Protein AF-0000000078663591 (afdb_homodimer)

Nearest PDB structures (foldseek):
  6dxq-assembly1_C-2  TM=9.517E-01  e=3.785E-30  Sphingobium sp. SYK-6
  6dxq-assembly2_B  TM=9.300E-01  e=4.470E-30  Sphingobium sp. SYK-6
  6dxs-assembly1_A  TM=9.425E-01  e=5.135E-29  Sphingobium sp. SYK-6
  6dxq-assembly1_A  TM=9.246E-01  e=8.228E-28  Sphingobium sp. SYK-6
  6dxq-assembly2_D-3  TM=8.987E-01  e=1.840E-28  Sphingobium sp. SYK-6

Radius of gyration: 25.62 Å; Cα contacts (8 Å, |Δi|>4): 1327; chains: 2; bounding box: 53×70×68 Å

Solvent-accessible surface area (backbone atoms only — not comparable to full-atom values): 34151 Å² total; per-residue (Å²): 115,32,40,28,67,33,25,44,62,60,70,43,69,58,52,57,53,39,51,55,50,51,62,71,45,70,50,70,76,50,81,78,69,67,71,83,68,56,69,67,51,43,48,54,34,46,49,53,51,50,51,56,29,59,74,69,60,47,50,30,35,31,30,23,67,48,42,67,72,57,59,41,22,85,56,60,64,70,51,23,43,43,52,31,50,43,52,41,50,51,44,44,53,50,22,66,75,35,64,80,37,37,44,36,23,28,56,58,49,44,43,42,82,54,66,58,72,70,34,47,66,53,51,49,41,35,45,75,74,60,61,30,36,30,32,41,38,53,60,41,31,25,21,66,62,67,54,38,69,42,62,33,38,72,73,45,45,68,53,47,52,52,29,37,75,66,59,37,25,31,40,38,46,47,33,49,40,72,43,84,63,53,53,36,71,59,44,33,33,41,50,37,27,46,39,54,53,32,26,58,76,54,45,42,54,77,78,39,71,70,49,42,45,32,29,40,48,43,31,33,32,41,62,50,46,40,23,45,53,44,12,48,46,36,40,34,36,77,69,60,76,41,58,88,82,50,78,52,49,63,61,56,56,50,64,40,32,24,30,56,41,30,47,34,67,70,38,48,50,50,40,34,72,65,55,34,44,79,33,28,24,30,21,39,36,56,85,45,71,25,62,9,54,35,86,87,79,70,40,40,34,29,57,46,62,66,49,60,71,62,40,81,90,50,53,71,66,40,50,46,21,21,28,30,52,31,44,51,67,58,26,64,66,59,85,124,117,32,41,28,67,35,25,46,60,60,70,43,68,59,52,58,54,39,50,54,49,51,62,72,47,69,53,71,74,49,82,79,68,66,70,83,69,55,70,67,51,43,47,53,36,46,50,53,52,50,50,55,29,59,74,68,60,46,49,30,34,31,31,24,66,48,43,65,72,56,59,40,22,85,58,59,64,70,55,22,44,43,51,33,51,45,51,40,49,51,43,44,52,52,23,66,76,36,65,80,38,37,44,35,24,27,55,56,50,43,42,42,80,54,67,61,72,70,33,50,65,51,51,49,42,35,45,74,74,58,60,31,36,31,32,41,39,53,60,42,32,26,20,68,62,65,54,37,69,43,62,32,39,73,74,44,45,67,54,48,54,52,28,39,75,66,59,38,26,33,40,38,45,46,35,50,41,73,43,83,64,52,54,36,71,58,44,33,33,42,50,37,26,44,38,54,53,32,26,58,75,53,47,42,54,78,78,40,72,70,49,43,44,31,29,41,46,42,30,31,34,41,63,50,45,38,23,45,53,46,12,47,46,36,40,34,36,76,71,62,76,40,58,87,81,52,77,53,50,66,61,57,57,51,61,40,34,24,30,55,41,30,46,34,67,70,37,48,50,49,39,35,73,65,54,35,44,79,32,28,23,29,19,38,36,57,84,44,70,25,61,10,54,34,84,87,79,72,39,40,32,30,58,46,63,65,50,60,72,62,38,81,90,50,54,70,67,41,48,46,23,20,29,29,51,31,44,50,67,57,27,62,65,59,84,124

pLDDT: mean 91.94, std 8.58, range [54.19, 98.88]

Structure (mmCIF, N/CA/C/O backbone):
data_AF-0000000078663591-model_v1
#
loop_
_entity.id
_entity.type
_entity.pdbx_description
1 polymer 'Amidohydrolase 2'
#
loop_
_atom_site.group_PDB
_atom_site.id
_atom_site.type_symbol
_atom_site.label_atom_id
_atom_site.label_alt_id
_atom_site.label_comp_id
_atom_site.label_asym_id
_atom_site.label_entity_id
_atom_site.label_seq_id
_atom_site.pdbx_PDB_ins_code
_atom_site.Cartn_x
_atom_site.Cartn_y
_atom_site.Cartn_z
_atom_site.occupancy
_atom_site.B_iso_or_equiv
_atom_site.auth_seq_id
_atom_site.auth_comp_id
_atom_site.auth_asym_id
_atom_site.auth_atom_id
_atom_site.pdbx_PDB_model_num
ATOM 1 N N . MET A 1 1 ? 10.438 -17.312 -26.359 1 93 1 MET A N 1
ATOM 2 C CA . MET A 1 1 ? 9.141 -17.703 -25.812 1 93 1 MET A CA 1
ATOM 3 C C . MET A 1 1 ? 8.633 -16.656 -24.812 1 93 1 MET A C 1
ATOM 5 O O . MET A 1 1 ? 9.43 -16.016 -24.125 1 93 1 MET A O 1
ATOM 9 N N . ILE A 1 2 ? 7.383 -16.391 -24.828 1 96.44 2 ILE A N 1
ATOM 10 C CA . ILE A 1 2 ? 6.75 -15.5 -23.859 1 96.44 2 ILE A CA 1
ATOM 11 C C . ILE A 1 2 ? 5.973 -16.312 -22.828 1 96.44 2 ILE A C 1
ATOM 13 O O . ILE A 1 2 ? 4.98 -16.969 -23.172 1 96.44 2 ILE A O 1
ATOM 17 N N . ILE A 1 3 ? 6.457 -16.281 -21.562 1 97.62 3 ILE A N 1
ATOM 18 C CA . ILE A 1 3 ? 5.844 -17.016 -20.469 1 97.62 3 ILE A CA 1
ATOM 19 C C . ILE A 1 3 ? 5.164 -16.047 -19.5 1 97.62 3 ILE A C 1
ATOM 21 O O . ILE A 1 3 ? 5.82 -15.203 -18.891 1 97.62 3 ILE A O 1
ATOM 25 N N . ASP A 1 4 ? 3.871 -16.094 -19.422 1 97.44 4 ASP A N 1
ATOM 26 C CA . ASP A 1 4 ? 3.086 -15.32 -18.469 1 97.44 4 ASP A CA 1
ATOM 27 C C . ASP A 1 4 ? 2.986 -16.031 -17.125 1 97.44 4 ASP A C 1
ATOM 29 O O . ASP A 1 4 ? 2.191 -16.969 -16.969 1 97.44 4 ASP A O 1
ATOM 33 N N . ALA A 1 5 ? 3.721 -15.531 -16.156 1 98.06 5 ALA A N 1
ATOM 34 C CA . ALA A 1 5 ? 3.889 -16.219 -14.883 1 98.06 5 ALA A CA 1
ATOM 35 C C . ALA A 1 5 ? 2.727 -15.914 -13.938 1 98.06 5 ALA A C 1
ATOM 37 O O . ALA A 1 5 ? 2.672 -16.438 -12.82 1 98.06 5 ALA A O 1
ATOM 38 N N . HIS A 1 6 ? 1.794 -15.086 -14.32 1 97.38 6 HIS A N 1
ATOM 39 C CA . HIS A 1 6 ? 0.657 -14.727 -13.477 1 97.38 6 HIS A CA 1
ATOM 40 C C . HIS A 1 6 ? -0.63 -14.656 -14.289 1 97.38 6 HIS A C 1
ATOM 42 O O . HIS A 1 6 ? -0.982 -13.602 -14.82 1 97.38 6 HIS A O 1
ATOM 48 N N . ALA A 1 7 ? -1.351 -15.672 -14.266 1 94.56 7 ALA A N 1
ATOM 49 C CA . ALA A 1 7 ? -2.668 -15.797 -14.891 1 94.56 7 ALA A CA 1
ATOM 50 C C . ALA A 1 7 ? -3.582 -16.688 -14.055 1 94.56 7 ALA A C 1
ATOM 52 O O . ALA A 1 7 ? -3.113 -17.422 -13.18 1 94.56 7 ALA A O 1
ATOM 53 N N . HIS A 1 8 ? -4.848 -16.578 -14.336 1 92.06 8 HIS A N 1
ATOM 54 C CA . HIS A 1 8 ? -5.805 -17.312 -13.523 1 92.06 8 HIS A CA 1
ATOM 55 C C . HIS A 1 8 ? -6.668 -18.219 -14.383 1 92.06 8 HIS A C 1
ATOM 57 O O . HIS A 1 8 ? -6.879 -17.953 -15.57 1 92.06 8 HIS A O 1
ATOM 63 N N . LEU A 1 9 ? -7.172 -19.203 -13.711 1 89.44 9 LEU A N 1
ATOM 64 C CA . LEU A 1 9 ? -8.117 -20.125 -14.336 1 89.44 9 LEU A CA 1
ATOM 65 C C . LEU A 1 9 ? -9.375 -19.391 -14.781 1 89.44 9 LEU A C 1
ATOM 67 O O . LEU A 1 9 ? -9.945 -18.609 -14.016 1 89.44 9 LEU A O 1
ATOM 71 N N . VAL A 1 10 ? -9.695 -19.547 -16 1 85 10 VAL A N 1
ATOM 72 C CA . VAL A 1 10 ? -11.016 -19.172 -16.484 1 85 10 VAL A CA 1
ATOM 73 C C . VAL A 1 10 ? -11.914 -20.406 -16.562 1 85 10 VAL A C 1
ATOM 75 O O . VAL A 1 10 ? -11.766 -21.234 -17.453 1 85 10 VAL A O 1
ATOM 78 N N . ALA A 1 11 ? -12.758 -20.547 -15.625 1 83.81 11 ALA A N 1
ATOM 79 C CA . ALA A 1 11 ? -13.609 -21.734 -15.523 1 83.81 11 ALA A CA 1
ATOM 80 C C . ALA A 1 11 ? -15.047 -21.406 -15.891 1 83.81 11 ALA A C 1
ATOM 82 O O . ALA A 1 11 ? -15.453 -20.234 -15.859 1 83.81 11 ALA A O 1
ATOM 83 N N . PRO A 1 12 ? -15.766 -22.422 -16.297 1 86.19 12 PRO A N 1
ATOM 84 C CA . PRO A 1 12 ? -17.188 -22.219 -16.562 1 86.19 12 PRO A CA 1
ATOM 85 C C . PRO A 1 12 ? -17.969 -21.797 -15.32 1 86.19 12 PRO A C 1
ATOM 87 O O . PRO A 1 12 ? -17.516 -22.047 -14.195 1 86.19 12 PRO A O 1
ATOM 90 N N . SER A 1 13 ? -19.094 -21.234 -15.586 1 80.38 13 SER A N 1
ATOM 91 C CA . SER A 1 13 ? -19.953 -20.75 -14.5 1 80.38 13 SER A CA 1
ATOM 92 C C . SER A 1 13 ? -20.375 -21.891 -13.586 1 80.38 13 SER A C 1
ATOM 94 O O . SER A 1 13 ? -20.641 -21.672 -12.398 1 80.38 13 SER A O 1
ATOM 96 N N . SER A 1 14 ? -20.406 -23.078 -14.117 1 80.94 14 SER A N 1
ATOM 97 C CA . SER A 1 14 ? -20.828 -24.219 -13.328 1 80.94 14 SER A CA 1
ATOM 98 C C . SER A 1 14 ? -19.906 -24.469 -12.148 1 80.94 14 SER A C 1
ATOM 100 O O . SER A 1 14 ? -20.344 -24.906 -11.086 1 80.94 14 SER A O 1
ATOM 102 N N . LEU A 1 15 ? -18.641 -24.203 -12.312 1 82 15 LEU A N 1
ATOM 103 C CA . LEU A 1 15 ? -17.703 -24.359 -11.195 1 82 15 LEU A CA 1
ATOM 104 C C . LEU A 1 15 ? -18.016 -23.359 -10.086 1 82 15 LEU A C 1
ATOM 106 O O . LEU A 1 15 ? -18.078 -23.734 -8.914 1 82 15 LEU A O 1
ATOM 110 N N . TYR A 1 16 ? -18.297 -22.203 -10.453 1 77.56 16 TYR A N 1
ATOM 111 C CA . TYR A 1 16 ? -18.516 -21.141 -9.477 1 77.56 16 TYR A CA 1
ATOM 112 C C . TYR A 1 16 ? -19.891 -21.297 -8.82 1 77.56 16 TYR A C 1
ATOM 114 O O . TYR A 1 16 ? -20.062 -20.953 -7.652 1 77.56 16 TYR A O 1
ATOM 122 N N . ALA A 1 17 ? -20.797 -21.828 -9.609 1 72 17 ALA A N 1
ATOM 123 C CA . ALA A 1 17 ? -22.078 -22.188 -9.016 1 72 17 ALA A CA 1
ATOM 124 C C . ALA A 1 17 ? -21.906 -23.25 -7.934 1 72 17 ALA A C 1
ATOM 126 O O . ALA A 1 17 ? -22.547 -23.188 -6.883 1 72 17 ALA A O 1
ATOM 127 N N . HIS A 1 18 ? -21.047 -24.125 -8.18 1 75.5 18 HIS A N 1
ATOM 128 C CA . HIS A 1 18 ? -20.734 -25.156 -7.207 1 75.5 18 HIS A CA 1
ATOM 129 C C . HIS A 1 18 ? -20.156 -24.562 -5.93 1 75.5 18 HIS A C 1
ATOM 131 O O . HIS A 1 18 ? -20.469 -25.016 -4.828 1 75.5 18 HIS A O 1
ATOM 137 N N . ARG A 1 19 ? -19.359 -23.578 -5.996 1 75.38 19 ARG A N 1
ATOM 138 C CA . ARG A 1 19 ? -18.766 -22.938 -4.836 1 75.38 19 ARG A CA 1
ATOM 139 C C . ARG A 1 19 ? -19.844 -22.406 -3.885 1 75.38 19 ARG A C 1
ATOM 141 O O . ARG A 1 19 ? -19.734 -22.594 -2.67 1 75.38 19 ARG A O 1
ATOM 148 N N . SER A 1 20 ? -20.766 -21.781 -4.465 1 70.88 20 SER A N 1
ATOM 149 C CA . SER A 1 20 ? -21.859 -21.25 -3.668 1 70.88 20 SER A CA 1
ATOM 150 C C . SER A 1 20 ? -22.594 -22.359 -2.922 1 70.88 20 SER A C 1
ATOM 152 O O . SER A 1 20 ? -22.906 -22.219 -1.739 1 70.88 20 SER A O 1
ATOM 154 N N . ASN A 1 21 ? -22.812 -23.438 -3.645 1 63.62 21 ASN A N 1
ATOM 155 C CA . ASN A 1 21 ? -23.5 -24.578 -3.037 1 63.62 21 ASN A CA 1
ATOM 156 C C . ASN A 1 21 ? -22.672 -25.188 -1.909 1 63.62 21 ASN A C 1
ATOM 158 O O . ASN A 1 21 ? -23.219 -25.594 -0.883 1 63.62 21 ASN A O 1
ATOM 162 N N . LEU A 1 22 ? -21.453 -25.297 -2.139 1 68.12 22 LEU A N 1
ATOM 163 C CA . LEU A 1 22 ? -20.547 -25.859 -1.147 1 68.12 22 LEU A CA 1
ATOM 164 C C . LEU A 1 22 ? -20.578 -25.031 0.14 1 68.12 22 LEU A C 1
ATOM 166 O O . LEU A 1 22 ? -20.688 -25.594 1.232 1 68.12 22 LEU A O 1
ATOM 170 N N . ILE A 1 23 ? -20.594 -23.734 0.031 1 67.62 23 ILE A N 1
ATOM 171 C CA . ILE A 1 23 ? -20.547 -22.844 1.183 1 67.62 23 ILE A CA 1
ATOM 172 C C . ILE A 1 23 ? -21.875 -22.906 1.938 1 67.62 23 ILE A C 1
ATOM 174 O O . ILE A 1 23 ? -21.891 -23.078 3.158 1 67.62 23 ILE A O 1
ATOM 178 N N . VAL A 1 24 ? -22.984 -22.938 1.213 1 60.62 24 VAL A N 1
ATOM 179 C CA . VAL A 1 24 ? -24.297 -22.812 1.841 1 60.62 24 VAL A CA 1
ATOM 180 C C . VAL A 1 24 ? -24.703 -24.156 2.445 1 60.62 24 VAL A C 1
ATOM 182 O O . VAL A 1 24 ? -25.391 -24.203 3.465 1 60.62 24 VAL A O 1
ATOM 185 N N . SER A 1 25 ? -24.219 -25.219 1.78 1 62.88 25 SER A N 1
ATOM 186 C CA . SER A 1 25 ? -24.625 -26.531 2.256 1 62.88 25 SER A CA 1
ATOM 187 C C . SER A 1 25 ? -24.016 -26.828 3.627 1 62.88 25 SER A C 1
ATOM 189 O O . SER A 1 25 ? -24.547 -27.672 4.367 1 62.88 25 SER A O 1
ATOM 191 N N . GLY A 1 26 ? -22.984 -26.125 3.893 1 60.75 26 GLY A N 1
ATOM 192 C CA . GLY A 1 26 ? -22.359 -26.281 5.199 1 60.75 26 GLY A CA 1
ATOM 193 C C . GLY A 1 26 ? -22.047 -27.719 5.539 1 60.75 26 GLY A C 1
ATOM 194 O O . GLY A 1 26 ? -22.219 -28.156 6.68 1 60.75 26 GLY A O 1
ATOM 195 N N . GLY A 1 27 ? -21.766 -28.484 4.441 1 63.34 27 GLY A N 1
ATOM 196 C CA . GLY A 1 27 ? -21.375 -29.859 4.699 1 63.34 27 GLY A CA 1
ATOM 197 C C . GLY A 1 27 ? -22.516 -30.844 4.543 1 63.34 27 GLY A C 1
ATOM 198 O O . GLY A 1 27 ? -22.328 -32.031 4.746 1 63.34 27 GLY A O 1
ATOM 199 N N . GLN A 1 28 ? -23.656 -30.344 4.25 1 60.12 28 GLN A N 1
ATOM 200 C CA . GLN A 1 28 ? -24.828 -31.203 4.148 1 60.12 28 GLN A CA 1
ATOM 201 C C . GLN A 1 28 ? -24.578 -32.375 3.205 1 60.12 28 GLN A C 1
ATOM 203 O O . GLN A 1 28 ? -25.078 -33.469 3.422 1 60.12 28 GLN A O 1
ATOM 208 N N . TYR A 1 29 ? -23.844 -32.188 2.189 1 61.94 29 TYR A N 1
ATOM 209 C CA . TYR A 1 29 ? -23.641 -33.219 1.175 1 61.94 29 TYR A CA 1
ATOM 210 C C . TYR A 1 29 ? -22.375 -34.031 1.461 1 61.94 29 TYR A C 1
ATOM 212 O O . TYR A 1 29 ? -21.953 -34.844 0.634 1 61.94 29 TYR A O 1
ATOM 220 N N . GLY A 1 30 ? -21.828 -33.875 2.676 1 55.59 30 GLY A N 1
ATOM 221 C CA . GLY A 1 30 ? -20.688 -34.656 3.127 1 55.59 30 GLY A CA 1
ATOM 222 C C . GLY A 1 30 ? -19.375 -34.156 2.549 1 55.59 30 GLY A C 1
ATOM 223 O O . GLY A 1 30 ? -19.266 -33.031 2.1 1 55.59 30 GLY A O 1
ATOM 224 N N . LYS A 1 31 ? -18.516 -35.156 2.74 1 63.06 31 LYS A N 1
ATOM 225 C CA . LYS A 1 31 ? -17.172 -34.906 2.242 1 63.06 31 LYS A CA 1
ATOM 226 C C . LYS A 1 31 ? -17.062 -35.281 0.765 1 63.06 31 LYS A C 1
ATOM 228 O O . LYS A 1 31 ? -17.797 -36.125 0.271 1 63.06 31 LYS A O 1
ATOM 233 N N . ASN A 1 32 ? -16.438 -34.625 -0.032 1 63.44 32 ASN A N 1
ATOM 234 C CA . ASN A 1 32 ? -16.141 -34.938 -1.426 1 63.44 32 ASN A CA 1
ATOM 235 C C . ASN A 1 32 ? -17.266 -34.5 -2.352 1 63.44 32 ASN A C 1
ATOM 237 O O . ASN A 1 32 ? -17.609 -35.219 -3.291 1 63.44 32 ASN A O 1
ATOM 241 N N . TYR A 1 33 ? -18.031 -33.625 -1.851 1 67.25 33 TYR A N 1
ATOM 242 C CA . TYR A 1 33 ? -18.953 -32.969 -2.775 1 67.25 33 TYR A CA 1
ATOM 243 C C . TYR A 1 33 ? -18.203 -32.188 -3.848 1 67.25 33 TYR A C 1
ATOM 245 O O . TYR A 1 33 ? -17.922 -31 -3.68 1 67.25 33 TYR A O 1
ATOM 253 N N . ARG A 1 34 ? -17.906 -32.906 -4.934 1 78.5 34 ARG A N 1
ATOM 254 C CA . ARG A 1 34 ? -16.984 -32.375 -5.941 1 78.5 34 ARG A CA 1
ATOM 255 C C . ARG A 1 34 ? -17.75 -31.719 -7.09 1 78.5 34 ARG A C 1
ATOM 257 O O . ARG A 1 34 ? -18.891 -32.062 -7.363 1 78.5 34 ARG A O 1
ATOM 264 N N . ALA A 1 35 ? -17.094 -30.734 -7.672 1 81.44 35 ALA A N 1
ATOM 265 C CA . ALA A 1 35 ? -17.656 -30 -8.805 1 81.44 35 ALA A CA 1
ATOM 266 C C . ALA A 1 35 ? -17.812 -30.922 -10.023 1 81.44 35 ALA A C 1
ATOM 268 O O . ALA A 1 35 ? -16.953 -31.75 -10.281 1 81.44 35 ALA A O 1
ATOM 269 N N . LYS A 1 36 ? -19.031 -30.75 -10.68 1 82 36 LYS A N 1
ATOM 270 C CA . LYS A 1 36 ? -19.266 -31.438 -11.945 1 82 36 LYS A CA 1
ATOM 271 C C . LYS A 1 36 ? -19.234 -30.469 -13.117 1 82 36 LYS A C 1
ATOM 273 O O . LYS A 1 36 ? -20.203 -29.734 -13.359 1 82 36 LYS A O 1
ATOM 278 N N . VAL A 1 37 ? -18.062 -30.344 -13.727 1 88.06 37 VAL A N 1
ATOM 279 C CA . VAL A 1 37 ? -17.859 -29.516 -14.914 1 88.06 37 VAL A CA 1
ATOM 280 C C . VAL A 1 37 ? -17.531 -30.406 -16.109 1 88.06 37 VAL A C 1
ATOM 282 O O . VAL A 1 37 ? -16.594 -31.203 -16.062 1 88.06 37 VAL A O 1
ATOM 285 N N . SER A 1 38 ? -18.297 -30.266 -17.188 1 89.44 38 SER A N 1
ATOM 286 C CA . SER A 1 38 ? -18.047 -31.109 -18.359 1 89.44 38 SER A CA 1
ATOM 287 C C . SER A 1 38 ? -16.766 -30.703 -19.078 1 89.44 38 SER A C 1
ATOM 289 O O . SER A 1 38 ? -16.359 -29.531 -19.016 1 89.44 38 SER A O 1
ATOM 291 N N . ASP A 1 39 ? -16.172 -31.703 -19.734 1 91.75 39 ASP A N 1
ATOM 292 C CA . ASP A 1 39 ? -14.969 -31.422 -20.516 1 91.75 39 ASP A CA 1
ATOM 293 C C . ASP A 1 39 ? -15.266 -30.406 -21.625 1 91.75 39 ASP A C 1
ATOM 295 O O . ASP A 1 39 ? -14.422 -29.562 -21.922 1 91.75 39 ASP A O 1
ATOM 299 N N . GLY A 1 40 ? -16.391 -30.516 -22.156 1 91.62 40 GLY A N 1
ATOM 300 C CA . GLY A 1 40 ? -16.781 -29.578 -23.188 1 91.62 40 GLY A CA 1
ATOM 301 C C . GLY A 1 40 ? -16.812 -28.141 -22.719 1 91.62 40 GLY A C 1
ATOM 302 O O . GLY A 1 40 ? -16.281 -27.25 -23.375 1 91.62 40 GLY A O 1
ATOM 303 N N . ASP A 1 41 ? -17.422 -27.953 -21.609 1 91.38 41 ASP A N 1
ATOM 304 C CA . ASP A 1 41 ? -17.516 -26.609 -21.047 1 91.38 41 ASP A CA 1
ATOM 305 C C . ASP A 1 41 ? -16.141 -26.062 -20.672 1 91.38 41 ASP A C 1
ATOM 307 O O . ASP A 1 41 ? -15.836 -24.891 -20.906 1 91.38 41 ASP A O 1
ATOM 311 N N . LEU A 1 42 ? -15.375 -26.891 -20.062 1 92.81 42 LEU A N 1
ATOM 312 C CA . LEU A 1 42 ? -14.031 -26.484 -19.672 1 92.81 42 LEU A CA 1
ATOM 313 C C . LEU A 1 42 ? -13.164 -26.172 -20.875 1 92.81 42 LEU A C 1
ATOM 315 O O . LEU A 1 42 ? -12.398 -25.203 -20.875 1 92.81 42 LEU A O 1
ATOM 319 N N . GLN A 1 43 ? -13.312 -26.953 -21.906 1 93.69 43 GLN A N 1
ATOM 320 C CA . GLN A 1 43 ? -12.562 -26.734 -23.141 1 93.69 43 GLN A CA 1
ATOM 321 C C . GLN A 1 43 ? -12.945 -25.406 -23.781 1 93.69 43 GLN A C 1
ATOM 323 O O . GLN A 1 43 ? -12.078 -24.688 -24.281 1 93.69 43 GLN A O 1
ATOM 328 N N . GLU A 1 44 ? -14.172 -25.156 -23.766 1 92.5 44 GLU A N 1
ATOM 329 C CA . GLU A 1 44 ? -14.625 -23.891 -24.328 1 92.5 44 GLU A CA 1
ATOM 330 C C . GLU A 1 44 ? -14 -22.703 -23.578 1 92.5 44 GLU A C 1
ATOM 332 O O . GLU A 1 44 ? -13.57 -21.734 -24.203 1 92.5 44 GLU A O 1
ATOM 337 N N . SER A 1 45 ? -14.016 -22.781 -22.328 1 91 45 SER A N 1
ATOM 338 C CA . SER A 1 45 ? -13.406 -21.734 -21.516 1 91 45 SER A CA 1
ATOM 339 C C . SER A 1 45 ? -11.906 -21.625 -21.781 1 91 45 SER A C 1
ATOM 341 O O . SER A 1 45 ? -11.375 -20.531 -21.922 1 91 45 SER A O 1
ATOM 343 N N . ALA A 1 46 ? -11.234 -22.719 -21.812 1 93.12 46 ALA A N 1
ATOM 344 C CA . ALA A 1 46 ? -9.789 -22.75 -22.062 1 93.12 46 ALA A CA 1
ATOM 345 C C . ALA A 1 46 ? -9.453 -22.188 -23.438 1 93.12 46 ALA A C 1
ATOM 347 O O . ALA A 1 46 ? -8.445 -21.484 -23.594 1 93.12 46 ALA A O 1
ATOM 348 N N . GLU A 1 47 ? -10.266 -22.469 -24.391 1 93.94 47 GLU A N 1
ATOM 349 C CA . GLU A 1 47 ? -10.055 -21.969 -25.734 1 93.94 47 GLU A CA 1
ATOM 350 C C . GLU A 1 47 ? -10.133 -20.438 -25.781 1 93.94 47 GLU A C 1
ATOM 352 O O . GLU A 1 47 ? -9.406 -19.797 -26.547 1 93.94 47 GLU A O 1
ATOM 357 N N . GLN A 1 48 ? -10.992 -19.984 -25.016 1 88.5 48 GLN A N 1
ATOM 358 C CA . GLN A 1 48 ? -11.086 -18.531 -24.922 1 88.5 48 GLN A CA 1
ATOM 359 C C . GLN A 1 48 ? -9.797 -17.922 -24.391 1 88.5 48 GLN A C 1
ATOM 361 O O . GLN A 1 48 ? -9.336 -16.891 -24.891 1 88.5 48 GLN A O 1
ATOM 366 N N . ASN A 1 49 ? -9.266 -18.562 -23.469 1 88.81 49 ASN A N 1
ATOM 367 C CA . ASN A 1 49 ? -8 -18.109 -22.906 1 88.81 49 ASN A CA 1
ATOM 368 C C . ASN A 1 49 ? -6.871 -18.203 -23.922 1 88.81 49 ASN A C 1
ATOM 370 O O . ASN A 1 49 ? -6.047 -17.281 -24.031 1 88.81 49 ASN A O 1
ATOM 374 N N . VAL A 1 50 ? -6.84 -19.25 -24.641 1 94.38 50 VAL A N 1
ATOM 375 C CA . VAL A 1 50 ? -5.816 -19.453 -25.656 1 94.38 50 VAL A CA 1
ATOM 376 C C . VAL A 1 50 ? -5.941 -18.391 -26.734 1 94.38 50 VAL A C 1
ATOM 378 O O . VAL A 1 50 ? -4.934 -17.875 -27.219 1 94.38 50 VAL A O 1
ATOM 381 N N . LYS A 1 51 ? -7.176 -18.047 -27.047 1 91.75 51 LYS A N 1
ATOM 382 C CA . LYS A 1 51 ? -7.395 -17 -28.047 1 91.75 51 LYS A CA 1
ATOM 383 C C . LYS A 1 51 ? -6.824 -15.664 -27.578 1 91.75 51 LYS A C 1
ATOM 385 O O . LYS A 1 51 ? -6.223 -14.93 -28.359 1 91.75 51 LYS A O 1
ATOM 390 N N . ILE A 1 52 ? -7.027 -15.391 -26.344 1 87.69 52 ILE A N 1
ATOM 391 C CA . ILE A 1 52 ? -6.504 -14.164 -25.75 1 87.69 52 ILE A CA 1
ATOM 392 C C . ILE A 1 52 ? -4.977 -14.18 -25.797 1 87.69 52 ILE A C 1
ATOM 394 O O . ILE A 1 52 ? -4.344 -13.188 -26.156 1 87.69 52 ILE A O 1
ATOM 398 N N . MET A 1 53 ? -4.391 -15.297 -25.469 1 91.5 53 MET A N 1
ATOM 399 C CA . MET A 1 53 ? -2.941 -15.469 -25.5 1 91.5 53 MET A CA 1
ATOM 400 C C . MET A 1 53 ? -2.396 -15.258 -26.906 1 91.5 53 MET A C 1
ATOM 402 O O . MET A 1 53 ? -1.438 -14.516 -27.094 1 91.5 53 MET A O 1
ATOM 406 N N . ASP A 1 54 ? -3.072 -15.828 -27.859 1 91.88 54 ASP A N 1
ATOM 407 C CA . ASP A 1 54 ? -2.635 -15.742 -29.25 1 91.88 54 ASP A CA 1
ATOM 408 C C . ASP A 1 54 ? -2.721 -14.305 -29.766 1 91.88 54 ASP A C 1
ATOM 410 O O . ASP A 1 54 ? -1.867 -13.867 -30.547 1 91.88 54 ASP A O 1
ATOM 414 N N . ALA A 1 55 ? -3.66 -13.633 -29.312 1 86.12 55 ALA A N 1
ATOM 415 C CA . ALA A 1 55 ? -3.889 -12.273 -29.781 1 86.12 55 ALA A CA 1
ATOM 416 C C . ALA A 1 55 ? -2.754 -11.344 -29.359 1 86.12 55 ALA A C 1
ATOM 418 O O . ALA A 1 55 ? -2.523 -10.305 -29.984 1 86.12 55 ALA A O 1
ATOM 419 N N . VAL A 1 56 ? -2.008 -11.766 -28.375 1 84.31 56 VAL A N 1
ATOM 420 C CA . VAL A 1 56 ? -0.982 -10.852 -27.875 1 84.31 56 VAL A CA 1
ATOM 421 C C . VAL A 1 56 ? 0.386 -11.531 -27.938 1 84.31 56 VAL A C 1
ATOM 42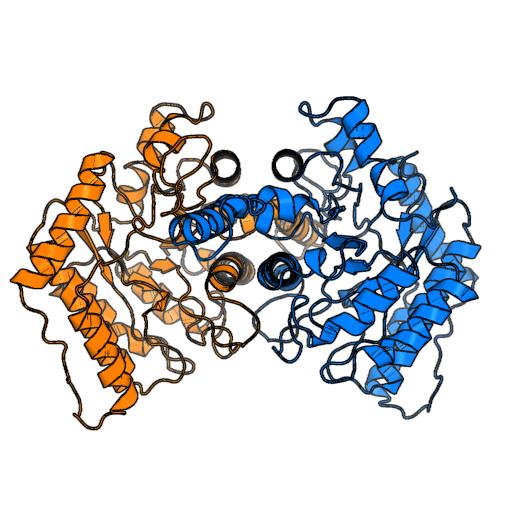3 O O . VAL A 1 56 ? 1.391 -10.953 -27.516 1 84.31 56 VAL A O 1
ATOM 426 N N . GLY A 1 57 ? 0.421 -12.75 -28.328 1 89.25 57 GLY A N 1
ATOM 427 C CA . GLY A 1 57 ? 1.683 -13.438 -28.562 1 89.25 57 GLY A CA 1
ATOM 428 C C . GLY A 1 57 ? 2.236 -14.117 -27.328 1 89.25 57 GLY A C 1
ATOM 429 O O . GLY A 1 57 ? 3.449 -14.297 -27.203 1 89.25 57 GLY A O 1
ATOM 430 N N . THR A 1 58 ? 1.383 -14.461 -26.344 1 94 58 THR A N 1
ATOM 431 C CA . THR A 1 58 ? 1.799 -15.219 -25.172 1 94 58 THR A CA 1
ATOM 432 C C . THR A 1 58 ? 1.857 -16.719 -25.5 1 94 58 THR A C 1
ATOM 434 O O . THR A 1 58 ? 0.905 -17.281 -26.031 1 94 58 THR A O 1
ATOM 437 N N . ASP A 1 59 ? 2.977 -17.359 -25.156 1 96.25 59 ASP A N 1
ATOM 438 C CA . ASP A 1 59 ? 3.164 -18.766 -25.516 1 96.25 59 ASP A CA 1
ATOM 439 C C . ASP A 1 59 ? 2.627 -19.672 -24.422 1 96.25 59 ASP A C 1
ATOM 441 O O . ASP A 1 59 ? 1.953 -20.672 -24.703 1 96.25 59 ASP A O 1
ATOM 445 N N . VAL A 1 60 ? 2.912 -19.375 -23.203 1 96.88 60 VAL A N 1
ATOM 446 C CA . VAL A 1 60 ? 2.549 -20.203 -22.062 1 96.88 60 VAL A CA 1
ATOM 447 C C . VAL A 1 60 ? 2.041 -19.344 -20.922 1 96.88 60 VAL A C 1
ATOM 449 O O . VAL A 1 60 ? 2.586 -18.266 -20.656 1 96.88 60 VAL A O 1
ATOM 452 N N . GLN A 1 61 ? 1.01 -19.766 -20.281 1 96.69 61 GLN A N 1
ATOM 453 C CA . GLN A 1 61 ? 0.527 -19.141 -19.047 1 96.69 61 GLN A CA 1
ATOM 454 C C . GLN A 1 61 ? 0.613 -20.109 -17.875 1 96.69 61 GLN A C 1
ATOM 456 O O . GLN A 1 61 ? 0.314 -21.297 -18.016 1 96.69 61 GLN A O 1
ATOM 461 N N . LEU A 1 62 ? 1.145 -19.625 -16.797 1 97.69 62 LEU A N 1
ATOM 462 C CA . LEU A 1 62 ? 1.023 -20.359 -15.531 1 97.69 62 LEU A CA 1
ATOM 463 C C . LEU A 1 62 ? -0.304 -20.031 -14.852 1 97.69 62 LEU A C 1
ATOM 465 O O . LEU A 1 62 ? -0.526 -18.906 -14.398 1 97.69 62 LEU A O 1
ATOM 469 N N . LEU A 1 63 ? -1.195 -21.016 -14.742 1 96.69 63 LEU A N 1
ATOM 470 C CA . LEU A 1 63 ? -2.562 -20.812 -14.266 1 96.69 63 LEU A CA 1
ATOM 471 C C . LEU A 1 63 ? -2.67 -21.094 -12.773 1 96.69 63 LEU A C 1
ATOM 473 O O . LEU A 1 63 ? -2.328 -22.188 -12.32 1 96.69 63 LEU A O 1
ATOM 477 N N . SER A 1 64 ? -3.047 -20.109 -12.047 1 96.44 64 SER A N 1
ATOM 478 C CA . SER A 1 64 ? -3.416 -20.266 -10.641 1 96.44 64 SER A CA 1
ATOM 479 C C . SER A 1 64 ? -4.914 -20.047 -10.438 1 96.44 64 SER A C 1
ATOM 481 O O . SER A 1 64 ? -5.613 -19.609 -11.352 1 96.44 64 SER A O 1
ATOM 483 N N . PRO A 1 65 ? -5.438 -20.438 -9.305 1 91.06 65 PRO A N 1
ATOM 484 C CA . PRO A 1 65 ? -6.832 -20.094 -9.016 1 91.06 65 PRO A CA 1
ATOM 485 C C . PRO A 1 65 ? -7.086 -18.594 -9.008 1 91.06 65 PRO A C 1
ATOM 487 O O . PRO A 1 65 ? -6.152 -17.797 -8.82 1 91.06 65 PRO A O 1
ATOM 490 N N . ARG A 1 66 ? -8.289 -18.219 -9.289 1 84.94 66 ARG A N 1
ATOM 491 C CA . ARG A 1 66 ? -8.664 -16.844 -9.016 1 84.94 66 ARG A CA 1
ATOM 492 C C . ARG A 1 66 ? -8.648 -16.562 -7.52 1 84.94 66 ARG A C 1
ATOM 494 O O . ARG A 1 66 ? -9.438 -17.125 -6.766 1 84.94 66 ARG A O 1
ATOM 501 N N . PRO A 1 67 ? -7.867 -15.664 -7.141 1 81.5 67 PRO A N 1
ATOM 502 C CA . PRO A 1 67 ? -7.609 -15.523 -5.703 1 81.5 67 PRO A CA 1
ATOM 503 C C . PRO A 1 67 ? -8.844 -15.086 -4.922 1 81.5 67 PRO A C 1
ATOM 505 O O . PRO A 1 67 ? -9.094 -15.578 -3.82 1 81.5 67 PRO A O 1
ATOM 508 N N . PHE A 1 68 ? -9.648 -14.219 -5.469 1 71.94 68 PHE A N 1
ATOM 509 C CA . PHE A 1 68 ? -10.781 -13.703 -4.703 1 71.94 68 PHE A CA 1
ATOM 510 C C . PHE A 1 68 ? -11.883 -14.75 -4.602 1 71.94 68 PHE A C 1
ATOM 512 O O . PHE A 1 68 ? -12.828 -14.594 -3.822 1 71.94 68 PHE A O 1
ATOM 519 N N . LEU A 1 69 ? -11.711 -15.875 -5.293 1 71.62 69 LEU A N 1
ATOM 520 C CA . LEU A 1 69 ? -12.703 -16.938 -5.234 1 71.62 69 LEU A CA 1
ATOM 521 C C . LEU A 1 69 ? -12.203 -18.109 -4.391 1 71.62 69 LEU A C 1
ATOM 523 O O . LEU A 1 69 ? -12.914 -19.094 -4.211 1 71.62 69 LEU A O 1
ATOM 527 N N . THR A 1 70 ? -11.023 -17.938 -3.869 1 76.69 70 THR A N 1
ATOM 528 C CA . THR A 1 70 ? -10.562 -18.953 -2.938 1 76.69 70 THR A CA 1
ATOM 529 C C . THR A 1 70 ? -11.406 -18.953 -1.664 1 76.69 70 THR A C 1
ATOM 531 O O . THR A 1 70 ? -12.023 -17.938 -1.328 1 76.69 70 THR A O 1
ATOM 534 N N . LEU A 1 71 ? -11.594 -20.062 -1.139 1 75.69 71 LEU A N 1
ATOM 535 C CA . LEU A 1 71 ? -12.281 -20.203 0.144 1 75.69 71 LEU A CA 1
ATOM 536 C C . LEU A 1 71 ? -11.273 -20.328 1.284 1 75.69 71 LEU A C 1
ATOM 538 O O . LEU A 1 71 ? -10.477 -21.266 1.322 1 75.69 71 LEU A O 1
ATOM 542 N N . ASN A 1 72 ? -11.156 -19.266 2.047 1 80.81 72 ASN A N 1
ATOM 543 C CA . ASN A 1 72 ? -10.242 -19.203 3.186 1 80.81 72 ASN A CA 1
ATOM 544 C C . ASN A 1 72 ? -10.969 -18.766 4.457 1 80.81 72 ASN A C 1
ATOM 546 O O . ASN A 1 72 ? -12.148 -19.047 4.633 1 80.81 72 ASN A O 1
ATOM 550 N N . GLY A 1 73 ? -10.242 -18.297 5.293 1 72.25 73 GLY A N 1
ATOM 551 C CA . GLY A 1 73 ? -10.82 -17.688 6.477 1 72.25 73 GLY A CA 1
ATOM 552 C C . GLY A 1 73 ? -11.367 -18.703 7.465 1 72.25 73 GLY A C 1
ATOM 553 O O . GLY A 1 73 ? -10.656 -19.609 7.891 1 72.25 73 GLY A O 1
ATOM 554 N N . THR A 1 74 ? -12.766 -18.406 7.68 1 70.31 74 THR A N 1
ATOM 555 C CA . THR A 1 74 ? -13.344 -19.188 8.773 1 70.31 74 THR A CA 1
ATOM 556 C C . THR A 1 74 ? -14.352 -20.203 8.242 1 70.31 74 THR A C 1
ATOM 558 O O . THR A 1 74 ? -15.148 -20.75 9.008 1 70.31 74 THR A O 1
ATOM 561 N N . ALA A 1 75 ? -14.203 -20.438 6.996 1 74.62 75 ALA A N 1
ATOM 562 C CA . ALA A 1 75 ? -15.086 -21.469 6.453 1 74.62 75 ALA A CA 1
ATOM 563 C C . ALA A 1 75 ? -14.75 -22.844 7.039 1 74.62 75 ALA A C 1
ATOM 565 O O . ALA A 1 75 ? -13.688 -23.031 7.641 1 74.62 75 ALA A O 1
ATOM 566 N N . ARG A 1 76 ? -15.797 -23.797 6.859 1 81.81 76 ARG A N 1
ATOM 567 C CA . ARG A 1 76 ? -15.57 -25.172 7.309 1 81.81 76 ARG A CA 1
ATOM 568 C C . ARG A 1 76 ? -14.367 -25.797 6.602 1 81.81 76 ARG A C 1
ATOM 570 O O . ARG A 1 76 ? -14.227 -25.672 5.383 1 81.81 76 ARG A O 1
ATOM 577 N N . TRP A 1 77 ? -13.492 -26.391 7.34 1 87.81 77 TRP A N 1
ATOM 578 C CA . TRP A 1 77 ? -12.242 -26.953 6.832 1 87.81 77 TRP A CA 1
ATOM 579 C C . TRP A 1 77 ? -12.492 -27.859 5.641 1 87.81 77 TRP A C 1
ATOM 581 O O . TRP A 1 77 ? -11.828 -27.75 4.609 1 87.81 77 TRP A O 1
ATOM 591 N N . GLU A 1 78 ? -13.422 -28.75 5.773 1 86.56 78 GLU A N 1
ATOM 592 C CA . GLU A 1 78 ? -13.711 -29.703 4.719 1 86.56 78 GLU A CA 1
ATOM 593 C C . GLU A 1 78 ? -14.125 -29.016 3.426 1 86.56 78 GLU A C 1
ATOM 595 O O . GLU A 1 78 ? -13.805 -29.469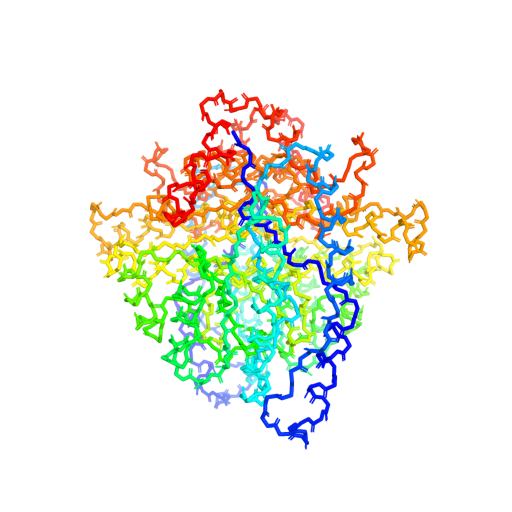 2.33 1 86.56 78 GLU A O 1
ATOM 600 N N . ASP A 1 79 ? -14.828 -27.938 3.578 1 86.19 79 ASP A N 1
ATOM 601 C CA . ASP A 1 79 ? -15.234 -27.156 2.412 1 86.19 79 ASP A CA 1
ATOM 602 C C . ASP A 1 79 ? -14.039 -26.469 1.756 1 86.19 79 ASP A C 1
ATOM 604 O O . ASP A 1 79 ? -13.969 -26.391 0.528 1 86.19 79 ASP A O 1
ATOM 608 N N . ILE A 1 80 ? -13.109 -25.969 2.584 1 89.81 80 ILE A N 1
ATOM 609 C CA . ILE A 1 80 ? -11.891 -25.344 2.08 1 89.81 80 ILE A CA 1
ATOM 610 C C . ILE A 1 80 ? -11.078 -26.359 1.287 1 89.81 80 ILE A C 1
ATOM 612 O O . ILE A 1 80 ? -10.625 -26.062 0.176 1 89.81 80 ILE A O 1
ATOM 616 N N . VAL A 1 81 ? -10.977 -27.547 1.845 1 91.12 81 VAL A N 1
ATOM 617 C CA . VAL A 1 81 ? -10.203 -28.609 1.204 1 91.12 81 VAL A CA 1
ATOM 618 C C . VAL A 1 81 ? -10.867 -29.016 -0.108 1 91.12 81 VAL A C 1
ATOM 620 O O . VAL A 1 81 ? -10.211 -29.109 -1.146 1 91.12 81 VAL A O 1
ATOM 623 N N . ASP A 1 82 ? -12.156 -29.203 -0.063 1 88 82 ASP A N 1
ATOM 624 C CA . ASP A 1 82 ? -12.891 -29.625 -1.252 1 88 82 ASP A CA 1
ATOM 625 C C . ASP A 1 82 ? -12.781 -28.594 -2.365 1 88 82 ASP A C 1
ATOM 627 O O . ASP A 1 82 ? -12.523 -28.938 -3.52 1 88 82 ASP A O 1
ATOM 631 N N . TRP A 1 83 ? -12.984 -27.375 -2.039 1 89.75 83 TRP A N 1
ATOM 632 C CA . TRP A 1 83 ? -12.93 -26.312 -3.035 1 89.75 83 TRP A CA 1
ATOM 633 C C . TRP A 1 83 ? -11.531 -26.203 -3.627 1 89.75 83 TRP A C 1
ATOM 635 O O . TRP A 1 83 ? -11.375 -26.016 -4.836 1 89.75 83 TRP A O 1
ATOM 645 N N . THR A 1 84 ? -10.539 -26.312 -2.74 1 93.19 84 THR A N 1
ATOM 646 C CA . THR A 1 84 ? -9.148 -26.266 -3.186 1 93.19 84 THR A CA 1
ATOM 647 C C . THR A 1 84 ? -8.852 -27.391 -4.164 1 93.19 84 THR A C 1
ATOM 649 O O . THR A 1 84 ? -8.289 -27.156 -5.234 1 93.19 84 THR A O 1
ATOM 652 N N . CYS A 1 85 ? -9.25 -28.547 -3.848 1 92.81 85 CYS A N 1
ATOM 653 C CA . CYS A 1 85 ? -9.039 -29.719 -4.699 1 92.81 85 CYS A CA 1
ATOM 654 C C . CYS A 1 85 ? -9.75 -29.547 -6.035 1 92.81 85 CYS A C 1
ATOM 656 O O . CYS A 1 85 ? -9.18 -29.828 -7.09 1 92.81 85 CYS A O 1
ATOM 658 N N . ASP A 1 86 ? -10.977 -29.078 -5.961 1 90.81 86 ASP A N 1
ATOM 659 C CA . ASP A 1 86 ? -11.758 -28.875 -7.176 1 90.81 86 ASP A CA 1
ATOM 660 C C . ASP A 1 86 ? -11.078 -27.875 -8.102 1 90.81 86 ASP A C 1
ATOM 662 O O . ASP A 1 86 ? -11.016 -28.078 -9.312 1 90.81 86 ASP A O 1
ATOM 666 N N . THR A 1 87 ? -10.641 -26.859 -7.547 1 92.75 87 THR A N 1
ATOM 667 C CA . THR A 1 87 ? -9.992 -25.812 -8.328 1 92.75 87 THR A CA 1
ATOM 668 C C . THR A 1 87 ? -8.703 -26.328 -8.961 1 92.75 87 THR A C 1
ATOM 670 O O . THR A 1 87 ? -8.469 -26.125 -10.156 1 92.75 87 THR A O 1
ATOM 673 N N . ASN A 1 88 ? -7.887 -27.031 -8.164 1 96.44 88 ASN A N 1
ATOM 674 C CA . ASN A 1 88 ? -6.652 -27.609 -8.688 1 96.44 88 ASN A CA 1
ATOM 675 C C . ASN A 1 88 ? -6.934 -28.656 -9.758 1 96.44 88 ASN A C 1
ATOM 677 O O . ASN A 1 88 ? -6.207 -28.734 -10.758 1 96.44 88 ASN A O 1
ATOM 681 N N . ASP A 1 89 ? -7.996 -29.406 -9.562 1 95.25 89 ASP A N 1
ATOM 682 C CA . ASP A 1 89 ? -8.375 -30.406 -10.562 1 95.25 89 ASP A CA 1
ATOM 683 C C . ASP A 1 89 ? -8.781 -29.719 -11.875 1 95.25 89 ASP A C 1
ATOM 685 O O . ASP A 1 89 ? -8.461 -30.219 -12.953 1 95.25 89 ASP A O 1
ATOM 689 N N . MET A 1 90 ? -9.484 -28.625 -11.734 1 93.94 90 MET A N 1
ATOM 690 C CA . MET A 1 90 ? -9.891 -27.891 -12.93 1 93.94 90 MET A CA 1
ATOM 691 C C . MET A 1 90 ? -8.672 -27.359 -13.68 1 93.94 90 MET A C 1
ATOM 693 O O . MET A 1 90 ? -8.633 -27.391 -14.906 1 93.94 90 MET A O 1
ATOM 697 N N . ILE A 1 91 ? -7.695 -26.875 -12.969 1 96.56 91 ILE A N 1
ATOM 698 C CA . ILE A 1 91 ? -6.469 -26.375 -13.578 1 96.56 91 ILE A CA 1
ATOM 699 C C . ILE A 1 91 ? -5.734 -27.531 -14.266 1 96.56 91 ILE A C 1
ATOM 701 O O . ILE A 1 91 ? -5.309 -27.391 -15.414 1 96.56 91 ILE A O 1
ATOM 705 N N . ALA A 1 92 ? -5.66 -28.656 -13.578 1 97.44 92 ALA A N 1
ATOM 706 C CA . ALA A 1 92 ? -4.977 -29.812 -14.141 1 97.44 92 ALA A CA 1
ATOM 707 C C . ALA A 1 92 ? -5.645 -30.281 -15.438 1 97.44 92 ALA A C 1
ATOM 709 O O . ALA A 1 92 ? -4.965 -30.594 -16.422 1 97.44 92 ALA A O 1
ATOM 710 N N . ARG A 1 93 ? -6.957 -30.328 -15.438 1 96.5 93 ARG A N 1
ATOM 711 C CA . ARG A 1 93 ? -7.703 -30.703 -16.625 1 96.5 93 ARG A CA 1
ATOM 712 C C . ARG A 1 93 ? -7.453 -29.719 -17.766 1 96.5 93 ARG A C 1
ATOM 714 O O . ARG A 1 93 ? -7.277 -30.125 -18.922 1 96.5 93 ARG A O 1
ATOM 721 N N . THR A 1 94 ? -7.434 -28.438 -17.438 1 96.25 94 THR A N 1
ATOM 722 C CA . THR A 1 94 ? -7.176 -27.406 -18.438 1 96.25 94 THR A CA 1
ATOM 723 C C . THR A 1 94 ? -5.785 -27.562 -19.031 1 96.25 94 THR A C 1
ATOM 725 O O . THR A 1 94 ? -5.613 -27.469 -20.25 1 96.25 94 THR A O 1
ATOM 728 N N . VAL A 1 95 ? -4.797 -27.875 -18.234 1 96.75 95 VAL A N 1
ATOM 729 C CA . VAL A 1 95 ? -3.424 -28.078 -18.672 1 96.75 95 VAL A CA 1
ATOM 730 C C . VAL A 1 95 ? -3.359 -29.297 -19.609 1 96.75 95 VAL A C 1
ATOM 732 O O . VAL A 1 95 ? -2.686 -29.266 -20.641 1 96.75 95 VAL A O 1
ATOM 735 N N . LYS A 1 96 ? -4.066 -30.328 -19.266 1 96.44 96 LYS A N 1
ATOM 736 C CA . LYS A 1 96 ? -4.09 -31.531 -20.078 1 96.44 96 LYS A CA 1
ATOM 737 C C . LYS A 1 96 ? -4.688 -31.266 -21.453 1 96.44 96 LYS A C 1
ATOM 739 O O . LYS A 1 96 ? -4.254 -31.844 -22.453 1 96.44 96 LYS A O 1
ATOM 744 N N . MET A 1 97 ? -5.633 -30.406 -21.516 1 96 97 MET A N 1
ATOM 745 C CA . MET A 1 97 ? -6.305 -30.078 -22.766 1 96 97 MET A CA 1
ATOM 746 C C . MET A 1 97 ? -5.391 -29.266 -23.672 1 96 97 MET A C 1
ATOM 748 O O . MET A 1 97 ? -5.473 -29.375 -24.906 1 96 97 MET A O 1
ATOM 752 N N . PHE A 1 98 ? -4.562 -28.438 -23.094 1 96.31 98 PHE A N 1
ATOM 753 C CA . PHE A 1 98 ? -3.617 -27.609 -23.828 1 96.31 98 PHE A CA 1
ATOM 754 C C . PHE A 1 98 ? -2.221 -27.719 -23.219 1 96.31 98 PHE A C 1
ATOM 756 O O . PHE A 1 98 ? -1.67 -26.719 -22.734 1 96.31 98 PHE A O 1
ATOM 763 N N . PRO A 1 99 ? -1.585 -28.875 -23.359 1 95.12 99 PRO A N 1
ATOM 764 C CA . PRO A 1 99 ? -0.353 -29.188 -22.625 1 95.12 99 PRO A CA 1
ATOM 765 C C . PRO A 1 99 ? 0.817 -28.297 -23.047 1 95.12 99 PRO A C 1
ATOM 767 O O . PRO A 1 99 ? 1.812 -28.188 -22.328 1 95.12 99 PRO A O 1
ATOM 770 N N . ASN A 1 100 ? 0.73 -27.609 -24.141 1 95.69 100 ASN A N 1
ATOM 771 C CA . ASN A 1 100 ? 1.824 -26.75 -24.594 1 95.69 100 ASN A CA 1
ATOM 772 C C . ASN A 1 100 ? 1.544 -25.281 -24.281 1 95.69 100 ASN A C 1
ATOM 774 O O . ASN A 1 100 ? 2.379 -24.406 -24.547 1 95.69 100 ASN A O 1
ATOM 778 N N . ARG A 1 101 ? 0.39 -24.984 -23.656 1 96.81 101 ARG A N 1
ATOM 779 C CA . ARG A 1 101 ? -0.008 -23.594 -23.5 1 96.81 101 ARG A CA 1
ATOM 780 C C . ARG A 1 101 ? -0.115 -23.219 -22.016 1 96.81 101 ARG A C 1
ATOM 782 O O . ARG A 1 101 ? -0.062 -22.047 -21.672 1 96.81 101 ARG A O 1
ATOM 789 N N . PHE A 1 102 ? -0.302 -24.234 -21.188 1 97.25 102 PHE A N 1
ATOM 790 C CA . PHE A 1 102 ? -0.571 -23.922 -19.797 1 97.25 102 PHE A CA 1
ATOM 791 C C . PHE A 1 102 ? 0.296 -24.781 -18.875 1 97.25 102 PHE A C 1
ATOM 793 O O . PHE A 1 102 ? 0.686 -25.891 -19.25 1 97.25 102 PHE A O 1
ATOM 800 N N . ARG A 1 103 ? 0.685 -24.312 -17.734 1 97.88 103 ARG A N 1
ATOM 801 C CA . ARG A 1 103 ? 1.173 -25.016 -16.547 1 97.88 103 ARG A CA 1
ATOM 802 C C . ARG A 1 103 ? 0.436 -24.562 -15.297 1 97.88 103 ARG A C 1
ATOM 804 O O . ARG A 1 103 ? -0.123 -23.469 -15.266 1 97.88 103 ARG A O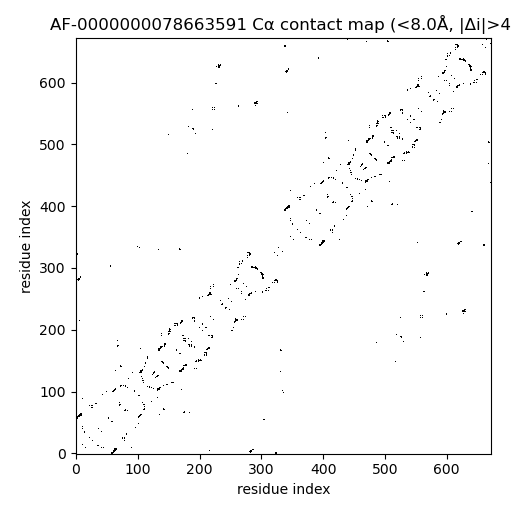 1
ATOM 811 N N . GLY A 1 104 ? 0.392 -25.422 -14.344 1 98.06 104 GLY A N 1
ATOM 812 C CA . GLY A 1 104 ? -0.427 -25.141 -13.18 1 98.06 104 GLY A CA 1
ATOM 813 C C . GLY A 1 104 ? 0.374 -24.625 -12 1 98.06 104 GLY A C 1
ATOM 814 O O . GLY A 1 104 ? 1.503 -25.062 -11.766 1 98.06 104 GLY A O 1
ATOM 815 N N . VAL A 1 105 ? -0.183 -23.672 -11.234 1 98.31 105 VAL A N 1
ATOM 816 C CA . VAL A 1 105 ? 0.195 -23.203 -9.906 1 98.31 105 VAL A CA 1
ATOM 817 C C . VAL A 1 105 ? -0.937 -23.484 -8.922 1 98.31 105 VAL A C 1
ATOM 819 O O . VAL A 1 105 ? -2.041 -22.953 -9.062 1 98.31 105 VAL A O 1
ATOM 822 N N . GLY A 1 106 ? -0.694 -24.266 -7.941 1 97.69 106 GLY A N 1
ATOM 823 C CA . GLY A 1 106 ? -1.768 -24.875 -7.172 1 97.69 106 GLY A CA 1
ATOM 824 C C . GLY A 1 106 ? -2.188 -24.047 -5.973 1 97.69 106 GLY A C 1
ATOM 825 O O . GLY A 1 106 ? -1.346 -23.438 -5.305 1 97.69 106 GLY A O 1
ATOM 826 N N . ALA A 1 107 ? -3.451 -24.078 -5.703 1 95.06 107 ALA A N 1
ATOM 827 C CA . ALA A 1 107 ? -3.992 -23.5 -4.48 1 95.06 107 ALA A CA 1
ATOM 828 C C . ALA A 1 107 ? -3.666 -24.359 -3.27 1 95.06 107 ALA A C 1
ATOM 830 O O . ALA A 1 107 ? -3.398 -25.562 -3.41 1 95.06 107 ALA A O 1
ATOM 831 N N . LEU A 1 108 ? -3.68 -23.766 -2.139 1 96.88 108 LEU A N 1
ATOM 832 C CA . LEU A 1 108 ? -3.549 -24.469 -0.866 1 96.88 108 LEU A CA 1
ATOM 833 C C . LEU A 1 108 ? -4.773 -24.234 0.011 1 96.88 108 LEU A C 1
ATOM 835 O O . LEU A 1 108 ? -5.344 -23.141 0.012 1 96.88 108 LEU A O 1
ATOM 839 N N . PRO A 1 109 ? -5.211 -25.297 0.731 1 95.38 109 PRO A N 1
ATOM 840 C CA . PRO A 1 109 ? -6.324 -25.109 1.664 1 95.38 109 PRO A CA 1
ATOM 841 C C . PRO A 1 109 ? -5.914 -24.359 2.928 1 95.38 109 PRO A C 1
ATOM 843 O O . PRO A 1 109 ? -5.566 -24.969 3.936 1 95.38 109 PRO A O 1
ATOM 846 N N . GLN A 1 110 ? -6.023 -23.062 2.949 1 95.31 110 GLN A N 1
ATOM 847 C CA . GLN A 1 110 ? -5.562 -22.219 4.055 1 95.31 110 GLN A CA 1
ATOM 848 C C . GLN A 1 110 ? -6.727 -21.781 4.938 1 95.31 110 GLN A C 1
ATOM 850 O O . GLN A 1 110 ? -7.699 -21.203 4.449 1 95.31 110 GLN A O 1
ATOM 855 N N . GLN A 1 111 ? -6.645 -22.109 6.172 1 93.12 111 GLN A N 1
ATOM 856 C CA . GLN A 1 111 ? -7.609 -21.672 7.176 1 93.12 111 GLN A CA 1
ATOM 857 C C . GLN A 1 111 ? -6.918 -20.922 8.312 1 93.12 111 GLN A C 1
ATOM 859 O O . GLN A 1 111 ? -5.895 -21.391 8.828 1 93.12 111 GLN A O 1
ATOM 864 N N . ALA A 1 112 ? -7.504 -19.812 8.664 1 91.12 112 ALA A N 1
ATOM 865 C CA . ALA A 1 112 ? -6.945 -19.047 9.773 1 91.12 112 ALA A CA 1
ATOM 866 C C . ALA A 1 112 ? -6.91 -19.875 11.055 1 91.12 112 ALA A C 1
ATOM 868 O O . ALA A 1 112 ? -7.91 -20.5 11.422 1 91.12 112 ALA A O 1
ATOM 869 N N . GLY A 1 113 ? -5.793 -19.922 11.664 1 90.5 113 GLY A N 1
ATOM 870 C CA . GLY A 1 113 ? -5.668 -20.594 12.945 1 90.5 113 GLY A CA 1
ATOM 871 C C . GLY A 1 113 ? -5.254 -22.047 12.805 1 90.5 113 GLY A C 1
ATOM 872 O O . GLY A 1 113 ? -4.891 -22.703 13.789 1 90.5 113 GLY A O 1
ATOM 873 N N . ARG A 1 114 ? -5.297 -22.625 11.664 1 94.56 114 ARG A N 1
ATOM 874 C CA . ARG A 1 114 ? -4.91 -24.016 11.438 1 94.56 114 ARG A CA 1
ATOM 875 C C . ARG A 1 114 ? -3.406 -24.141 11.234 1 94.56 114 ARG A C 1
ATOM 877 O O . ARG A 1 114 ? -2.785 -23.266 10.609 1 94.56 114 ARG A O 1
ATOM 884 N N . PRO A 1 115 ? -2.811 -25.25 11.727 1 96.12 115 PRO A N 1
ATOM 885 C CA . PRO A 1 115 ? -1.374 -25.438 11.5 1 96.12 115 PRO A CA 1
ATOM 886 C C . PRO A 1 115 ? -1.001 -25.453 10.023 1 96.12 115 PRO A C 1
ATOM 888 O O . PRO A 1 115 ? -1.744 -26 9.203 1 96.12 115 PRO A O 1
ATOM 891 N N . VAL A 1 116 ? 0.109 -24.859 9.758 1 96.88 116 VAL A N 1
ATOM 892 C CA . VAL A 1 116 ? 0.532 -24.688 8.375 1 96.88 116 VAL A CA 1
ATOM 893 C C . VAL A 1 116 ? 0.812 -26.047 7.742 1 96.88 116 VAL A C 1
ATOM 895 O O . VAL A 1 116 ? 0.685 -26.203 6.527 1 96.88 116 VAL A O 1
ATOM 898 N N . GLU A 1 117 ? 1.085 -27.094 8.508 1 97.62 117 GLU A N 1
ATOM 899 C CA . GLU A 1 117 ? 1.379 -28.438 8.023 1 97.62 117 GLU A CA 1
ATOM 900 C C . GLU A 1 117 ? 0.151 -29.078 7.375 1 97.62 117 GLU A C 1
ATOM 902 O O . GLU A 1 117 ? 0.27 -30.047 6.629 1 97.62 117 GLU A O 1
ATOM 907 N N . SER A 1 118 ? -1.001 -28.484 7.641 1 96.62 118 SER A N 1
ATOM 908 C CA . SER A 1 118 ? -2.23 -28.969 7.031 1 96.62 118 SER A CA 1
ATOM 909 C C . SER A 1 118 ? -2.217 -28.766 5.52 1 96.62 118 SER A C 1
ATOM 911 O O . SER A 1 118 ? -3.045 -29.344 4.805 1 96.62 118 SER A O 1
ATOM 913 N N . LEU A 1 119 ? -1.32 -28.016 5.039 1 97.31 119 LEU A N 1
ATOM 914 C CA . LEU A 1 119 ? -1.221 -27.703 3.621 1 97.31 119 LEU A CA 1
ATOM 915 C C . LEU A 1 119 ? -0.443 -28.781 2.875 1 97.31 119 LEU A C 1
ATOM 917 O O . LEU A 1 119 ? -0.476 -28.844 1.645 1 97.31 119 LEU A O 1
ATOM 921 N N . PHE A 1 120 ? 0.283 -29.672 3.602 1 98.12 120 PHE A N 1
ATOM 922 C CA . PHE A 1 120 ? 1.331 -30.5 3.018 1 98.12 120 PHE A CA 1
ATOM 923 C C . PHE A 1 120 ? 0.732 -31.578 2.117 1 98.12 120 PHE A C 1
ATOM 925 O O . PHE A 1 120 ? 1.303 -31.906 1.077 1 98.12 120 PHE A O 1
ATOM 932 N N . ASP A 1 121 ? -0.427 -32.094 2.492 1 97.31 121 ASP A N 1
ATOM 933 C CA . ASP A 1 121 ? -1.067 -33.094 1.664 1 97.31 121 ASP A CA 1
ATOM 934 C C . ASP A 1 121 ? -1.37 -32.562 0.268 1 97.31 121 ASP A C 1
ATOM 936 O O . ASP A 1 121 ? -1.122 -33.25 -0.732 1 97.31 121 ASP A O 1
ATOM 940 N N . GLU A 1 122 ? -1.894 -31.391 0.258 1 97.81 122 GLU A N 1
ATOM 941 C CA . GLU A 1 122 ? -2.236 -30.828 -1.038 1 97.81 122 GLU A CA 1
ATOM 942 C C . GLU A 1 122 ? -0.982 -30.438 -1.816 1 97.81 122 GLU A C 1
ATOM 944 O O . GLU A 1 122 ? -0.956 -30.516 -3.047 1 97.81 122 GLU A O 1
ATOM 949 N N . ILE A 1 123 ? 0.073 -30 -1.154 1 98.31 123 ILE A N 1
ATOM 950 C CA . ILE A 1 123 ? 1.333 -29.703 -1.826 1 98.31 123 ILE A CA 1
ATOM 951 C C . ILE A 1 123 ? 1.869 -30.953 -2.504 1 98.31 123 ILE A C 1
ATOM 953 O O . ILE A 1 123 ? 2.287 -30.922 -3.664 1 98.31 123 ILE A O 1
ATOM 957 N N . GLU A 1 124 ? 1.818 -32.031 -1.805 1 97.75 124 GLU A N 1
ATOM 958 C CA . GLU A 1 124 ? 2.26 -33.312 -2.373 1 97.75 124 GLU A CA 1
ATOM 959 C C . GLU A 1 124 ? 1.426 -33.688 -3.594 1 97.75 124 GLU A C 1
ATOM 961 O O . GLU A 1 124 ? 1.968 -34.094 -4.617 1 97.75 124 GLU A O 1
ATOM 966 N N . ARG A 1 125 ? 0.197 -33.5 -3.465 1 98 125 ARG A N 1
ATOM 967 C CA . ARG A 1 125 ? -0.702 -33.812 -4.562 1 98 125 ARG A CA 1
ATOM 968 C C . ARG A 1 125 ? -0.438 -32.938 -5.777 1 98 125 ARG A C 1
ATOM 970 O O . ARG A 1 125 ? -0.334 -33.438 -6.902 1 98 125 ARG A O 1
ATOM 977 N N . VAL A 1 126 ? -0.324 -31.672 -5.566 1 96.62 126 VAL A N 1
ATOM 978 C CA . VAL A 1 126 ? -0.148 -30.719 -6.66 1 96.62 126 VAL A CA 1
ATOM 979 C C . VAL A 1 126 ? 1.183 -30.984 -7.363 1 96.62 126 VAL A C 1
ATOM 981 O O . VAL A 1 126 ? 1.284 -30.828 -8.586 1 96.62 126 VAL A O 1
ATOM 984 N N . VAL A 1 127 ? 2.193 -31.422 -6.645 1 96.75 127 VAL A N 1
ATOM 985 C CA . VAL A 1 127 ? 3.525 -31.625 -7.203 1 96.75 127 VAL A CA 1
ATOM 986 C C . VAL A 1 127 ? 3.605 -33.031 -7.836 1 96.75 127 VAL A C 1
ATOM 988 O O . VAL A 1 127 ? 3.932 -33.156 -9.016 1 96.75 127 VAL A O 1
ATOM 991 N N . ASP A 1 128 ? 3.203 -34.031 -7.137 1 97 128 ASP A N 1
ATOM 992 C CA . ASP A 1 128 ? 3.469 -35.406 -7.531 1 97 128 ASP A CA 1
ATOM 993 C C . ASP A 1 128 ? 2.389 -35.906 -8.477 1 97 128 ASP A C 1
ATOM 995 O O . ASP A 1 128 ? 2.686 -36.656 -9.422 1 97 128 ASP A O 1
ATOM 999 N N . ASP A 1 129 ? 1.15 -35.562 -8.219 1 97.56 129 ASP A N 1
ATOM 1000 C CA . ASP A 1 129 ? 0.047 -36.125 -8.992 1 97.56 129 ASP A CA 1
ATOM 1001 C C . ASP A 1 129 ? -0.325 -35.188 -10.156 1 97.56 129 ASP A C 1
ATOM 1003 O O . ASP A 1 129 ? -0.641 -35.688 -11.25 1 97.56 129 ASP A O 1
ATOM 1007 N N . LEU A 1 130 ? -0.273 -33.906 -9.93 1 97.75 130 LEU A N 1
ATOM 1008 C CA . LEU A 1 130 ? -0.827 -33 -10.93 1 97.75 130 LEU A CA 1
ATOM 1009 C C . LEU A 1 130 ? 0.284 -32.344 -11.742 1 97.75 130 LEU A C 1
ATOM 1011 O O . LEU A 1 130 ? 0.027 -31.766 -12.805 1 97.75 130 LEU A O 1
ATOM 1015 N N . GLY A 1 131 ? 1.531 -32.344 -11.234 1 97.44 131 GLY A N 1
ATOM 1016 C CA . GLY A 1 131 ? 2.668 -31.828 -11.984 1 97.44 131 GLY A CA 1
ATOM 1017 C C . GLY A 1 131 ? 2.725 -30.312 -12.031 1 97.44 131 GLY A C 1
ATOM 1018 O O . GLY A 1 131 ? 3.207 -29.734 -13.008 1 97.44 131 GLY A O 1
ATOM 1019 N N . PHE A 1 132 ? 2.193 -29.656 -11.062 1 98.38 132 PHE A N 1
ATOM 1020 C CA . PHE A 1 132 ? 2.197 -28.203 -11.023 1 98.38 132 PHE A CA 1
ATOM 1021 C C . PHE A 1 132 ? 3.605 -27.672 -10.781 1 98.38 132 PHE A C 1
ATOM 1023 O O . PHE A 1 132 ? 4.473 -28.391 -10.289 1 98.38 132 PHE A O 1
ATOM 1030 N N . VAL A 1 133 ? 3.867 -26.438 -11.18 1 98.5 133 VAL A N 1
ATOM 1031 C CA . VAL A 1 133 ? 5.223 -25.906 -11.195 1 98.5 133 VAL A CA 1
ATOM 1032 C C . VAL A 1 133 ? 5.418 -24.953 -10.016 1 98.5 133 VAL A C 1
ATOM 1034 O O . VAL A 1 133 ? 6.52 -24.453 -9.797 1 98.5 133 VAL A O 1
ATOM 1037 N N . GLY A 1 134 ? 4.418 -24.703 -9.25 1 98.44 134 GLY A N 1
ATOM 1038 C CA . GLY A 1 134 ? 4.438 -23.828 -8.078 1 98.44 134 GLY A CA 1
ATOM 1039 C C . GLY A 1 134 ? 3.146 -23.875 -7.281 1 98.44 134 GLY A C 1
ATOM 1040 O O . GLY A 1 134 ? 2.229 -24.625 -7.621 1 98.44 134 GLY A O 1
ATOM 1041 N N . ILE A 1 135 ? 3.086 -23.109 -6.172 1 98.38 135 ILE A N 1
ATOM 1042 C CA . ILE A 1 135 ? 1.871 -23.016 -5.371 1 98.38 135 ILE A CA 1
ATOM 1043 C C . ILE A 1 135 ? 1.497 -21.531 -5.199 1 98.38 135 ILE A C 1
ATOM 1045 O O . ILE A 1 135 ? 2.361 -20.656 -5.258 1 98.38 135 ILE A O 1
ATOM 1049 N N . LEU A 1 136 ? 0.242 -21.297 -5.141 1 97.88 136 LEU A N 1
ATOM 1050 C CA . LEU A 1 136 ? -0.301 -20 -4.777 1 97.88 136 LEU A CA 1
ATOM 1051 C C . LEU A 1 136 ? -0.473 -19.875 -3.268 1 97.88 136 LEU A C 1
ATOM 1053 O O . LEU A 1 136 ? -1.189 -20.672 -2.656 1 97.88 136 LEU A O 1
ATOM 1057 N N . LEU A 1 137 ? 0.195 -18.938 -2.672 1 97.81 137 LEU A N 1
ATOM 1058 C CA . LEU A 1 137 ? 0.155 -18.766 -1.224 1 97.81 137 LEU A CA 1
ATOM 1059 C C . LEU A 1 137 ? -0.512 -17.438 -0.854 1 97.81 137 LEU A C 1
ATOM 1061 O O . LEU A 1 137 ? -0.068 -16.375 -1.285 1 97.81 137 LEU A O 1
ATOM 1065 N N . ASN A 1 138 ? -1.61 -17.531 -0.166 1 96.69 138 ASN A N 1
ATOM 1066 C CA . ASN A 1 138 ? -2.26 -16.359 0.415 1 96.69 138 ASN A CA 1
ATOM 1067 C C . ASN A 1 138 ? -1.562 -15.914 1.696 1 96.69 138 ASN A C 1
ATOM 1069 O O . ASN A 1 138 ? -1.541 -16.641 2.686 1 96.69 138 ASN A O 1
ATOM 1073 N N . PRO A 1 139 ? -0.998 -14.719 1.697 1 96.69 139 PRO A N 1
ATOM 1074 C CA . PRO A 1 139 ? -0.267 -14.25 2.877 1 96.69 139 PRO A CA 1
ATOM 1075 C C . PRO A 1 139 ? -1.191 -13.891 4.039 1 96.69 139 PRO A C 1
ATOM 1077 O O . PRO A 1 139 ? -0.727 -13.695 5.164 1 96.69 139 PRO A O 1
ATOM 1080 N N . ASP A 1 140 ? -2.482 -13.797 3.785 1 95.31 140 ASP A N 1
ATOM 1081 C CA . ASP A 1 140 ? -3.455 -13.523 4.836 1 95.31 140 ASP A CA 1
ATOM 1082 C C . ASP A 1 140 ? -4.691 -14.406 4.691 1 95.31 140 ASP A C 1
ATOM 1084 O O . ASP A 1 140 ? -5.75 -13.938 4.27 1 95.31 140 ASP A O 1
ATOM 1088 N N . PRO A 1 141 ? -4.621 -15.602 5.164 1 93.56 141 PRO A N 1
ATOM 1089 C CA . PRO A 1 141 ? -5.777 -16.5 5.07 1 93.56 141 PRO A CA 1
ATOM 1090 C C . PRO A 1 141 ? -6.977 -16 5.875 1 93.56 141 PRO A C 1
ATOM 1092 O O . PRO A 1 141 ? -8.086 -16.5 5.703 1 93.56 141 PRO A O 1
ATOM 1095 N N . SER A 1 142 ? -6.77 -14.984 6.75 1 92.12 142 SER A N 1
ATOM 1096 C CA . SER A 1 142 ? -7.887 -14.445 7.516 1 92.12 142 SER A CA 1
ATOM 1097 C C . SER A 1 142 ? -8.664 -13.414 6.711 1 92.12 142 SER A C 1
ATOM 1099 O O . SER A 1 142 ? -9.758 -12.992 7.113 1 92.12 142 SER A O 1
ATOM 1101 N N . GLU A 1 143 ? -8.125 -13 5.602 1 90.5 143 GLU A N 1
ATOM 1102 C CA . GLU A 1 143 ? -8.797 -12.125 4.648 1 90.5 143 GLU A CA 1
ATOM 1103 C C . GLU A 1 143 ? -9.148 -10.781 5.285 1 90.5 143 GLU A C 1
ATOM 1105 O O . GLU A 1 143 ? -10.297 -10.336 5.219 1 90.5 143 GLU A O 1
ATOM 1110 N N . GLY A 1 144 ? -8.148 -10.195 5.973 1 90.5 144 GLY A N 1
ATOM 1111 C CA . GLY A 1 144 ? -8.289 -8.852 6.516 1 90.5 144 GLY A CA 1
ATOM 1112 C C . GLY A 1 144 ? -8.773 -8.836 7.949 1 90.5 144 GLY A C 1
ATOM 1113 O O . GLY A 1 144 ? -8.945 -7.766 8.539 1 90.5 144 GLY A O 1
ATOM 1114 N N . MET A 1 145 ? -8.961 -10 8.562 1 90 145 MET A N 1
ATOM 1115 C CA . MET A 1 145 ? -9.555 -10.055 9.898 1 90 145 MET A CA 1
ATOM 1116 C C . MET A 1 145 ? -8.484 -10.188 10.969 1 90 145 MET A C 1
ATOM 1118 O O . MET A 1 145 ? -8.789 -10.453 12.133 1 90 145 MET A O 1
ATOM 1122 N N . ASN A 1 146 ? -7.242 -10.016 10.57 1 89.69 146 ASN A N 1
ATOM 1123 C CA . ASN A 1 146 ? -6.09 -9.969 11.469 1 89.69 146 ASN A CA 1
ATOM 1124 C C . ASN A 1 146 ? -5.891 -11.305 12.188 1 89.69 146 ASN A C 1
ATOM 1126 O O . ASN A 1 146 ? -5.273 -11.352 13.25 1 89.69 146 ASN A O 1
ATOM 1130 N N . GLY A 1 147 ? -6.383 -12.398 11.68 1 90.44 147 GLY A N 1
ATOM 1131 C CA . GLY A 1 147 ? -6.348 -13.68 12.367 1 90.44 147 GLY A CA 1
ATOM 1132 C C . GLY A 1 147 ? -5.199 -14.562 11.922 1 90.44 147 GLY A C 1
ATOM 1133 O O . GLY A 1 147 ? -5.062 -15.695 12.391 1 90.44 147 GLY A O 1
ATOM 1134 N N . SER A 1 148 ? -4.383 -14.109 11.008 1 93.19 148 SER A N 1
ATOM 1135 C CA . SER A 1 148 ? -3.254 -14.883 10.516 1 93.19 148 SER A CA 1
ATOM 1136 C C . SER A 1 148 ? -1.946 -14.117 10.656 1 93.19 148 SER A C 1
ATOM 1138 O O . SER A 1 148 ? -1.908 -12.898 10.445 1 93.19 148 SER A O 1
ATOM 1140 N N . PRO A 1 149 ? -0.911 -14.82 11.039 1 95.25 149 PRO A N 1
ATOM 1141 C CA . PRO A 1 149 ? 0.382 -14.133 11.141 1 95.25 149 PRO A CA 1
ATOM 1142 C C . PRO A 1 149 ? 0.944 -13.742 9.773 1 95.25 149 PRO A C 1
ATOM 1144 O O . PRO A 1 149 ? 0.671 -14.406 8.773 1 95.25 149 PRO A O 1
ATOM 1147 N N . PRO A 1 150 ? 1.738 -12.656 9.758 1 96.25 150 PRO A N 1
ATOM 1148 C CA . PRO A 1 150 ? 2.4 -12.297 8.5 1 96.25 150 PRO A CA 1
ATOM 1149 C C . PRO A 1 150 ? 3.461 -13.312 8.078 1 96.25 150 PRO A C 1
ATOM 1151 O O . PRO A 1 150 ? 3.873 -14.148 8.891 1 96.25 150 PRO A O 1
ATOM 1154 N N . LEU A 1 151 ? 4 -13.25 6.902 1 98.19 151 LEU A N 1
ATOM 1155 C CA . LEU A 1 151 ? 4.82 -14.281 6.273 1 98.19 151 LEU A CA 1
ATOM 1156 C C . LEU A 1 151 ? 6.176 -14.383 6.961 1 98.19 151 LEU A C 1
ATOM 1158 O O . LEU A 1 151 ? 6.895 -15.375 6.777 1 98.19 151 LEU A O 1
ATOM 1162 N N . GLY A 1 152 ? 6.547 -13.375 7.734 1 97.81 152 GLY A N 1
ATOM 1163 C CA . GLY A 1 152 ? 7.805 -13.461 8.461 1 97.81 152 GLY A CA 1
ATOM 1164 C C . GLY A 1 152 ? 7.707 -14.289 9.727 1 97.81 152 GLY A C 1
ATOM 1165 O O . GLY A 1 152 ? 8.727 -14.656 10.312 1 97.81 152 GLY A O 1
ATOM 1166 N N . ASP A 1 153 ? 6.527 -14.609 10.141 1 97.06 153 ASP A N 1
ATOM 1167 C CA . ASP A 1 153 ? 6.293 -15.297 11.406 1 97.06 153 ASP A CA 1
ATOM 1168 C C . ASP A 1 153 ? 6.766 -16.75 11.344 1 97.06 153 ASP A C 1
ATOM 1170 O O . ASP A 1 153 ? 6.574 -17.422 10.328 1 97.06 153 ASP A O 1
ATOM 1174 N N . PRO A 1 154 ? 7.27 -17.328 12.445 1 97.5 154 PRO A N 1
ATOM 1175 C CA . PRO A 1 154 ? 7.73 -18.719 12.484 1 97.5 154 PRO A CA 1
ATOM 1176 C C . PRO A 1 154 ? 6.625 -19.703 12.148 1 97.5 154 PRO A C 1
ATOM 1178 O O . PRO A 1 154 ? 6.91 -20.844 11.766 1 97.5 154 PRO A O 1
ATOM 1181 N N . TYR A 1 155 ? 5.418 -19.266 12.227 1 97.5 155 TYR A N 1
ATOM 1182 C CA . TYR A 1 155 ? 4.277 -20.078 11.82 1 97.5 155 TYR A CA 1
ATOM 1183 C C . TYR A 1 155 ? 4.504 -20.672 10.438 1 97.5 155 TYR A C 1
ATOM 1185 O O . TYR A 1 155 ? 4.152 -21.828 10.18 1 97.5 155 TYR A O 1
ATOM 1193 N N . TRP A 1 156 ? 5.148 -19.984 9.578 1 98.44 156 TRP A N 1
ATOM 1194 C CA . TRP A 1 156 ? 5.262 -20.344 8.172 1 98.44 156 TRP A CA 1
ATOM 1195 C C . TRP A 1 156 ? 6.504 -21.188 7.922 1 98.44 156 TRP A C 1
ATOM 1197 O O . TRP A 1 156 ? 6.68 -21.75 6.836 1 98.44 156 TRP A O 1
ATOM 1207 N N . TYR A 1 157 ? 7.434 -21.328 8.875 1 98.56 157 TYR A N 1
ATOM 1208 C CA . TYR A 1 157 ? 8.773 -21.875 8.648 1 98.56 157 TYR A CA 1
ATOM 1209 C C . TYR A 1 157 ? 8.711 -23.328 8.211 1 98.56 157 TYR A C 1
ATOM 1211 O O . TYR A 1 157 ? 9.461 -23.75 7.332 1 98.56 157 TYR A O 1
ATOM 1219 N N . PRO A 1 158 ? 7.754 -24.156 8.805 1 98.69 158 PRO A N 1
ATOM 1220 C CA . PRO A 1 158 ? 7.652 -25.516 8.273 1 98.69 158 PRO A CA 1
ATOM 1221 C C . PRO A 1 158 ? 7.309 -25.547 6.789 1 98.69 158 PRO A C 1
ATOM 1223 O O . PRO A 1 158 ? 7.82 -26.391 6.051 1 98.69 158 PRO A O 1
ATOM 1226 N N . LEU A 1 159 ? 6.441 -24.672 6.352 1 98.69 159 LEU A N 1
ATOM 1227 C CA . LEU A 1 159 ? 6.109 -24.578 4.934 1 98.69 159 LEU A CA 1
ATOM 1228 C C . LEU A 1 159 ? 7.332 -24.172 4.117 1 98.69 159 LEU A C 1
ATOM 1230 O O . LEU A 1 159 ? 7.594 -24.75 3.061 1 98.69 159 LEU A O 1
ATOM 1234 N N . TYR A 1 160 ? 8.102 -23.203 4.594 1 98.81 160 TYR A N 1
ATOM 1235 C CA . TYR A 1 160 ? 9.281 -22.734 3.875 1 98.81 160 TYR A CA 1
ATOM 1236 C C . TYR A 1 160 ? 10.297 -23.859 3.721 1 98.81 160 TYR A C 1
ATOM 1238 O O . TYR A 1 160 ? 10.898 -24.016 2.654 1 98.81 160 TYR A O 1
ATOM 1246 N N . ARG A 1 161 ? 10.453 -24.594 4.789 1 98.62 161 ARG A N 1
ATOM 1247 C CA . ARG A 1 161 ? 11.352 -25.734 4.715 1 98.62 161 ARG A CA 1
ATOM 1248 C C . ARG A 1 161 ? 10.898 -26.719 3.635 1 98.62 161 ARG A C 1
ATOM 1250 O O . ARG A 1 161 ? 11.719 -27.188 2.838 1 98.62 161 ARG A O 1
ATOM 1257 N N . ARG A 1 162 ? 9.656 -27.016 3.627 1 98.5 162 ARG A N 1
ATOM 1258 C CA . ARG A 1 162 ? 9.102 -27.953 2.65 1 98.5 162 ARG A CA 1
ATOM 1259 C C . ARG A 1 162 ? 9.281 -27.422 1.229 1 98.5 162 ARG A C 1
ATOM 1261 O O . ARG A 1 162 ? 9.633 -28.188 0.323 1 98.5 162 ARG A O 1
ATOM 1268 N N . LEU A 1 163 ? 9.016 -26.141 1.019 1 98.69 163 LEU A N 1
ATOM 1269 C CA . LEU A 1 163 ? 9.148 -25.531 -0.301 1 98.69 163 LEU A CA 1
ATOM 1270 C C . LEU A 1 163 ? 10.594 -25.578 -0.775 1 98.69 163 LEU A C 1
ATOM 1272 O O . LEU A 1 163 ? 10.859 -25.828 -1.953 1 98.69 163 LEU A O 1
ATOM 1276 N N . CYS A 1 164 ? 11.523 -25.328 0.117 1 98.62 164 CYS A N 1
ATOM 1277 C CA . CYS A 1 164 ? 12.938 -25.406 -0.218 1 98.62 164 CYS A CA 1
ATOM 1278 C C . CYS A 1 164 ? 13.32 -26.828 -0.609 1 98.62 164 CYS A C 1
ATOM 1280 O O . CYS A 1 164 ? 14.023 -27.047 -1.602 1 98.62 164 CYS A O 1
ATOM 1282 N N . GLU A 1 165 ? 12.836 -27.797 0.169 1 97.94 165 GLU A N 1
ATOM 1283 C CA . GLU A 1 165 ? 13.125 -29.203 -0.113 1 97.94 165 GLU A CA 1
ATOM 1284 C C . GLU A 1 165 ? 12.641 -29.594 -1.506 1 97.94 165 GLU A C 1
ATOM 1286 O O . GLU A 1 165 ? 13.312 -30.344 -2.211 1 97.94 165 GLU A O 1
ATOM 1291 N N . LEU A 1 166 ? 11.547 -29.078 -1.897 1 97.81 166 LEU A N 1
ATOM 1292 C CA . LEU A 1 166 ? 10.922 -29.453 -3.162 1 97.81 166 LEU A CA 1
ATOM 1293 C C . LEU A 1 166 ? 11.398 -28.531 -4.289 1 97.81 166 LEU A C 1
ATOM 1295 O O . LEU A 1 166 ? 11.055 -28.75 -5.453 1 97.81 166 LEU A O 1
ATOM 1299 N N . ASP A 1 167 ? 12.164 -27.453 -3.979 1 98.06 167 ASP A N 1
ATOM 1300 C CA . ASP A 1 167 ? 12.5 -26.406 -4.93 1 98.06 167 ASP A CA 1
ATOM 1301 C C . ASP A 1 167 ? 11.258 -25.875 -5.633 1 98.06 167 ASP A C 1
ATOM 1303 O O . ASP A 1 167 ? 11.203 -25.812 -6.859 1 98.06 167 ASP A O 1
ATOM 1307 N N . LEU A 1 168 ? 10.227 -25.609 -4.832 1 98.56 168 LEU A N 1
ATOM 1308 C CA . LEU A 1 168 ? 8.922 -25.172 -5.312 1 98.56 168 LEU A CA 1
ATOM 1309 C C . LEU A 1 168 ? 8.68 -23.719 -4.973 1 98.56 168 LEU A C 1
ATOM 1311 O O . LEU A 1 168 ? 8.672 -23.328 -3.799 1 98.56 168 LEU A O 1
ATOM 1315 N N . PRO A 1 169 ? 8.516 -22.859 -6.02 1 98.75 169 PRO A N 1
ATOM 1316 C CA . PRO A 1 169 ? 8.242 -21.453 -5.723 1 98.75 169 PRO A CA 1
ATOM 1317 C C . PRO A 1 169 ? 6.824 -21.219 -5.211 1 98.75 169 PRO A C 1
ATOM 1319 O O . PRO A 1 169 ? 5.902 -21.953 -5.582 1 98.75 169 PRO A O 1
ATOM 1322 N N . ALA A 1 170 ? 6.695 -20.25 -4.363 1 98.81 170 ALA A N 1
ATOM 1323 C CA . ALA A 1 170 ? 5.391 -19.766 -3.93 1 98.81 170 ALA A CA 1
ATOM 1324 C C . ALA A 1 170 ? 5.051 -18.422 -4.59 1 98.81 170 ALA A C 1
ATOM 1326 O O . ALA A 1 170 ? 5.824 -17.469 -4.504 1 98.81 170 ALA A O 1
ATOM 1327 N N . HIS A 1 171 ? 3.959 -18.422 -5.352 1 98.56 171 HIS A N 1
ATOM 1328 C CA . HIS A 1 171 ? 3.357 -17.188 -5.863 1 98.56 171 HIS A CA 1
ATOM 1329 C C . HIS A 1 171 ? 2.484 -16.531 -4.805 1 98.56 171 HIS A C 1
ATOM 1331 O O . HIS A 1 171 ? 1.419 -17.047 -4.457 1 98.56 171 HIS A O 1
ATOM 1337 N N . ILE A 1 172 ? 2.945 -15.398 -4.281 1 98.56 172 ILE A N 1
ATOM 1338 C CA . ILE A 1 172 ? 2.252 -14.711 -3.197 1 98.56 172 ILE A CA 1
ATOM 1339 C C . ILE A 1 172 ? 1.131 -13.844 -3.766 1 98.56 172 ILE A C 1
ATOM 1341 O O . ILE A 1 172 ? 1.383 -12.945 -4.57 1 98.56 172 ILE A O 1
ATOM 1345 N N . HIS A 1 173 ? -0.066 -14.133 -3.371 1 96.94 173 HIS A N 1
ATOM 1346 C CA . HIS A 1 173 ? -1.246 -13.391 -3.809 1 96.94 173 HIS A CA 1
ATOM 1347 C C . HIS A 1 173 ? -2.354 -13.453 -2.764 1 96.94 173 HIS A C 1
ATOM 1349 O O . HIS A 1 173 ? -2.852 -14.539 -2.443 1 96.94 173 HIS A O 1
ATOM 1355 N N . SER A 1 174 ? -2.74 -12.25 -2.357 1 92.06 174 SER A N 1
ATOM 1356 C CA . SER A 1 174 ? -3.842 -12.211 -1.399 1 92.06 174 SER A CA 1
ATOM 1357 C C . SER A 1 174 ? -5.168 -12.555 -2.07 1 92.06 174 SER A C 1
ATOM 1359 O O . SER A 1 174 ? -5.266 -12.57 -3.299 1 92.06 174 SER A O 1
ATOM 1361 N N . GLY A 1 175 ? -6.164 -12.906 -1.273 1 87.81 175 GLY A N 1
ATOM 1362 C CA . GLY A 1 175 ? -7.461 -13.344 -1.768 1 87.81 175 GLY A CA 1
ATOM 1363 C C . GLY A 1 175 ? -8.555 -12.312 -1.57 1 87.81 175 GLY A C 1
ATOM 1364 O O . GLY A 1 175 ? -8.461 -11.195 -2.08 1 87.81 175 GLY A O 1
ATOM 1365 N N . GLN A 1 176 ? -9.508 -12.633 -0.766 1 81.06 176 GLN A N 1
ATOM 1366 C CA . GLN A 1 176 ? -10.617 -11.734 -0.463 1 81.06 176 GLN A CA 1
ATOM 1367 C C . GLN A 1 176 ? -10.258 -10.789 0.687 1 81.06 176 GLN A C 1
ATOM 1369 O O . GLN A 1 176 ? -9.133 -10.812 1.183 1 81.06 176 GLN A O 1
ATOM 1374 N N . CYS A 1 177 ? -11.109 -9.891 0.988 1 82.75 177 CYS A N 1
ATOM 1375 C CA . CYS A 1 177 ? -11.062 -9.078 2.195 1 82.75 177 CYS A CA 1
ATOM 1376 C C . CYS A 1 177 ? -12.453 -8.898 2.791 1 82.75 177 CYS A C 1
ATOM 1378 O O . CYS A 1 177 ? -13.367 -8.43 2.113 1 82.75 177 CYS A O 1
ATOM 1380 N N . CYS A 1 178 ? -12.539 -9.258 4.02 1 82.31 178 CYS A N 1
ATOM 1381 C CA . CYS A 1 178 ? -13.859 -9.227 4.645 1 82.31 178 CYS A CA 1
ATOM 1382 C C . CYS A 1 178 ? -13.867 -8.297 5.852 1 82.31 178 CYS A C 1
ATOM 1384 O O . CYS A 1 178 ? -14.672 -8.469 6.766 1 82.31 178 CYS A O 1
ATOM 1386 N N . ASN A 1 179 ? -13.008 -7.32 5.91 1 86.38 179 ASN A N 1
ATOM 1387 C CA . ASN A 1 179 ? -12.859 -6.504 7.113 1 86.38 179 ASN A CA 1
ATOM 1388 C C . ASN A 1 179 ? -13.844 -5.336 7.117 1 86.38 179 ASN A C 1
ATOM 1390 O O . ASN A 1 179 ? -13.93 -4.602 8.102 1 86.38 179 ASN A O 1
ATOM 1394 N N . GLY A 1 180 ? -14.57 -5.105 6.012 1 85.5 180 GLY A N 1
ATOM 1395 C CA . GLY A 1 180 ? -15.602 -4.082 5.961 1 85.5 180 GLY A CA 1
ATOM 1396 C C . GLY A 1 180 ? -15.062 -2.711 5.594 1 85.5 180 GLY A C 1
ATOM 1397 O O . GLY A 1 180 ? -15.828 -1.764 5.418 1 85.5 180 GLY A O 1
ATOM 1398 N N . ARG A 1 181 ? -13.773 -2.584 5.453 1 90.19 181 ARG A N 1
ATOM 1399 C CA . ARG A 1 181 ? -13.164 -1.283 5.176 1 90.19 181 ARG A CA 1
ATOM 1400 C C . ARG A 1 181 ? -12.602 -1.231 3.764 1 90.19 181 ARG A C 1
ATOM 1402 O O . ARG A 1 181 ? -12.797 -0.251 3.043 1 90.19 181 ARG A O 1
ATOM 1409 N N . GLU A 1 182 ? -11.938 -2.301 3.363 1 89.62 182 GLU A N 1
ATOM 1410 C CA . GLU A 1 182 ? -11.211 -2.326 2.096 1 89.62 182 GLU A CA 1
ATOM 1411 C C . GLU A 1 182 ? -11.836 -3.324 1.123 1 89.62 182 GLU A C 1
ATOM 1413 O O . GLU A 1 182 ? -12.414 -4.332 1.542 1 89.62 182 GLU A O 1
ATOM 1418 N N . SER A 1 183 ? -11.734 -3.037 -0.171 1 86.12 183 SER A N 1
ATOM 1419 C CA . SER A 1 183 ? -11.969 -4.078 -1.165 1 86.12 183 SER A CA 1
ATOM 1420 C C . SER A 1 183 ? -10.758 -4.992 -1.305 1 86.12 183 SER A C 1
ATOM 1422 O O . SER A 1 183 ? -9.695 -4.715 -0.741 1 86.12 183 SER A O 1
ATOM 1424 N N . TYR A 1 184 ? -10.93 -6.043 -2.039 1 86.12 184 TYR A N 1
ATOM 1425 C CA . TYR A 1 184 ? -9.82 -6.961 -2.232 1 86.12 184 TYR A CA 1
ATOM 1426 C C . TYR A 1 184 ? -8.703 -6.305 -3.035 1 86.12 184 TYR A C 1
ATOM 1428 O O . TYR A 1 184 ? -7.531 -6.676 -2.9 1 86.12 184 TYR A O 1
ATOM 1436 N N . ASP A 1 185 ? -8.992 -5.254 -3.836 1 88.25 185 ASP A N 1
ATOM 1437 C CA . ASP A 1 185 ? -7.973 -4.562 -4.621 1 88.25 185 ASP A CA 1
ATOM 1438 C C . ASP A 1 185 ? -6.961 -3.863 -3.717 1 88.25 185 ASP A C 1
ATOM 1440 O O . ASP A 1 185 ? -5.75 -3.984 -3.92 1 88.25 185 ASP A O 1
ATOM 1444 N N . GLU A 1 186 ? -7.52 -3.146 -2.76 1 92.62 186 GLU A N 1
ATOM 1445 C CA . GLU A 1 186 ? -6.641 -2.482 -1.801 1 92.62 186 GLU A CA 1
ATOM 1446 C C . GLU A 1 186 ? -5.887 -3.5 -0.948 1 92.62 186 GLU A C 1
ATOM 1448 O O . GLU A 1 186 ? -4.699 -3.322 -0.666 1 92.62 186 GLU A O 1
ATOM 1453 N N . HIS A 1 187 ? -6.602 -4.516 -0.604 1 93.12 187 HIS A N 1
ATOM 1454 C CA . HIS A 1 187 ? -6.027 -5.527 0.274 1 93.12 187 HIS A CA 1
ATOM 1455 C C . HIS A 1 187 ? -4.871 -6.254 -0.407 1 93.12 187 HIS A C 1
ATOM 1457 O O . HIS A 1 187 ? -3.863 -6.562 0.233 1 93.12 187 HIS A O 1
ATOM 1463 N N . PHE A 1 188 ? -4.984 -6.582 -1.705 1 94.19 188 PHE A N 1
ATOM 1464 C CA . PHE A 1 188 ? -3.896 -7.184 -2.467 1 94.19 188 PHE A CA 1
ATOM 1465 C C . PHE A 1 188 ? -2.609 -6.387 -2.289 1 94.19 188 PHE A C 1
ATOM 1467 O O . PHE A 1 188 ? -1.586 -6.934 -1.877 1 94.19 188 PHE A O 1
ATOM 1474 N N . ILE A 1 189 ? -2.748 -5.113 -2.529 1 95.88 189 ILE A N 1
ATOM 1475 C CA . ILE A 1 189 ? -1.596 -4.223 -2.576 1 95.88 189 ILE A CA 1
ATOM 1476 C C . ILE A 1 189 ? -0.962 -4.125 -1.19 1 95.88 189 ILE A C 1
ATOM 1478 O O . ILE A 1 189 ? 0.255 -4.258 -1.047 1 95.88 189 ILE A O 1
ATOM 1482 N N . ALA A 1 190 ? -1.784 -3.965 -0.167 1 95.31 190 ALA A N 1
ATOM 1483 C CA . ALA A 1 190 ? -1.291 -3.816 1.2 1 95.31 190 ALA A CA 1
ATOM 1484 C C . ALA A 1 190 ? -0.622 -5.098 1.685 1 95.31 190 ALA A C 1
ATOM 1486 O O . ALA A 1 190 ? 0.474 -5.059 2.248 1 95.31 190 ALA A O 1
ATOM 1487 N N . GLU A 1 191 ? -1.243 -6.195 1.457 1 95.62 191 GLU A N 1
ATOM 1488 C CA . GLU A 1 191 ? -0.751 -7.473 1.966 1 95.62 191 GLU A CA 1
ATOM 1489 C C . GLU A 1 191 ? 0.533 -7.891 1.257 1 95.62 191 GLU A C 1
ATOM 1491 O O . GLU A 1 191 ? 1.404 -8.523 1.859 1 95.62 191 GLU A O 1
ATOM 1496 N N . GLU A 1 192 ? 0.588 -7.609 0.035 1 96.94 192 GLU A N 1
ATOM 1497 C CA . GLU A 1 192 ? 1.789 -7.961 -0.717 1 96.94 192 GLU A CA 1
ATOM 1498 C C . GLU A 1 192 ? 2.984 -7.125 -0.272 1 96.94 192 GLU A C 1
ATOM 1500 O O . GLU A 1 192 ? 4.113 -7.617 -0.23 1 96.94 192 GLU A O 1
ATOM 1505 N N . GLY A 1 193 ? 2.738 -5.859 0.073 1 97.69 193 GLY A N 1
ATOM 1506 C CA . GLY A 1 193 ? 3.777 -5.078 0.723 1 97.69 193 GLY A CA 1
ATOM 1507 C C . GLY A 1 193 ? 4.195 -5.645 2.066 1 97.69 193 GLY A C 1
ATOM 1508 O O . GLY A 1 193 ? 5.391 -5.754 2.355 1 97.69 193 GLY A O 1
ATOM 1509 N N . LEU A 1 194 ? 3.201 -6.004 2.861 1 97.06 194 LEU A N 1
ATOM 1510 C CA . LEU A 1 194 ? 3.467 -6.562 4.184 1 97.06 194 LEU A CA 1
ATOM 1511 C C . LEU A 1 194 ? 4.246 -7.867 4.074 1 97.06 194 LEU A C 1
ATOM 1513 O O . LEU A 1 194 ? 5.102 -8.156 4.918 1 97.06 194 LEU A O 1
ATOM 1517 N N . ALA A 1 195 ? 3.943 -8.656 3.062 1 98.19 195 ALA A N 1
ATOM 1518 C CA . ALA A 1 195 ? 4.691 -9.891 2.828 1 98.19 195 ALA A CA 1
ATOM 1519 C C . ALA A 1 195 ? 6.188 -9.609 2.721 1 98.19 195 ALA A C 1
ATOM 1521 O O . ALA A 1 195 ? 7 -10.273 3.375 1 98.19 195 ALA A O 1
ATOM 1522 N N . ILE A 1 196 ? 6.543 -8.617 1.992 1 98.56 196 ILE A N 1
ATOM 1523 C CA . ILE A 1 196 ? 7.941 -8.266 1.762 1 98.56 196 ILE A CA 1
ATOM 1524 C C . ILE A 1 196 ? 8.578 -7.793 3.066 1 98.56 196 ILE A C 1
ATOM 1526 O O . ILE A 1 196 ? 9.625 -8.297 3.473 1 98.56 196 ILE A O 1
ATOM 1530 N N . THR A 1 197 ? 7.918 -6.855 3.75 1 96.88 197 THR A N 1
ATOM 1531 C CA . THR A 1 197 ? 8.539 -6.219 4.906 1 96.88 197 THR A CA 1
ATOM 1532 C C . THR A 1 197 ? 8.609 -7.188 6.082 1 96.88 197 THR A C 1
ATOM 1534 O O . THR A 1 197 ? 9.555 -7.145 6.871 1 96.88 197 THR A O 1
ATOM 1537 N N . SER A 1 198 ? 7.609 -8.086 6.215 1 96.38 198 SER A N 1
ATOM 1538 C CA . SER A 1 198 ? 7.648 -9.062 7.293 1 96.38 198 SER A CA 1
ATOM 1539 C C . SER A 1 198 ? 8.758 -10.086 7.07 1 96.38 198 SER A C 1
ATOM 1541 O O . SER A 1 198 ? 9.477 -10.445 8.008 1 96.38 198 SER A O 1
ATOM 1543 N N . VAL A 1 199 ? 8.93 -10.555 5.871 1 98.12 199 VAL A N 1
ATOM 1544 C CA . VAL A 1 199 ? 9.992 -11.492 5.523 1 98.12 199 VAL A CA 1
ATOM 1545 C C . VAL A 1 199 ? 11.359 -10.836 5.754 1 98.12 199 VAL A C 1
ATOM 1547 O O . VAL A 1 199 ? 12.273 -11.461 6.293 1 98.12 199 VAL A O 1
ATOM 1550 N N . TYR A 1 200 ? 11.453 -9.539 5.398 1 96.44 200 TYR A N 1
ATOM 1551 C CA . TYR A 1 200 ? 12.656 -8.734 5.598 1 96.44 200 TYR A CA 1
ATOM 1552 C C . TYR A 1 200 ? 12.984 -8.602 7.082 1 96.44 200 TYR A C 1
ATOM 1554 O O . TYR A 1 200 ? 14.102 -8.914 7.508 1 96.44 200 TYR A O 1
ATOM 1562 N N . ARG A 1 201 ? 12.023 -8.258 7.852 1 93.25 201 ARG A N 1
ATOM 1563 C CA . ARG A 1 201 ? 12.25 -7.98 9.266 1 93.25 201 ARG A CA 1
ATOM 1564 C C . ARG A 1 201 ? 12.609 -9.25 10.023 1 93.25 201 ARG A C 1
ATOM 1566 O O . ARG A 1 201 ? 13.375 -9.211 10.992 1 93.25 201 ARG A O 1
ATOM 1573 N N . ALA A 1 202 ? 12.148 -10.406 9.539 1 94.56 202 ALA A N 1
ATOM 1574 C CA . ALA A 1 202 ? 12.352 -11.672 10.234 1 94.56 202 ALA A CA 1
ATOM 1575 C C . ALA A 1 202 ? 13.594 -12.398 9.719 1 94.56 202 ALA A C 1
ATOM 1577 O O . ALA A 1 202 ? 13.898 -13.508 10.156 1 94.56 202 ALA A O 1
ATOM 1578 N N . ASN A 1 203 ? 14.305 -11.844 8.734 1 95.25 203 ASN A N 1
ATOM 1579 C CA . ASN A 1 203 ? 15.492 -12.453 8.133 1 95.25 203 ASN A CA 1
ATOM 1580 C C . ASN A 1 203 ? 15.195 -13.852 7.602 1 95.25 203 ASN A C 1
ATOM 1582 O O . ASN A 1 203 ? 15.953 -14.781 7.848 1 95.25 203 ASN A O 1
ATOM 1586 N N . VAL A 1 204 ? 14.055 -13.992 6.957 1 97.94 204 VAL A N 1
ATOM 1587 C CA . VAL A 1 204 ? 13.586 -15.297 6.504 1 97.94 204 VAL A CA 1
ATOM 1588 C C . VAL A 1 204 ? 14.57 -15.883 5.5 1 97.94 204 VAL A C 1
ATOM 1590 O O . VAL A 1 204 ? 14.883 -17.078 5.555 1 97.94 204 VAL A O 1
ATOM 1593 N N . PHE A 1 205 ? 15.141 -15.078 4.633 1 98 205 PHE A N 1
ATOM 1594 C CA . PHE A 1 205 ? 16.016 -15.578 3.578 1 98 205 PHE A CA 1
ATOM 1595 C C . PHE A 1 205 ? 17.344 -16.047 4.156 1 98 205 PHE A C 1
ATOM 1597 O O . PHE A 1 205 ? 18.062 -16.844 3.533 1 98 205 PHE A O 1
ATOM 1604 N N . ASP A 1 206 ? 17.75 -15.516 5.289 1 96.19 206 ASP A N 1
ATOM 1605 C CA . ASP A 1 206 ? 18.938 -16.031 5.961 1 96.19 206 ASP A CA 1
ATOM 1606 C C . ASP A 1 206 ? 18.703 -17.453 6.461 1 96.19 206 ASP A C 1
ATOM 1608 O O . ASP A 1 206 ? 19.609 -18.297 6.387 1 96.19 206 ASP A O 1
ATOM 1612 N N . ARG A 1 207 ? 17.547 -17.719 6.945 1 96.62 207 ARG A N 1
ATOM 1613 C CA . ARG A 1 207 ? 17.188 -19.031 7.465 1 96.62 207 ARG A CA 1
ATOM 1614 C C . ARG A 1 207 ? 16.891 -20.016 6.336 1 96.62 207 ARG A C 1
ATOM 1616 O O . ARG A 1 207 ? 17.156 -21.203 6.445 1 96.62 207 ARG A O 1
ATOM 1623 N N . PHE A 1 208 ? 16.25 -19.5 5.301 1 98.5 208 PHE A N 1
ATOM 1624 C CA . PHE A 1 208 ? 15.852 -20.297 4.137 1 98.5 208 PHE A CA 1
ATOM 1625 C C . PHE A 1 208 ? 16.391 -19.672 2.855 1 98.5 208 PHE A C 1
ATOM 1627 O O . PHE A 1 208 ? 15.633 -19.125 2.051 1 98.5 208 PHE A O 1
ATOM 1634 N N . PRO A 1 209 ? 17.641 -19.812 2.555 1 97.62 209 PRO A N 1
ATOM 1635 C CA . PRO A 1 209 ? 18.281 -19.094 1.448 1 97.62 209 PRO A CA 1
ATOM 1636 C C . PRO A 1 209 ? 17.781 -19.547 0.081 1 97.62 209 PRO A C 1
ATOM 1638 O O . PRO A 1 209 ? 17.906 -18.828 -0.903 1 97.62 209 PRO A O 1
ATOM 1641 N N . ASP A 1 210 ? 17.172 -20.781 0.03 1 98.12 210 ASP A N 1
ATOM 1642 C CA . ASP A 1 210 ? 16.734 -21.312 -1.257 1 98.12 210 ASP A CA 1
ATOM 1643 C C . ASP A 1 210 ? 15.25 -21.062 -1.482 1 98.12 210 ASP A C 1
ATOM 1645 O O . ASP A 1 210 ? 14.688 -21.469 -2.496 1 98.12 210 ASP A O 1
ATOM 1649 N N . LEU A 1 211 ? 14.602 -20.359 -0.514 1 98.75 211 LEU A N 1
ATOM 1650 C CA . LEU A 1 211 ? 13.172 -20.062 -0.622 1 98.75 211 LEU A CA 1
ATOM 1651 C C . LEU A 1 211 ? 12.898 -19.141 -1.799 1 98.75 211 LEU A C 1
ATOM 1653 O O . LEU A 1 211 ? 13.625 -18.172 -2.012 1 98.75 211 LEU A O 1
ATOM 1657 N N . LYS A 1 212 ? 11.922 -19.469 -2.625 1 98.81 212 LYS A N 1
ATOM 1658 C CA . LYS A 1 212 ? 11.531 -18.672 -3.787 1 98.81 212 LYS A CA 1
ATOM 1659 C C . LYS A 1 212 ? 10.133 -18.094 -3.607 1 98.81 212 LYS A C 1
ATOM 1661 O O . LYS A 1 212 ? 9.141 -18.828 -3.588 1 98.81 212 LYS A O 1
ATOM 1666 N N . LEU A 1 213 ? 10.062 -16.781 -3.492 1 98.88 213 LEU A N 1
ATOM 1667 C CA . LEU A 1 213 ? 8.805 -16.062 -3.322 1 98.88 213 LEU A CA 1
ATOM 1668 C C . LEU A 1 213 ? 8.602 -15.055 -4.441 1 98.88 213 LEU A C 1
ATOM 1670 O O . LEU A 1 213 ? 9.406 -14.133 -4.605 1 98.88 213 LEU A O 1
ATOM 1674 N N . MET A 1 214 ? 7.594 -15.195 -5.27 1 98.88 214 MET A N 1
ATOM 1675 C CA . MET A 1 214 ? 7.211 -14.195 -6.258 1 98.88 214 MET A CA 1
ATOM 1676 C C . MET A 1 214 ? 6.051 -13.344 -5.75 1 98.88 214 MET A C 1
ATOM 1678 O O . MET A 1 214 ? 4.961 -13.859 -5.496 1 98.88 214 MET A O 1
ATOM 1682 N N . ILE A 1 215 ? 6.262 -12.07 -5.613 1 98.81 215 ILE A N 1
ATOM 1683 C CA . ILE A 1 215 ? 5.266 -11.141 -5.09 1 98.81 215 ILE A CA 1
ATOM 1684 C C . ILE A 1 215 ? 4.438 -10.57 -6.238 1 98.81 215 ILE A C 1
ATOM 1686 O O . ILE A 1 215 ? 4.992 -10.078 -7.223 1 98.81 215 ILE A O 1
ATOM 1690 N N . SER A 1 216 ? 3.129 -10.625 -6.121 1 97.69 216 SER A N 1
ATOM 1691 C CA . SER A 1 216 ? 2.211 -10.172 -7.16 1 97.69 216 SER A CA 1
ATOM 1692 C C . SER A 1 216 ? 2.18 -8.648 -7.242 1 97.69 216 SER A C 1
ATOM 1694 O O . SER A 1 216 ? 2.633 -7.965 -6.32 1 97.69 216 SER A O 1
ATOM 1696 N N . HIS A 1 217 ? 1.683 -8.18 -8.328 1 97.62 217 HIS A N 1
ATOM 1697 C CA . HIS A 1 217 ? 1.358 -6.789 -8.609 1 97.62 217 HIS A CA 1
ATOM 1698 C C . HIS A 1 217 ? 2.562 -5.883 -8.375 1 97.62 217 HIS A C 1
ATOM 1700 O O . HIS A 1 217 ? 2.453 -4.863 -7.691 1 97.62 217 HIS A O 1
ATOM 1706 N N . GLY A 1 218 ? 3.666 -6.375 -8.805 1 98.12 218 GLY A N 1
ATOM 1707 C CA . GLY A 1 218 ? 4.891 -5.594 -8.805 1 98.12 218 GLY A CA 1
ATOM 1708 C C . GLY A 1 218 ? 5.398 -5.285 -7.406 1 98.12 218 GLY A C 1
ATOM 1709 O O . GLY A 1 218 ? 6.039 -4.258 -7.184 1 98.12 218 GLY A O 1
ATOM 1710 N N . GLY A 1 219 ? 5.012 -6.027 -6.398 1 98.25 219 GLY A N 1
ATOM 1711 C CA . GLY A 1 219 ? 5.539 -5.824 -5.059 1 98.25 219 GLY A CA 1
ATOM 1712 C C . GLY A 1 219 ? 4.684 -4.898 -4.215 1 98.25 219 GLY A C 1
ATOM 1713 O O . GLY A 1 219 ? 5.16 -4.336 -3.225 1 98.25 219 GLY A O 1
ATOM 1714 N N . GLY A 1 220 ? 3.438 -4.734 -4.648 1 97.88 220 GLY A N 1
ATOM 1715 C CA . GLY A 1 220 ? 2.561 -3.871 -3.875 1 97.88 220 GLY A CA 1
ATOM 1716 C C . GLY A 1 220 ? 3.018 -2.426 -3.85 1 97.88 220 GLY A C 1
ATOM 1717 O O . GLY A 1 220 ? 3.223 -1.814 -4.898 1 97.88 220 GLY A O 1
ATOM 1718 N N . PRO A 1 221 ? 3.215 -1.872 -2.688 1 98.31 221 PRO A N 1
ATOM 1719 C CA . PRO A 1 221 ? 3.627 -0.469 -2.607 1 98.31 221 PRO A CA 1
ATOM 1720 C C . PRO A 1 221 ? 5.141 -0.304 -2.52 1 98.31 221 PRO A C 1
ATOM 1722 O O . PRO A 1 221 ? 5.652 0.812 -2.641 1 98.31 221 PRO A O 1
ATOM 1725 N N . ILE A 1 222 ? 5.891 -1.301 -2.381 1 98.5 222 ILE A N 1
ATOM 1726 C CA . ILE A 1 222 ? 7.234 -1.241 -1.82 1 98.5 222 ILE A CA 1
ATOM 1727 C C . ILE A 1 222 ? 8.172 -0.533 -2.799 1 98.5 222 ILE A C 1
ATOM 1729 O O . ILE A 1 222 ? 8.93 0.355 -2.406 1 98.5 222 ILE A O 1
ATOM 1733 N N . PRO A 1 223 ? 8.086 -0.811 -4.125 1 98.69 223 PRO A N 1
ATOM 1734 C CA . PRO A 1 223 ? 9.016 -0.104 -5.012 1 98.69 223 PRO A CA 1
ATOM 1735 C C . PRO A 1 223 ? 8.805 1.409 -4.996 1 98.69 223 PRO A C 1
ATOM 1737 O O . PRO A 1 223 ? 9.773 2.17 -5.051 1 98.69 223 PRO A O 1
ATOM 1740 N N . TYR A 1 224 ? 7.566 1.838 -4.863 1 98.5 224 TYR A N 1
ATOM 1741 C CA . TYR A 1 224 ? 7.23 3.256 -4.844 1 98.5 224 TYR A CA 1
ATOM 1742 C C . TYR A 1 224 ? 7.609 3.889 -3.51 1 98.5 224 TYR A C 1
ATOM 1744 O O . TYR A 1 224 ? 8.023 5.051 -3.461 1 98.5 224 TYR A O 1
ATOM 1752 N N . GLN A 1 225 ? 7.531 3.152 -2.453 1 97.88 225 GLN A N 1
ATOM 1753 C CA . GLN A 1 225 ? 7.785 3.643 -1.104 1 97.88 225 GLN A CA 1
ATOM 1754 C C . GLN A 1 225 ? 9.156 3.201 -0.604 1 97.88 225 GLN A C 1
ATOM 1756 O O . GLN A 1 225 ? 9.414 3.201 0.601 1 97.88 225 GLN A O 1
ATOM 1761 N N . ILE A 1 226 ? 10.086 2.844 -1.468 1 97.19 226 ILE A N 1
ATOM 1762 C CA . ILE A 1 226 ? 11.32 2.133 -1.155 1 97.19 226 ILE A CA 1
ATOM 1763 C C . ILE A 1 226 ? 12.211 3.008 -0.273 1 97.19 226 ILE A C 1
ATOM 1765 O O . ILE A 1 226 ? 12.953 2.496 0.567 1 97.19 226 ILE A O 1
ATOM 1769 N N . GLY A 1 227 ? 12.164 4.344 -0.428 1 95.19 227 GLY A N 1
ATOM 1770 C CA . GLY A 1 227 ? 13.016 5.25 0.327 1 95.19 227 GLY A CA 1
ATOM 1771 C C . GLY A 1 227 ? 12.867 5.094 1.828 1 95.19 227 GLY A C 1
ATOM 1772 O O . GLY A 1 227 ? 13.836 5.234 2.57 1 95.19 227 GLY A O 1
ATOM 1773 N N . ARG A 1 228 ? 11.664 4.828 2.256 1 93.25 228 ARG A N 1
ATOM 1774 C CA . ARG A 1 228 ? 11.367 4.66 3.676 1 93.25 228 ARG A CA 1
ATOM 1775 C C . ARG A 1 228 ? 12.148 3.488 4.262 1 93.25 228 ARG A C 1
ATOM 1777 O O . ARG A 1 228 ? 12.773 3.617 5.316 1 93.25 228 ARG A O 1
ATOM 1784 N N . TRP A 1 229 ? 12.125 2.377 3.611 1 93.56 229 TRP A N 1
ATOM 1785 C CA . TRP A 1 229 ? 12.758 1.175 4.145 1 93.56 229 TRP A CA 1
ATOM 1786 C C . TRP A 1 229 ? 14.266 1.226 3.951 1 93.56 229 TRP A C 1
ATOM 1788 O O . TRP A 1 229 ? 15.023 0.703 4.777 1 93.56 229 TRP A O 1
ATOM 1798 N N . ARG A 1 230 ? 14.75 1.914 2.859 1 95.44 230 ARG A N 1
ATOM 1799 C CA . ARG A 1 230 ? 16.172 2.197 2.742 1 95.44 230 ARG A CA 1
ATOM 1800 C C . ARG A 1 230 ? 16.672 2.998 3.941 1 95.44 230 ARG A C 1
ATOM 1802 O O . ARG A 1 230 ? 17.688 2.65 4.547 1 95.44 230 ARG A O 1
ATOM 1809 N N . SER A 1 231 ? 15.898 4.008 4.285 1 93.06 231 SER A N 1
ATOM 1810 C CA . SER A 1 231 ? 16.25 4.871 5.406 1 93.06 231 SER A CA 1
ATOM 1811 C C . SER A 1 231 ? 16.281 4.094 6.719 1 93.06 231 SER A C 1
ATOM 1813 O O . SER A 1 231 ? 17.234 4.203 7.488 1 93.06 231 SER A O 1
ATOM 1815 N N . HIS A 1 232 ? 15.266 3.279 6.926 1 90.31 232 HIS A N 1
ATOM 1816 C CA . HIS A 1 232 ? 15.195 2.482 8.148 1 90.31 232 HIS A CA 1
ATOM 1817 C C . HIS A 1 232 ? 16.406 1.572 8.281 1 90.31 232 HIS A C 1
ATOM 1819 O O . HIS A 1 232 ? 16.953 1.416 9.375 1 90.31 232 HIS A O 1
ATOM 1825 N N . ARG A 1 233 ? 16.75 0.982 7.168 1 92.56 233 ARG A N 1
ATOM 1826 C CA . ARG A 1 233 ? 17.875 0.064 7.164 1 92.56 233 ARG A CA 1
ATOM 1827 C C . ARG A 1 233 ? 19.172 0.789 7.527 1 92.56 233 ARG A C 1
ATOM 1829 O O . ARG A 1 233 ? 19.953 0.297 8.336 1 92.56 233 ARG A O 1
ATOM 1836 N N . GLU A 1 234 ? 19.375 1.964 7.047 1 92.94 234 GLU A N 1
ATOM 1837 C CA . GLU A 1 234 ? 20.594 2.727 7.297 1 92.94 234 GLU A CA 1
ATOM 1838 C C . GLU A 1 234 ? 20.609 3.293 8.711 1 92.94 234 GLU A C 1
ATOM 1840 O O . GLU A 1 234 ? 21.672 3.41 9.328 1 92.94 234 GLU A O 1
ATOM 1845 N N . MET A 1 235 ? 19.438 3.629 9.203 1 89.69 235 MET A N 1
ATOM 1846 C CA . MET A 1 235 ? 19.359 4.047 10.602 1 89.69 235 MET A CA 1
ATOM 1847 C C . MET A 1 235 ? 19.75 2.91 11.539 1 89.69 235 MET A C 1
ATOM 1849 O O . MET A 1 235 ? 20.484 3.123 12.5 1 89.69 235 MET A O 1
ATOM 1853 N N . ALA A 1 236 ? 19.266 1.709 11.211 1 89.5 236 ALA A N 1
ATOM 1854 C CA . ALA A 1 236 ? 19.625 0.539 12.008 1 89.5 236 ALA A CA 1
ATOM 1855 C C . ALA A 1 236 ? 21.125 0.285 11.969 1 89.5 236 ALA A C 1
ATOM 1857 O O . ALA A 1 236 ? 21.734 -0.056 12.992 1 89.5 236 ALA A O 1
ATOM 1858 N N . ARG A 1 237 ? 21.719 0.485 10.828 1 91.69 237 ARG A N 1
ATOM 1859 C CA . ARG A 1 237 ? 23.156 0.311 10.664 1 91.69 237 ARG A CA 1
ATOM 1860 C C . ARG A 1 237 ? 23.922 1.348 11.477 1 91.69 237 ARG A C 1
ATOM 1862 O O . ARG A 1 237 ? 24.859 1.005 12.203 1 91.69 237 ARG A O 1
ATOM 1869 N N . ALA A 1 238 ? 23.531 2.582 11.445 1 89.88 238 ALA A N 1
ATOM 1870 C CA . ALA A 1 238 ? 24.188 3.684 12.141 1 89.88 238 ALA A CA 1
ATOM 1871 C C . ALA A 1 238 ? 24.094 3.514 13.656 1 89.88 238 ALA A C 1
ATOM 1873 O O . ALA A 1 238 ? 25.016 3.895 14.383 1 89.88 238 ALA A O 1
ATOM 1874 N N . GLN A 1 239 ? 23.031 2.867 14.086 1 91.25 239 GLN A N 1
ATOM 1875 C CA . GLN A 1 239 ? 22.797 2.691 15.516 1 91.25 239 GLN A CA 1
ATOM 1876 C C . GLN A 1 239 ? 23.438 1.408 16.031 1 91.25 239 GLN A C 1
ATOM 1878 O O . GLN A 1 239 ? 23.375 1.106 17.219 1 91.25 239 GLN A O 1
ATOM 1883 N N . GLY A 1 240 ? 23.984 0.623 15.172 1 89.88 240 GLY A N 1
ATOM 1884 C CA . GLY A 1 240 ? 24.672 -0.605 15.555 1 89.88 240 GLY A CA 1
ATOM 1885 C C . GLY A 1 240 ? 23.719 -1.759 15.805 1 89.88 240 GLY A C 1
ATOM 1886 O O . GLY A 1 240 ? 24.094 -2.76 16.422 1 89.88 240 GLY A O 1
ATOM 1887 N N . ARG A 1 241 ? 22.484 -1.607 15.344 1 91.06 241 ARG A N 1
ATOM 1888 C CA . ARG A 1 241 ? 21.5 -2.658 15.547 1 91.06 241 ARG A CA 1
ATOM 1889 C C . ARG A 1 241 ? 21.688 -3.795 14.547 1 91.06 241 ARG A C 1
ATOM 1891 O O . ARG A 1 241 ? 21.172 -4.898 14.75 1 91.06 241 ARG A O 1
ATOM 1898 N N . ILE A 1 242 ? 22.391 -3.518 13.406 1 90 242 ILE A N 1
ATOM 1899 C CA . ILE A 1 242 ? 22.781 -4.535 12.438 1 90 242 ILE A CA 1
ATOM 1900 C C . ILE A 1 242 ? 24.266 -4.383 12.109 1 90 242 ILE A C 1
ATOM 1902 O O . ILE A 1 242 ? 24.859 -3.342 12.391 1 90 242 ILE A O 1
ATOM 1906 N N . ALA A 1 243 ? 24.828 -5.445 11.547 1 93.12 243 ALA A N 1
ATOM 1907 C CA . ALA A 1 243 ? 26.25 -5.43 11.195 1 93.12 243 ALA A CA 1
ATOM 1908 C C . ALA A 1 243 ? 26.531 -4.375 10.125 1 93.12 243 ALA A C 1
ATOM 1910 O O . ALA A 1 243 ? 25.672 -4.09 9.281 1 93.12 243 ALA A O 1
ATOM 1911 N N . ALA A 1 244 ? 27.672 -3.777 10.211 1 93.19 244 ALA A N 1
ATOM 1912 C CA . ALA A 1 244 ? 28.094 -2.758 9.25 1 93.19 244 ALA A CA 1
ATOM 1913 C C . ALA A 1 244 ? 28.031 -3.293 7.824 1 93.19 244 ALA A C 1
ATOM 1915 O O . ALA A 1 244 ? 27.75 -2.547 6.887 1 93.19 244 ALA A O 1
ATOM 1916 N N . ASP A 1 245 ? 28.25 -4.613 7.719 1 94.44 245 ASP A N 1
ATOM 1917 C CA . ASP A 1 245 ? 28.297 -5.199 6.383 1 94.44 245 ASP A CA 1
ATOM 1918 C C . ASP A 1 245 ? 27.016 -5.953 6.062 1 94.44 245 ASP A C 1
ATOM 1920 O O . ASP A 1 245 ? 26.953 -6.723 5.098 1 94.44 245 ASP A O 1
ATOM 1924 N N . ALA A 1 246 ? 26.016 -5.734 6.914 1 94.12 246 ALA A N 1
ATOM 1925 C CA . ALA A 1 246 ? 24.734 -6.355 6.633 1 94.12 246 ALA A CA 1
ATOM 1926 C C . ALA A 1 246 ? 24.172 -5.879 5.297 1 94.12 246 ALA A C 1
ATOM 1928 O O . ALA A 1 246 ? 24.422 -4.742 4.883 1 94.12 246 ALA A O 1
ATOM 1929 N N . PRO A 1 247 ? 23.453 -6.727 4.629 1 96.06 247 PRO A N 1
ATOM 1930 C CA . PRO A 1 247 ? 22.906 -6.332 3.332 1 96.06 247 PRO A CA 1
ATOM 1931 C C . PRO A 1 247 ? 21.984 -5.117 3.428 1 96.06 247 PRO A C 1
ATOM 1933 O O . PRO A 1 247 ? 21.312 -4.926 4.445 1 96.06 247 PRO A O 1
ATOM 1936 N N . SER A 1 248 ? 22.016 -4.277 2.389 1 96.25 248 SER A N 1
ATOM 1937 C CA . SER A 1 248 ? 21.078 -3.174 2.264 1 96.25 248 SER A CA 1
ATOM 1938 C C . SER A 1 248 ? 19.656 -3.684 2.014 1 96.25 248 SER A C 1
ATOM 1940 O O . SER A 1 248 ? 19.453 -4.871 1.743 1 96.25 248 SER A O 1
ATOM 1942 N N . PHE A 1 249 ? 18.688 -2.838 2.197 1 96.56 249 PHE A N 1
ATOM 1943 C CA . PHE A 1 249 ? 17.312 -3.225 1.897 1 96.56 249 PHE A CA 1
ATOM 1944 C C . PHE A 1 249 ? 17.188 -3.668 0.445 1 96.56 249 PHE A C 1
ATOM 1946 O O . PHE A 1 249 ? 16.469 -4.633 0.147 1 96.56 249 PHE A O 1
ATOM 1953 N N . ASP A 1 250 ? 17.875 -2.969 -0.485 1 97.5 250 ASP A N 1
ATOM 1954 C CA . ASP A 1 250 ? 17.812 -3.307 -1.904 1 97.5 250 ASP A CA 1
ATOM 1955 C C . ASP A 1 250 ? 18.328 -4.727 -2.15 1 97.5 250 ASP A C 1
ATOM 1957 O O . ASP A 1 250 ? 17.75 -5.469 -2.947 1 97.5 250 ASP A O 1
ATOM 1961 N N . GLU A 1 251 ? 19.391 -5.074 -1.481 1 97.31 251 GLU A N 1
ATOM 1962 C CA . GLU A 1 251 ? 19.953 -6.414 -1.637 1 97.31 251 GLU A CA 1
ATOM 1963 C C . GLU A 1 251 ? 18.969 -7.484 -1.164 1 97.31 251 GLU A C 1
ATOM 1965 O O . GLU A 1 251 ? 18.844 -8.539 -1.783 1 97.31 251 GLU A O 1
ATOM 1970 N N . ILE A 1 252 ? 18.297 -7.191 -0.106 1 97.25 252 ILE A N 1
ATOM 1971 C CA . ILE A 1 252 ? 17.312 -8.141 0.432 1 97.25 252 ILE A CA 1
ATOM 1972 C C . ILE A 1 252 ? 16.109 -8.211 -0.487 1 97.25 252 ILE A C 1
ATOM 1974 O O . ILE A 1 252 ? 15.578 -9.289 -0.756 1 97.25 252 ILE A O 1
ATOM 1978 N N . LEU A 1 253 ? 15.656 -7.02 -0.972 1 98.38 253 LEU A N 1
ATOM 1979 C CA . LEU A 1 253 ? 14.508 -6.949 -1.868 1 98.38 253 LEU A CA 1
ATOM 1980 C C . LEU A 1 253 ? 14.742 -7.797 -3.115 1 98.38 253 LEU A C 1
ATOM 1982 O O . LEU A 1 253 ? 13.805 -8.422 -3.627 1 98.38 253 LEU A O 1
ATOM 1986 N N . ARG A 1 254 ? 15.969 -7.918 -3.553 1 98.12 254 ARG A N 1
ATOM 1987 C CA . ARG A 1 254 ? 16.312 -8.633 -4.781 1 98.12 254 ARG A CA 1
ATOM 1988 C C . ARG A 1 254 ? 16.328 -10.133 -4.551 1 98.12 254 ARG A C 1
ATOM 1990 O O . ARG A 1 254 ? 16.578 -10.906 -5.48 1 98.12 254 ARG A O 1
ATOM 1997 N N . LYS A 1 255 ? 16.109 -10.555 -3.34 1 98.31 255 LYS A N 1
ATOM 1998 C CA . LYS A 1 255 ? 15.953 -11.984 -3.1 1 98.31 255 LYS A CA 1
ATOM 1999 C C . LYS A 1 255 ? 14.539 -12.445 -3.443 1 98.31 255 LYS A C 1
ATOM 2001 O O . LYS A 1 255 ? 14.289 -13.641 -3.586 1 98.31 255 LYS A O 1
ATOM 2006 N N . PHE A 1 256 ? 13.633 -11.516 -3.555 1 98.81 256 PHE A N 1
ATOM 2007 C CA . PHE A 1 256 ? 12.281 -11.805 -4.023 1 98.81 256 PHE A CA 1
ATOM 2008 C C . PHE A 1 256 ? 12.227 -11.82 -5.547 1 98.81 256 PHE A C 1
ATOM 2010 O O . PHE A 1 256 ? 13.188 -11.43 -6.211 1 98.81 256 PHE A O 1
ATOM 2017 N N . TRP A 1 257 ? 11.141 -12.344 -6.07 1 98.88 257 TRP A N 1
ATOM 2018 C CA . TRP A 1 257 ? 10.742 -12.219 -7.469 1 98.88 257 TRP A CA 1
ATOM 2019 C C . TRP A 1 257 ? 9.453 -11.414 -7.594 1 98.88 257 TRP A C 1
ATOM 2021 O O . TRP A 1 257 ? 8.656 -11.352 -6.656 1 98.88 257 TRP A O 1
ATOM 2031 N N . PHE A 1 258 ? 9.289 -10.766 -8.758 1 98.88 258 PHE A N 1
ATOM 2032 C CA . PHE A 1 258 ? 8.141 -9.883 -8.945 1 98.88 258 PHE A CA 1
ATOM 2033 C C . PHE A 1 258 ? 7.488 -10.125 -10.305 1 98.88 258 PHE A C 1
ATOM 2035 O O . PHE A 1 258 ? 8.172 -10.422 -11.281 1 98.88 258 PHE A O 1
ATOM 2042 N N . ASP A 1 259 ? 6.16 -9.984 -10.367 1 98.5 259 ASP A N 1
ATOM 2043 C CA . ASP A 1 259 ? 5.496 -9.969 -11.672 1 98.5 259 ASP A CA 1
ATOM 2044 C C . ASP A 1 259 ? 5.418 -8.547 -12.227 1 98.5 259 ASP A C 1
ATOM 2046 O O . ASP A 1 259 ? 5.898 -7.602 -11.602 1 98.5 259 ASP A O 1
ATOM 2050 N N . THR A 1 260 ? 4.875 -8.438 -13.375 1 97.69 260 THR A N 1
ATOM 2051 C CA . THR A 1 260 ? 4.809 -7.145 -14.047 1 97.69 260 THR A CA 1
ATOM 2052 C C . THR A 1 260 ? 3.369 -6.637 -14.109 1 97.69 260 THR A C 1
ATOM 2054 O O . THR A 1 260 ? 3.018 -5.848 -14.984 1 97.69 260 THR A O 1
ATOM 2057 N N . VAL A 1 261 ? 2.49 -7.039 -13.188 1 96.75 261 VAL A N 1
ATOM 2058 C CA . VAL A 1 261 ? 1.081 -6.66 -13.203 1 96.75 261 VAL A CA 1
ATOM 2059 C C . VAL A 1 261 ? 0.915 -5.266 -12.609 1 96.75 261 VAL A C 1
ATOM 2061 O O . VAL A 1 261 ? 0.487 -5.117 -11.461 1 96.75 261 VAL A O 1
ATOM 2064 N N . LEU A 1 262 ? 1.126 -4.195 -13.297 1 95.31 262 LEU A N 1
ATOM 2065 C CA . LEU A 1 262 ? 1.044 -2.822 -12.805 1 95.31 262 LEU A CA 1
ATOM 2066 C C . LEU A 1 262 ? 0.178 -1.968 -13.727 1 95.31 262 LEU A C 1
ATOM 2068 O O . LEU A 1 262 ? -0.333 -0.924 -13.312 1 95.31 262 LEU A O 1
ATOM 2072 N N . HIS A 1 263 ? 0.035 -2.314 -14.961 1 92 263 HIS A N 1
ATOM 2073 C CA . HIS A 1 263 ? -0.886 -1.703 -15.906 1 92 263 HIS A CA 1
ATOM 2074 C C . HIS A 1 263 ? -0.52 -0.246 -16.172 1 92 263 HIS A C 1
ATOM 2076 O O . HIS A 1 263 ? -1.393 0.575 -16.469 1 92 263 HIS A O 1
ATOM 2082 N N . ASN A 1 264 ? 0.59 0.253 -15.875 1 93.88 264 ASN A N 1
ATOM 2083 C CA . ASN A 1 264 ? 1.138 1.591 -16.078 1 93.88 264 ASN A CA 1
ATOM 2084 C C . ASN A 1 264 ? 2.621 1.541 -16.438 1 93.88 264 ASN A C 1
ATOM 2086 O O . ASN A 1 264 ? 3.439 1.081 -15.633 1 93.88 264 ASN A O 1
ATOM 2090 N N . PRO A 1 265 ? 2.961 2 -17.641 1 94.81 265 PRO A N 1
ATOM 2091 C CA . PRO A 1 265 ? 4.344 1.885 -18.109 1 94.81 265 PRO A CA 1
ATOM 2092 C C . PRO A 1 265 ? 5.344 2.525 -17.141 1 94.81 265 PRO A C 1
ATOM 2094 O O . PRO A 1 265 ? 6.418 1.967 -16.906 1 94.81 265 PRO A O 1
ATOM 2097 N N . ASP A 1 266 ? 5.039 3.711 -16.594 1 95.69 266 ASP A N 1
ATOM 2098 C CA . ASP A 1 266 ? 5.949 4.395 -15.688 1 95.69 266 ASP A CA 1
ATOM 2099 C C . ASP A 1 266 ? 6.152 3.586 -14.406 1 95.69 266 ASP A C 1
ATOM 2101 O O . ASP A 1 266 ? 7.246 3.584 -13.836 1 95.69 266 ASP A O 1
ATOM 2105 N N . SER A 1 267 ? 5.102 2.928 -13.938 1 97.62 267 SER A N 1
ATOM 2106 C CA . SER A 1 267 ? 5.203 2.059 -12.773 1 97.62 267 SER A CA 1
ATOM 2107 C C . SER A 1 267 ? 6.109 0.864 -13.047 1 97.62 267 SER A C 1
ATOM 2109 O O . SER A 1 267 ? 6.898 0.465 -12.188 1 97.62 267 SER A O 1
ATOM 2111 N N . LEU A 1 268 ? 5.961 0.321 -14.25 1 97.31 268 LEU A N 1
ATOM 2112 C CA . LEU A 1 268 ? 6.805 -0.803 -14.648 1 97.31 268 LEU A CA 1
ATOM 2113 C C . LEU A 1 268 ? 8.273 -0.386 -14.711 1 97.31 268 LEU A C 1
ATOM 2115 O O . LEU A 1 268 ? 9.148 -1.127 -14.266 1 97.31 268 LEU A O 1
ATOM 2119 N N . ASP A 1 269 ? 8.477 0.793 -15.234 1 97.06 269 ASP A N 1
ATOM 2120 C CA . ASP A 1 269 ? 9.828 1.327 -15.289 1 97.06 269 ASP A CA 1
ATOM 2121 C C . ASP A 1 269 ? 10.422 1.476 -13.891 1 97.06 269 ASP A C 1
ATOM 2123 O O . ASP A 1 269 ? 11.578 1.129 -13.656 1 97.06 269 ASP A O 1
ATOM 2127 N N . LEU A 1 270 ? 9.648 1.995 -12.977 1 97.88 270 LEU A N 1
ATOM 2128 C CA . LEU A 1 270 ? 10.102 2.148 -11.602 1 97.88 270 LEU A CA 1
ATOM 2129 C C . LEU A 1 270 ? 10.422 0.792 -10.977 1 97.88 270 LEU A C 1
ATOM 2131 O O . LEU A 1 270 ? 11.422 0.648 -10.273 1 97.88 270 LEU A O 1
ATOM 2135 N N . LEU A 1 271 ? 9.594 -0.208 -11.203 1 98.44 271 LEU A N 1
ATOM 2136 C CA . LEU A 1 271 ? 9.836 -1.551 -10.695 1 98.44 271 LEU A CA 1
ATOM 2137 C C . LEU A 1 271 ? 11.188 -2.08 -11.172 1 98.44 271 LEU A C 1
ATOM 2139 O O . LEU A 1 271 ? 12.016 -2.496 -10.367 1 98.44 271 LEU A O 1
ATOM 2143 N N . VAL A 1 272 ? 11.414 -2.008 -12.492 1 97.94 272 VAL A N 1
ATOM 2144 C CA . VAL A 1 272 ? 12.617 -2.564 -13.102 1 97.94 272 VAL A CA 1
ATOM 2145 C C . VAL A 1 272 ? 13.852 -1.824 -12.586 1 97.94 272 VAL A C 1
ATOM 2147 O O . VAL A 1 272 ? 14.867 -2.445 -12.281 1 97.94 272 VAL A O 1
ATOM 2150 N N . LYS A 1 273 ? 13.719 -0.54 -12.445 1 96.62 273 LYS A N 1
ATOM 2151 C CA . LYS A 1 273 ? 14.828 0.251 -11.914 1 96.62 273 LYS A CA 1
ATOM 2152 C C . LYS A 1 273 ? 15.133 -0.133 -10.477 1 96.62 273 LYS A C 1
ATOM 2154 O O . LYS A 1 273 ? 16.297 -0.097 -10.047 1 96.62 273 LYS A O 1
ATOM 2159 N N . THR A 1 274 ? 14.148 -0.482 -9.758 1 97.56 274 THR A N 1
ATOM 2160 C CA . THR A 1 274 ? 14.266 -0.715 -8.32 1 97.56 274 THR A CA 1
ATOM 2161 C C . THR A 1 274 ? 14.828 -2.105 -8.047 1 97.56 274 THR A C 1
ATOM 2163 O O . THR A 1 274 ? 15.75 -2.258 -7.242 1 97.56 274 THR A O 1
ATOM 2166 N N . VAL A 1 275 ? 14.32 -3.146 -8.75 1 98.12 275 VAL A N 1
ATOM 2167 C CA . VAL A 1 275 ? 14.648 -4.512 -8.344 1 98.12 275 VAL A CA 1
ATOM 2168 C C . VAL A 1 275 ? 15.547 -5.16 -9.398 1 98.12 275 VAL A C 1
ATOM 2170 O O . VAL A 1 275 ? 16.141 -6.211 -9.156 1 98.12 275 VAL A O 1
ATOM 2173 N N . GLY A 1 276 ? 15.625 -4.566 -10.594 1 97.88 276 GLY A N 1
ATOM 2174 C CA . GLY A 1 276 ? 16.375 -5.16 -11.695 1 97.88 276 GLY A CA 1
ATOM 2175 C C . GLY A 1 276 ? 15.508 -6.016 -12.609 1 97.88 276 GLY A C 1
ATOM 2176 O O . GLY A 1 276 ? 14.609 -6.711 -12.141 1 97.88 276 GLY A O 1
ATOM 2177 N N . TYR A 1 277 ? 15.828 -5.961 -13.922 1 98 277 TYR A N 1
ATOM 2178 C CA . TYR A 1 277 ? 15.062 -6.711 -14.914 1 98 277 TYR A CA 1
ATOM 2179 C C . TYR A 1 277 ? 15.164 -8.211 -14.664 1 98 277 TYR A C 1
ATOM 2181 O O . TYR A 1 277 ? 14.273 -8.969 -15.031 1 98 277 TYR A O 1
ATOM 2189 N N . ASP A 1 278 ? 16.234 -8.641 -13.984 1 98.5 278 ASP A N 1
ATOM 2190 C CA . ASP A 1 278 ? 16.516 -10.062 -13.797 1 98.5 278 ASP A CA 1
ATOM 2191 C C . ASP A 1 278 ? 15.727 -10.625 -12.609 1 98.5 278 ASP A C 1
ATOM 2193 O O . ASP A 1 278 ? 15.836 -11.812 -12.289 1 98.5 278 ASP A O 1
ATOM 2197 N N . ARG A 1 279 ? 14.844 -9.773 -12.016 1 98.75 279 ARG A N 1
ATOM 2198 C CA . ARG A 1 279 ? 14.008 -10.227 -10.906 1 98.75 279 ARG A CA 1
ATOM 2199 C C . ARG A 1 279 ? 12.531 -10.078 -11.25 1 98.75 279 ARG A C 1
ATOM 2201 O O . ARG A 1 279 ? 11.664 -10.359 -10.406 1 98.75 279 ARG A O 1
ATOM 2208 N N . CYS A 1 280 ? 12.242 -9.703 -12.461 1 98.75 280 CYS A N 1
ATOM 2209 C CA . CYS A 1 280 ? 10.867 -9.484 -12.906 1 98.75 280 CYS A CA 1
ATOM 2210 C C . CYS A 1 280 ? 10.43 -10.586 -13.859 1 98.75 280 CYS A C 1
ATOM 2212 O O . CYS A 1 280 ? 11.094 -10.852 -14.859 1 98.75 280 CYS A O 1
ATOM 2214 N N . CYS A 1 281 ? 9.328 -11.258 -13.547 1 98.75 281 CYS A N 1
ATOM 2215 C CA . CYS A 1 281 ? 8.695 -12.219 -14.438 1 98.75 281 CYS A CA 1
ATOM 2216 C C . CYS A 1 281 ? 7.492 -11.602 -15.133 1 98.75 281 CYS A C 1
ATOM 2218 O O . CYS A 1 281 ? 6.652 -10.969 -14.492 1 98.75 281 CYS A O 1
ATOM 2220 N N . PHE A 1 282 ? 7.441 -11.773 -16.469 1 98.19 282 PHE A N 1
ATOM 2221 C CA . PHE A 1 282 ? 6.266 -11.328 -17.203 1 98.19 282 PHE A CA 1
ATOM 2222 C C . PHE A 1 282 ? 4.996 -11.93 -16.609 1 98.19 282 PHE A C 1
ATOM 2224 O O . PHE A 1 282 ? 4.91 -13.148 -16.422 1 98.19 282 PHE A O 1
ATOM 2231 N N . GLY A 1 283 ? 4.098 -11.141 -16.156 1 97.31 283 GLY A N 1
ATOM 2232 C CA . GLY A 1 283 ? 2.771 -11.469 -15.664 1 97.31 283 GLY A CA 1
ATOM 2233 C C . GLY A 1 283 ? 1.711 -10.477 -16.094 1 97.31 283 GLY A C 1
ATOM 2234 O O . GLY A 1 283 ? 1.952 -9.266 -16.094 1 97.31 283 GLY A O 1
ATOM 2235 N N . THR A 1 284 ? 0.514 -10.977 -16.438 1 93.19 284 THR A N 1
ATOM 2236 C CA . THR A 1 284 ? -0.486 -10.055 -16.969 1 93.19 284 THR A CA 1
ATOM 2237 C C . THR A 1 284 ? -1.785 -10.156 -16.172 1 93.19 284 THR A C 1
ATOM 2239 O O . THR A 1 284 ? -2.584 -9.211 -16.156 1 93.19 284 THR A O 1
ATOM 2242 N N . GLU A 1 285 ? -2.053 -11.234 -15.539 1 90 285 GLU A N 1
ATOM 2243 C CA . GLU A 1 285 ? -3.342 -11.508 -14.914 1 90 285 GLU A CA 1
ATOM 2244 C C . GLU A 1 285 ? -4.484 -11.391 -15.922 1 90 285 GLU A C 1
ATOM 2246 O O . GLU A 1 285 ? -5.621 -11.102 -15.547 1 90 285 GLU A O 1
ATOM 2251 N N . ARG A 1 286 ? -4.223 -11.555 -17.156 1 86.69 286 ARG A N 1
ATOM 2252 C CA . ARG A 1 286 ? -5.207 -11.453 -18.234 1 86.69 286 ARG A CA 1
ATOM 2253 C C . ARG A 1 286 ? -5.953 -12.766 -18.422 1 86.69 286 ARG A C 1
ATOM 2255 O O . ARG A 1 286 ? -5.332 -13.82 -18.578 1 86.69 286 ARG A O 1
ATOM 2262 N N . PRO A 1 287 ? -7.188 -12.719 -18.5 1 80.25 287 PRO A N 1
ATOM 2263 C CA . PRO A 1 287 ? -8.07 -11.578 -18.234 1 80.25 287 PRO A CA 1
ATOM 2264 C C . PRO A 1 287 ? -8.242 -11.289 -16.75 1 80.25 287 PRO A C 1
ATOM 2266 O O . PRO A 1 287 ? -8.211 -12.211 -15.93 1 80.25 287 PRO A O 1
ATOM 2269 N N . GLY A 1 288 ? -8.305 -10.039 -16.406 1 78.69 288 GLY A N 1
ATOM 2270 C CA . GLY A 1 288 ? -8.469 -9.688 -15 1 78.69 288 GLY A CA 1
ATOM 2271 C C . GLY A 1 288 ? -8.766 -8.219 -14.781 1 78.69 288 GLY A C 1
ATOM 2272 O O . GLY A 1 288 ? -9.508 -7.609 -15.555 1 78.69 288 GLY A O 1
ATOM 2273 N N . SER A 1 289 ? -8.297 -7.711 -13.734 1 73 289 SER A N 1
ATOM 2274 C CA . SER A 1 289 ? -8.57 -6.344 -13.297 1 73 289 SER A CA 1
ATOM 2275 C C . SER A 1 289 ? -8.109 -5.328 -14.336 1 73 289 SER A C 1
ATOM 2277 O O . SER A 1 289 ? -8.562 -4.184 -14.344 1 73 289 SER A O 1
ATOM 2279 N N . GLY A 1 290 ? -7.328 -5.723 -15.227 1 79.75 290 GLY A N 1
ATOM 2280 C CA . GLY A 1 290 ? -6.809 -4.84 -16.266 1 79.75 290 GLY A CA 1
ATOM 2281 C C . GLY A 1 290 ? -7.574 -4.93 -17.562 1 79.75 290 GLY A C 1
ATOM 2282 O O . GLY A 1 290 ? -7.07 -4.527 -18.609 1 79.75 290 GLY A O 1
ATOM 2283 N N . ASP A 1 291 ? -8.758 -5.363 -17.469 1 84.12 291 ASP A N 1
ATOM 2284 C CA . ASP A 1 291 ? -9.5 -5.629 -18.703 1 84.12 291 ASP A CA 1
ATOM 2285 C C . ASP A 1 291 ? -10.078 -4.344 -19.281 1 84.12 291 ASP A C 1
ATOM 2287 O O . ASP A 1 291 ? -10.562 -4.328 -20.406 1 84.12 291 ASP A O 1
ATOM 2291 N N . GLY A 1 292 ? -9.984 -3.262 -18.531 1 86.38 292 GLY A N 1
ATOM 2292 C CA . GLY A 1 292 ? -10.422 -1.986 -19.078 1 86.38 292 GLY A CA 1
ATOM 2293 C C . GLY A 1 292 ? -9.609 -1.549 -20.297 1 86.38 292 GLY A C 1
ATOM 2294 O O . GLY A 1 292 ? -8.438 -1.91 -20.422 1 86.38 292 GLY A O 1
ATOM 2295 N N . ILE A 1 293 ? -10.266 -0.804 -21.141 1 91.19 293 ILE A N 1
ATOM 2296 C CA . ILE A 1 293 ? -9.609 -0.315 -22.359 1 91.19 293 ILE A CA 1
ATOM 2297 C C . ILE A 1 293 ? -9.062 1.092 -22.109 1 91.19 293 ILE A C 1
ATOM 2299 O O . ILE A 1 293 ? -9.82 2.004 -21.766 1 91.19 293 ILE A O 1
ATOM 2303 N N . ASP A 1 294 ? -7.812 1.226 -22.25 1 91.19 294 ASP A N 1
ATOM 2304 C CA . ASP A 1 294 ? -7.168 2.531 -22.156 1 91.19 294 ASP A CA 1
ATOM 2305 C C . ASP A 1 294 ? -7.633 3.457 -23.281 1 91.19 294 ASP A C 1
ATOM 2307 O O . ASP A 1 294 ? -7.445 3.154 -24.469 1 91.19 294 ASP A O 1
ATOM 2311 N N . PRO A 1 295 ? -8.211 4.547 -22.906 1 89.56 295 PRO A N 1
ATOM 2312 C CA . PRO A 1 295 ? -8.727 5.438 -23.953 1 89.56 295 PRO A CA 1
ATOM 2313 C C . PRO A 1 295 ? -7.617 6.039 -24.812 1 89.56 295 PRO A C 1
ATOM 2315 O O . PRO A 1 295 ? -7.875 6.488 -25.938 1 89.56 295 PRO A O 1
ATOM 2318 N N . LEU A 1 296 ? -6.402 6.09 -24.328 1 86.62 296 LEU A N 1
ATOM 2319 C CA . LEU A 1 296 ? -5.293 6.688 -25.062 1 86.62 296 LEU A CA 1
ATOM 2320 C C . LEU A 1 296 ? -4.719 5.707 -26.078 1 86.62 296 LEU A C 1
ATOM 2322 O O . LEU A 1 296 ? -4.527 6.055 -27.25 1 86.62 296 LEU A O 1
ATOM 2326 N N . THR A 1 297 ? -4.52 4.434 -25.688 1 87.44 297 THR A N 1
ATOM 2327 C CA . THR A 1 297 ? -3.857 3.455 -26.547 1 87.44 297 THR A CA 1
ATOM 2328 C C . THR A 1 297 ? -4.879 2.568 -27.25 1 87.44 297 THR A C 1
ATOM 2330 O O . THR A 1 297 ? -4.551 1.879 -28.219 1 87.44 297 THR A O 1
ATOM 2333 N N . ARG A 1 298 ? -6.137 2.516 -26.703 1 89.5 298 ARG A N 1
ATOM 2334 C CA . ARG A 1 298 ? -7.227 1.693 -27.219 1 89.5 298 ARG A CA 1
ATOM 2335 C C . ARG A 1 298 ? -6.941 0.21 -27 1 89.5 298 ARG A C 1
ATOM 2337 O O . ARG A 1 298 ? -7.488 -0.641 -27.703 1 89.5 298 ARG A O 1
ATOM 2344 N N . ARG A 1 299 ? -5.984 -0.055 -26.094 1 88.75 299 ARG A N 1
ATOM 2345 C CA . ARG A 1 299 ? -5.668 -1.416 -25.672 1 88.75 299 ARG A CA 1
ATOM 2346 C C . ARG A 1 299 ? -6.098 -1.657 -24.234 1 88.75 299 ARG A C 1
ATOM 2348 O O . ARG A 1 299 ? -6.258 -0.71 -23.469 1 88.75 299 ARG A O 1
ATOM 2355 N N . HIS A 1 300 ? -6.277 -2.932 -24 1 89.81 300 HIS A N 1
ATOM 2356 C CA . HIS A 1 300 ? -6.551 -3.271 -22.609 1 89.81 300 HIS A CA 1
ATOM 2357 C C . HIS A 1 300 ? -5.371 -2.918 -21.703 1 89.81 300 HIS A C 1
ATOM 2359 O O . HIS A 1 300 ? -4.215 -3.055 -22.109 1 89.81 300 HIS A O 1
ATOM 2365 N N . TYR A 1 301 ? -5.684 -2.527 -20.5 1 87.88 301 TYR A N 1
ATOM 2366 C CA . TYR A 1 301 ? -4.629 -2.182 -19.562 1 87.88 301 TYR A CA 1
ATOM 2367 C C . TYR A 1 301 ? -3.771 -3.398 -19.234 1 87.88 301 TYR A C 1
ATOM 2369 O O . TYR A 1 301 ? -2.605 -3.258 -18.844 1 87.88 301 TYR A O 1
ATOM 2377 N N . ASP A 1 302 ? -4.273 -4.605 -19.391 1 85.75 302 ASP A N 1
ATOM 2378 C CA . ASP A 1 302 ? -3.518 -5.809 -19.062 1 85.75 302 ASP A CA 1
ATOM 2379 C C . ASP A 1 302 ? -2.84 -6.387 -20.312 1 85.75 302 ASP A C 1
ATOM 2381 O O . ASP A 1 302 ? -2.334 -7.512 -20.281 1 85.75 302 ASP A O 1
ATOM 2385 N N . ASP A 1 303 ? -2.941 -5.664 -21.438 1 87.94 303 ASP A N 1
ATOM 2386 C CA . ASP A 1 303 ? -2.096 -5.984 -22.578 1 87.94 303 ASP A CA 1
ATOM 2387 C C . ASP A 1 303 ? -0.674 -5.461 -22.375 1 87.94 303 ASP A C 1
ATOM 2389 O O . ASP A 1 303 ? -0.283 -4.457 -22.984 1 87.94 303 ASP A O 1
ATOM 2393 N N . LEU A 1 304 ? 0.135 -6.246 -21.688 1 90.44 304 LEU A N 1
ATOM 2394 C CA . LEU A 1 304 ? 1.355 -5.691 -21.109 1 90.44 304 LEU A CA 1
ATOM 2395 C C . LEU A 1 304 ? 2.555 -5.965 -22.016 1 90.44 304 LEU A C 1
ATOM 2397 O O . LEU A 1 304 ? 3.602 -5.328 -21.875 1 90.44 304 LEU A O 1
ATOM 2401 N N . LYS A 1 305 ? 2.48 -6.922 -22.922 1 90.81 305 LYS A N 1
ATOM 2402 C CA . LYS A 1 305 ? 3.625 -7.234 -23.766 1 90.81 305 LYS A CA 1
ATOM 2403 C C . LYS A 1 305 ? 4.074 -6.012 -24.562 1 90.81 305 LYS A C 1
ATOM 2405 O O . LYS A 1 305 ? 5.246 -5.633 -24.516 1 90.81 305 LYS A O 1
ATOM 2410 N N . PRO A 1 306 ? 3.131 -5.32 -25.219 1 88.31 306 PRO A N 1
ATOM 2411 C CA . PRO A 1 306 ? 3.566 -4.133 -25.953 1 88.31 306 PRO A CA 1
ATOM 2412 C C . PRO A 1 306 ? 4.125 -3.043 -25.047 1 88.31 306 PRO A C 1
ATOM 2414 O O . PRO A 1 306 ? 5.004 -2.279 -25.453 1 88.31 306 PRO A O 1
ATOM 2417 N N . VAL A 1 307 ? 3.629 -3.004 -23.859 1 89.38 307 VAL A N 1
ATOM 2418 C CA . VAL A 1 307 ? 4.098 -2.002 -22.906 1 89.38 307 VAL A CA 1
ATOM 2419 C C . VAL A 1 307 ? 5.566 -2.258 -22.578 1 89.38 307 VAL A C 1
ATOM 2421 O O . VAL A 1 307 ? 6.391 -1.341 -22.625 1 89.38 307 VAL A O 1
ATOM 2424 N N . ILE A 1 308 ? 5.859 -3.477 -22.297 1 93.56 308 ILE A N 1
ATOM 2425 C CA . ILE A 1 308 ? 7.223 -3.85 -21.938 1 93.56 308 ILE A CA 1
ATOM 2426 C C . ILE A 1 308 ? 8.133 -3.689 -23.141 1 93.56 308 ILE A C 1
ATOM 2428 O O . ILE A 1 308 ? 9.258 -3.201 -23.016 1 93.56 308 ILE A O 1
ATOM 2432 N N . GLU A 1 309 ? 7.676 -4.047 -24.297 1 92.81 309 GLU A N 1
ATOM 2433 C CA . GLU A 1 309 ? 8.438 -3.893 -25.531 1 92.81 309 GLU A CA 1
ATOM 2434 C C . GLU A 1 309 ? 8.734 -2.422 -25.812 1 92.81 309 GLU A C 1
ATOM 2436 O O . GLU A 1 309 ? 9.758 -2.098 -26.438 1 92.81 309 GLU A O 1
ATOM 2441 N N . GLY A 1 310 ? 7.926 -1.562 -25.297 1 90.75 310 GLY A N 1
ATOM 2442 C CA . GLY A 1 310 ? 8.055 -0.139 -25.578 1 90.75 310 GLY A CA 1
ATOM 2443 C C . GLY A 1 310 ? 8.914 0.59 -24.562 1 90.75 310 GLY A C 1
ATOM 2444 O O . GLY A 1 310 ? 9.234 1.767 -24.734 1 90.75 310 GLY A O 1
ATOM 2445 N N . LEU A 1 311 ? 9.211 -0.085 -23.516 1 92.75 311 LEU A N 1
ATOM 2446 C CA . LEU A 1 311 ? 10.07 0.562 -22.531 1 92.75 311 LEU A CA 1
ATOM 2447 C C . LEU A 1 311 ? 11.477 0.763 -23.078 1 92.75 311 LEU A C 1
ATOM 2449 O O . LEU A 1 311 ? 12.203 -0.207 -23.312 1 92.75 311 LEU A O 1
ATOM 2453 N N . THR A 1 312 ? 11.906 1.986 -23.172 1 91.25 312 THR A N 1
ATOM 2454 C CA . THR A 1 312 ? 13.188 2.332 -23.797 1 91.25 312 THR A CA 1
ATOM 2455 C C . THR A 1 312 ? 14.344 2.014 -22.844 1 91.25 312 THR A C 1
ATOM 2457 O O . THR A 1 312 ? 15.484 1.877 -23.297 1 91.25 312 THR A O 1
ATOM 2460 N N . SER A 1 313 ? 14.008 1.896 -21.641 1 91.12 313 SER A N 1
ATOM 2461 C CA . SER A 1 313 ? 15.047 1.631 -20.641 1 91.12 313 SER A CA 1
ATOM 2462 C C . SER A 1 313 ? 15.492 0.173 -20.688 1 91.12 313 SER A C 1
ATOM 2464 O O . SER A 1 313 ? 16.484 -0.195 -20.062 1 91.12 313 SER A O 1
ATOM 2466 N N . LEU A 1 314 ? 14.82 -0.671 -21.453 1 95.81 314 LEU A N 1
ATOM 2467 C CA . LEU A 1 314 ? 15.133 -2.096 -21.516 1 95.81 314 LEU A CA 1
ATOM 2468 C C . LEU A 1 314 ? 15.781 -2.443 -22.859 1 95.81 314 LEU A C 1
ATOM 2470 O O . LEU A 1 314 ? 15.266 -2.08 -23.922 1 95.81 314 LEU A O 1
ATOM 2474 N N . ASP A 1 315 ? 16.875 -3.094 -22.844 1 96.62 315 ASP A N 1
ATOM 2475 C CA . ASP A 1 315 ? 17.453 -3.646 -24.062 1 96.62 315 ASP A CA 1
ATOM 2476 C C . ASP A 1 315 ? 16.938 -5.055 -24.328 1 96.62 315 ASP A C 1
ATOM 2478 O O . ASP A 1 315 ? 16.062 -5.543 -23.625 1 96.62 315 ASP A O 1
ATOM 2482 N N . ASP A 1 316 ? 17.469 -5.68 -25.312 1 96.38 316 ASP A N 1
ATOM 2483 C CA . ASP A 1 316 ? 16.969 -6.977 -25.766 1 96.38 316 ASP A CA 1
ATOM 2484 C C . ASP A 1 316 ? 17.203 -8.047 -24.703 1 96.38 316 ASP A C 1
ATOM 2486 O O . ASP A 1 316 ? 16.344 -8.922 -24.5 1 96.38 316 ASP A O 1
ATOM 2490 N N . GLU A 1 317 ? 18.266 -8 -24.078 1 97.25 317 GLU A N 1
ATOM 2491 C CA . GLU A 1 317 ? 18.578 -8.969 -23.031 1 97.25 317 GLU A CA 1
ATOM 2492 C C . GLU A 1 317 ? 17.594 -8.836 -21.859 1 97.25 317 GLU A C 1
ATOM 2494 O O . GLU A 1 317 ? 17.094 -9.836 -21.344 1 97.25 317 GLU A O 1
ATOM 2499 N N . ALA A 1 318 ? 17.391 -7.625 -21.453 1 97.75 318 ALA A N 1
ATOM 2500 C CA . ALA A 1 318 ? 16.453 -7.359 -20.375 1 97.75 318 ALA A CA 1
ATOM 2501 C C . ALA A 1 318 ? 15.047 -7.855 -20.719 1 97.75 318 ALA A C 1
ATOM 2503 O O . ALA A 1 318 ? 14.383 -8.492 -19.906 1 97.75 318 ALA A O 1
ATOM 2504 N N . ARG A 1 319 ? 14.602 -7.594 -21.922 1 97.56 319 ARG A N 1
ATOM 2505 C CA . ARG A 1 319 ? 13.281 -8.047 -22.359 1 97.56 319 ARG A CA 1
ATOM 2506 C C . ARG A 1 319 ? 13.203 -9.57 -22.391 1 97.56 319 ARG A C 1
ATOM 2508 O O . ARG A 1 319 ? 12.211 -10.148 -21.953 1 97.56 319 ARG A O 1
ATOM 2515 N N . ALA A 1 320 ? 14.281 -10.203 -22.844 1 97.69 320 ALA A N 1
ATOM 2516 C CA . ALA A 1 320 ? 14.32 -11.664 -22.875 1 97.69 320 ALA A CA 1
ATOM 2517 C C . ALA A 1 320 ? 14.234 -12.234 -21.453 1 97.69 320 ALA A C 1
ATOM 2519 O O . ALA A 1 320 ? 13.57 -13.25 -21.234 1 97.69 320 ALA A O 1
ATOM 2520 N N . CYS A 1 321 ? 14.891 -11.562 -20.531 1 98.19 321 CYS A N 1
ATOM 2521 C CA . CYS A 1 321 ? 14.836 -11.984 -19.141 1 98.19 321 CYS A CA 1
ATOM 2522 C C . CYS A 1 321 ? 13.414 -11.883 -18.594 1 98.19 321 CYS A C 1
ATOM 2524 O O . CYS A 1 321 ? 12.883 -12.844 -18.047 1 98.19 321 CYS A O 1
ATOM 2526 N N . ILE A 1 322 ? 12.789 -10.789 -18.844 1 98.56 322 ILE A N 1
ATOM 2527 C CA . ILE A 1 322 ? 11.461 -10.547 -18.297 1 98.56 322 ILE A CA 1
ATOM 2528 C C . ILE A 1 322 ? 10.453 -11.5 -18.953 1 98.56 322 ILE A C 1
ATOM 2530 O O . ILE A 1 322 ? 9.633 -12.102 -18.266 1 98.56 322 ILE A O 1
ATOM 2534 N N . PHE A 1 323 ? 10.586 -11.758 -20.25 1 98.06 323 PHE A N 1
ATOM 2535 C CA . PHE A 1 323 ? 9.562 -12.492 -21 1 98.06 323 PHE A CA 1
ATOM 2536 C C . PHE A 1 323 ? 9.727 -13.992 -20.812 1 98.06 323 PHE A C 1
ATOM 2538 O O . PHE A 1 323 ? 8.773 -14.75 -20.953 1 98.06 323 PHE A O 1
ATOM 2545 N N . GLU A 1 324 ? 11 -14.43 -20.453 1 98.06 324 GLU A N 1
ATOM 2546 C CA . GLU A 1 324 ? 11.18 -15.875 -20.484 1 98.06 324 GLU A CA 1
ATOM 2547 C C . GLU A 1 324 ? 12.156 -16.344 -19.422 1 98.06 324 GLU A C 1
ATOM 2549 O O . GLU A 1 324 ? 11.812 -17.156 -18.562 1 98.06 324 GLU A O 1
ATOM 2554 N N . HIS A 1 325 ? 13.367 -15.836 -19.422 1 98.38 325 HIS A N 1
ATOM 2555 C CA . HIS A 1 325 ? 14.469 -16.422 -18.672 1 98.38 325 HIS A CA 1
ATOM 2556 C C . HIS A 1 325 ? 14.18 -16.422 -17.172 1 98.38 325 HIS A C 1
ATOM 2558 O O . HIS A 1 325 ? 14.484 -17.391 -16.469 1 98.38 325 HIS A O 1
ATOM 2564 N N . ASN A 1 326 ? 13.617 -15.359 -16.688 1 98.75 326 ASN A N 1
ATOM 2565 C CA . ASN A 1 326 ? 13.359 -15.266 -15.258 1 98.75 326 ASN A CA 1
ATOM 2566 C C . ASN A 1 326 ? 12.328 -16.297 -14.805 1 98.75 326 ASN A C 1
ATOM 2568 O O . ASN A 1 326 ? 12.492 -16.906 -13.75 1 98.75 326 ASN A O 1
ATOM 2572 N N . ALA A 1 327 ? 11.266 -16.469 -15.562 1 98.56 327 ALA A N 1
ATOM 2573 C CA . ALA A 1 327 ? 10.266 -17.484 -15.211 1 98.56 327 ALA A CA 1
ATOM 2574 C C . ALA A 1 327 ? 10.883 -18.875 -15.18 1 98.56 327 ALA A C 1
ATOM 2576 O O . ALA A 1 327 ? 10.578 -19.672 -14.281 1 98.56 327 ALA A O 1
ATOM 2577 N N . ARG A 1 328 ? 11.781 -19.156 -16.109 1 98.12 328 ARG A N 1
ATOM 2578 C CA . ARG A 1 328 ? 12.438 -20.469 -16.156 1 98.12 328 ARG A CA 1
ATOM 2579 C C . ARG A 1 328 ? 13.359 -20.656 -14.961 1 98.12 328 ARG A C 1
ATOM 2581 O O . ARG A 1 328 ? 13.484 -21.766 -14.445 1 98.12 328 ARG A O 1
ATOM 2588 N N . LYS A 1 329 ? 13.992 -19.594 -14.594 1 98 329 LYS A N 1
ATOM 2589 C CA . LYS A 1 329 ? 14.883 -19.641 -13.438 1 98 329 LYS A CA 1
ATOM 2590 C C . LYS A 1 329 ? 14.094 -19.844 -12.148 1 98 329 LYS A C 1
ATOM 2592 O O . LYS A 1 329 ? 14.531 -20.578 -11.25 1 98 329 LYS A O 1
ATOM 2597 N N . LEU A 1 330 ? 12.93 -19.188 -12.008 1 98.62 330 LEU A N 1
ATOM 2598 C CA . LEU A 1 330 ? 12.125 -19.219 -10.797 1 98.62 330 LEU A CA 1
ATOM 2599 C C . LEU A 1 330 ? 11.352 -20.531 -10.695 1 98.62 330 LEU A C 1
ATOM 2601 O O . LEU A 1 330 ? 11.375 -21.188 -9.648 1 98.62 330 LEU A O 1
ATOM 2605 N N . PHE A 1 331 ? 10.664 -20.859 -11.766 1 98.44 331 PHE A N 1
ATOM 2606 C CA . PHE A 1 331 ? 9.867 -22.078 -11.828 1 98.44 331 PHE A CA 1
ATOM 2607 C C . PHE A 1 331 ? 10.672 -23.219 -12.453 1 98.44 331 PHE A C 1
ATOM 2609 O O . PHE A 1 331 ? 10.445 -23.578 -13.609 1 98.44 331 PHE A O 1
ATOM 2616 N N . THR A 1 332 ? 11.453 -23.875 -11.68 1 97.12 332 THR A N 1
ATOM 2617 C CA . THR A 1 332 ? 12.453 -24.828 -12.164 1 97.12 332 THR A CA 1
ATOM 2618 C C . THR A 1 332 ? 11.789 -26.094 -12.703 1 97.12 332 THR A C 1
ATOM 2620 O O . THR A 1 332 ? 12.422 -26.875 -13.406 1 97.12 332 THR A O 1
ATOM 2623 N N . ARG A 1 333 ? 10.547 -26.25 -12.406 1 95.5 333 ARG A N 1
ATOM 2624 C CA . ARG A 1 333 ? 9.812 -27.422 -12.883 1 95.5 333 ARG A CA 1
ATOM 2625 C C . ARG A 1 333 ? 9.164 -27.141 -14.234 1 95.5 333 ARG A C 1
ATOM 2627 O O . ARG A 1 333 ? 8.555 -28.031 -14.828 1 95.5 333 ARG A O 1
ATOM 2634 N N . LEU A 1 334 ? 9.32 -25.906 -14.672 1 94.44 334 LEU A N 1
ATOM 2635 C CA . LEU A 1 334 ? 8.797 -25.547 -15.992 1 94.44 334 LEU A CA 1
ATOM 2636 C C . LEU A 1 334 ? 9.547 -26.297 -17.094 1 94.44 334 LEU A C 1
ATOM 2638 O O . LEU A 1 334 ? 10.773 -26.203 -17.188 1 94.44 334 LEU A O 1
ATOM 2642 N N . ASP A 1 335 ? 8.883 -27.078 -18.016 1 86.38 335 ASP A N 1
ATOM 2643 C CA . ASP A 1 335 ? 9.508 -27.984 -18.969 1 86.38 335 ASP A CA 1
ATOM 2644 C C . ASP A 1 335 ? 9.234 -27.531 -20.406 1 86.38 335 ASP A C 1
ATOM 2646 O O . ASP A 1 335 ? 9.336 -28.328 -21.344 1 86.38 335 ASP A O 1
ATOM 2650 N N . VAL A 1 336 ? 8.844 -26.422 -20.594 1 80.94 336 VAL A N 1
ATOM 2651 C CA . VAL A 1 336 ? 8.609 -25.969 -21.969 1 80.94 336 VAL A CA 1
ATOM 2652 C C . VAL A 1 336 ? 9.844 -25.234 -22.484 1 80.94 336 VAL A C 1
ATOM 2654 O O . VAL A 1 336 ? 10.625 -24.688 -21.703 1 80.94 336 VAL A O 1
ATOM 2657 N N . MET B 1 1 ? 10.102 31.391 -1.5 1 93.12 1 MET B N 1
ATOM 2658 C CA . MET B 1 1 ? 10 30.812 -0.161 1 93.12 1 MET B CA 1
ATOM 2659 C C . MET B 1 1 ? 9.82 29.297 -0.23 1 93.12 1 MET B C 1
ATOM 2661 O O . MET B 1 1 ? 9.211 28.781 -1.17 1 93.12 1 MET B O 1
ATOM 2665 N N . ILE B 1 2 ? 10.43 28.578 0.644 1 96.5 2 ILE B N 1
ATOM 2666 C CA . ILE B 1 2 ? 10.266 27.141 0.753 1 96.5 2 ILE B CA 1
ATOM 2667 C C . ILE B 1 2 ? 9.383 26.797 1.955 1 96.5 2 ILE B C 1
ATOM 2669 O O . ILE B 1 2 ? 9.773 27.047 3.102 1 96.5 2 ILE B O 1
ATOM 2673 N N . ILE B 1 3 ? 8.18 26.266 1.657 1 97.69 3 ILE B N 1
ATOM 2674 C CA . ILE B 1 3 ? 7.211 25.891 2.686 1 97.69 3 ILE B CA 1
ATOM 2675 C C . ILE B 1 3 ? 7.109 24.375 2.785 1 97.69 3 ILE B C 1
ATOM 2677 O O . ILE B 1 3 ? 6.707 23.703 1.828 1 97.69 3 ILE B O 1
ATOM 2681 N N . ASP B 1 4 ? 7.523 23.828 3.883 1 97.5 4 ASP B N 1
ATOM 2682 C CA . ASP B 1 4 ? 7.379 22.406 4.18 1 97.5 4 ASP B CA 1
ATOM 2683 C C . ASP B 1 4 ? 6.02 22.109 4.801 1 97.5 4 ASP B C 1
ATOM 2685 O O . ASP B 1 4 ? 5.812 22.328 5.992 1 97.5 4 ASP B O 1
ATOM 2689 N N . ALA B 1 5 ? 5.16 21.516 4.02 1 98.06 5 ALA B N 1
ATOM 2690 C CA . ALA B 1 5 ? 3.762 21.344 4.402 1 98.06 5 ALA B CA 1
ATOM 2691 C C . ALA B 1 5 ? 3.578 20.109 5.277 1 98.06 5 ALA B C 1
ATOM 2693 O O . ALA B 1 5 ? 2.471 19.812 5.738 1 98.06 5 ALA B O 1
ATOM 2694 N N . HIS B 1 6 ? 4.602 19.328 5.527 1 97.44 6 HIS B N 1
ATOM 2695 C CA . HIS B 1 6 ? 4.516 18.109 6.336 1 97.44 6 HIS B CA 1
ATOM 2696 C C . HIS B 1 6 ? 5.715 17.984 7.27 1 97.44 6 HIS B C 1
ATOM 2698 O O . HIS B 1 6 ? 6.73 17.391 6.902 1 97.44 6 HIS B O 1
ATOM 2704 N N . ALA B 1 7 ? 5.539 18.391 8.438 1 94.56 7 ALA B N 1
ATOM 2705 C CA . ALA B 1 7 ? 6.512 18.266 9.523 1 94.56 7 ALA B CA 1
ATOM 2706 C C . ALA B 1 7 ? 5.812 18.047 10.859 1 94.56 7 ALA B C 1
ATOM 2708 O O . ALA B 1 7 ? 4.605 18.25 10.977 1 94.56 7 ALA B O 1
ATOM 2709 N N . HIS B 1 8 ? 6.602 17.578 11.797 1 92 8 HIS B N 1
ATOM 2710 C CA . HIS B 1 8 ? 6.004 17.234 13.078 1 92 8 HIS B CA 1
ATOM 2711 C C . HIS B 1 8 ? 6.664 18 14.219 1 92 8 HIS B C 1
ATOM 2713 O O . HIS B 1 8 ? 7.828 18.391 14.117 1 92 8 HIS B O 1
ATOM 2719 N N . LEU B 1 9 ? 5.898 18.109 15.25 1 89.25 9 LEU B N 1
ATOM 2720 C CA . LEU B 1 9 ? 6.391 18.703 16.484 1 89.25 9 LEU B CA 1
ATOM 2721 C C . LEU B 1 9 ? 7.555 17.906 17.047 1 89.25 9 LEU B C 1
ATOM 2723 O O . LEU B 1 9 ? 7.477 16.672 17.141 1 89.25 9 LEU B O 1
ATOM 2727 N N . VAL B 1 10 ? 8.617 18.562 17.281 1 84.44 10 VAL B N 1
ATOM 2728 C CA . VAL B 1 10 ? 9.688 18.016 18.094 1 84.44 10 VAL B CA 1
ATOM 2729 C C . VAL B 1 10 ? 9.578 18.531 19.516 1 84.44 10 VAL B C 1
ATOM 2731 O O . VAL B 1 10 ? 9.891 19.688 19.797 1 84.44 10 VAL B O 1
ATOM 2734 N N . ALA B 1 11 ? 9.078 17.75 20.375 1 83.25 11 ALA B N 1
ATOM 2735 C CA . ALA B 1 11 ? 8.828 18.172 21.75 1 83.25 11 ALA B CA 1
ATOM 2736 C C . ALA B 1 11 ? 9.836 17.531 22.719 1 83.25 11 ALA B C 1
ATOM 2738 O O . ALA B 1 11 ? 10.461 16.531 22.391 1 83.25 11 ALA B O 1
ATOM 2739 N N . PRO B 1 12 ? 10.031 18.188 23.828 1 85.62 12 PRO B N 1
ATOM 2740 C CA . PRO B 1 12 ? 10.898 17.594 24.844 1 85.62 12 PRO B CA 1
ATOM 2741 C C . PRO B 1 12 ? 10.367 16.266 25.375 1 85.62 12 PRO B C 1
ATOM 2743 O O . PRO B 1 12 ? 9.172 15.984 25.266 1 85.62 12 PRO B O 1
ATOM 2746 N N . SER B 1 13 ? 11.273 15.531 25.969 1 79.88 13 SER B N 1
ATOM 2747 C CA . SER B 1 13 ? 10.938 14.219 26.5 1 79.88 13 SER B CA 1
ATOM 2748 C C . SER B 1 13 ? 9.875 14.328 27.594 1 79.88 13 SER B C 1
ATOM 2750 O O . SER B 1 13 ? 9.102 13.391 27.812 1 79.88 13 SER B O 1
ATOM 2752 N N . SER B 1 14 ? 9.812 15.461 28.219 1 79.94 14 SER B N 1
ATOM 2753 C CA . SER B 1 14 ? 8.859 15.648 29.312 1 79.94 14 SER B CA 1
ATOM 2754 C C . SER B 1 14 ? 7.426 15.547 28.812 1 79.94 14 SER B C 1
ATOM 2756 O O . SER B 1 14 ? 6.543 15.062 29.531 1 79.94 14 SER B O 1
ATOM 2758 N N . LEU B 1 15 ? 7.16 15.977 27.609 1 81.56 15 LEU B N 1
ATOM 2759 C CA . LEU B 1 15 ? 5.82 15.836 27.047 1 81.56 15 LEU B CA 1
ATOM 2760 C C . LEU B 1 15 ? 5.461 14.367 26.859 1 81.56 15 LEU B C 1
ATOM 2762 O O . LEU B 1 15 ? 4.371 13.938 27.234 1 81.56 15 LEU B O 1
ATOM 2766 N N . TYR B 1 16 ? 6.367 13.641 26.391 1 77.38 16 TYR B N 1
ATOM 2767 C CA . TYR B 1 16 ? 6.102 12.242 26.078 1 77.38 16 TYR B CA 1
ATOM 2768 C C . TYR B 1 16 ? 6.035 11.398 27.344 1 77.38 16 TYR B C 1
ATOM 2770 O O . TYR B 1 16 ? 5.297 10.422 27.422 1 77.38 16 TYR B O 1
ATOM 2778 N N . ALA B 1 17 ? 6.824 11.836 28.312 1 70.88 17 ALA B N 1
ATOM 2779 C CA . ALA B 1 17 ? 6.691 11.211 29.625 1 70.88 17 ALA B CA 1
ATOM 2780 C C . ALA B 1 17 ? 5.293 11.43 30.188 1 70.88 17 ALA B C 1
ATOM 2782 O O . ALA B 1 17 ? 4.715 10.516 30.781 1 70.88 17 ALA B O 1
ATOM 2783 N N . HIS B 1 18 ? 4.781 12.555 29.953 1 74.19 18 HIS B N 1
ATOM 2784 C CA . HIS B 1 18 ? 3.426 12.867 30.375 1 74.19 18 HIS B CA 1
ATOM 2785 C C . HIS B 1 18 ? 2.404 11.961 29.703 1 74.19 18 HIS B C 1
ATOM 2787 O O . HIS B 1 18 ? 1.438 11.531 30.328 1 74.19 18 HIS B O 1
ATOM 2793 N N . ARG B 1 19 ? 2.559 11.625 28.5 1 74.75 19 ARG B N 1
ATOM 2794 C CA . ARG B 1 19 ? 1.649 10.758 27.75 1 74.75 19 ARG B CA 1
ATOM 2795 C C . ARG B 1 19 ? 1.519 9.398 28.438 1 74.75 19 ARG B C 1
ATOM 2797 O O . ARG B 1 19 ? 0.412 8.875 28.578 1 74.75 19 ARG B O 1
ATOM 2804 N N . SER B 1 20 ? 2.631 8.898 28.781 1 70.06 20 SER B N 1
ATOM 2805 C CA . SER B 1 20 ? 2.637 7.602 29.453 1 70.06 20 SER B CA 1
ATOM 2806 C C . SER B 1 20 ? 1.844 7.656 30.75 1 70.06 20 SER B C 1
ATOM 2808 O O . SER B 1 20 ? 1.062 6.75 31.047 1 70.06 20 SER B O 1
ATOM 2810 N N . ASN B 1 21 ? 2.057 8.734 31.469 1 62.84 21 ASN B N 1
ATOM 2811 C CA . ASN B 1 21 ? 1.344 8.906 32.719 1 62.84 21 ASN B CA 1
ATOM 2812 C C . ASN B 1 21 ? -0.16 9.047 32.5 1 62.84 21 ASN B C 1
ATOM 2814 O O . ASN B 1 21 ? -0.958 8.523 33.281 1 62.84 21 ASN B O 1
ATOM 2818 N N . LEU B 1 22 ? -0.486 9.773 31.562 1 67.44 22 LEU B N 1
ATOM 2819 C CA . LEU B 1 22 ? -1.889 9.984 31.219 1 67.44 22 LEU B CA 1
ATOM 2820 C C . LEU B 1 22 ? -2.58 8.664 30.922 1 67.44 22 LEU B C 1
ATOM 2822 O O . LEU B 1 22 ? -3.666 8.391 31.438 1 67.44 22 LEU B O 1
ATOM 2826 N N . ILE B 1 23 ? -1.929 7.797 30.188 1 67 23 ILE B N 1
ATOM 2827 C CA . ILE B 1 23 ? -2.508 6.527 29.766 1 67 23 ILE B CA 1
ATOM 2828 C C . ILE B 1 23 ? -2.629 5.582 30.953 1 67 23 ILE B C 1
ATOM 2830 O O . ILE B 1 23 ? -3.693 5.004 31.188 1 67 23 ILE B O 1
ATOM 2834 N N . VAL B 1 24 ? -1.616 5.543 31.812 1 59.38 24 VAL B N 1
ATOM 2835 C CA . VAL B 1 24 ? -1.562 4.551 32.875 1 59.38 24 VAL B CA 1
ATOM 2836 C C . VAL B 1 24 ? -2.459 4.984 34.031 1 59.38 24 VAL B C 1
ATOM 2838 O O . VAL B 1 24 ? -3.033 4.141 34.719 1 59.38 24 VAL B O 1
ATOM 2841 N N . SER B 1 25 ? -2.555 6.324 34.188 1 61.09 25 SER B N 1
ATOM 2842 C CA . SER B 1 25 ? -3.348 6.82 35.312 1 61.09 25 SER B CA 1
ATOM 2843 C C . SER B 1 25 ? -4.828 6.5 35.125 1 61.09 25 SER B C 1
ATOM 2845 O O . SER B 1 25 ? -5.582 6.449 36.094 1 61.09 25 SER B O 1
ATOM 2847 N N . GLY B 1 26 ? -5.156 6.289 33.875 1 59.5 26 GLY B N 1
ATOM 2848 C CA . GLY B 1 26 ? -6.531 5.914 33.594 1 59.5 26 GLY B CA 1
ATOM 2849 C C . GLY B 1 26 ? -7.543 6.883 34.188 1 59.5 26 GLY B C 1
ATOM 2850 O O . GLY B 1 26 ? -8.594 6.465 34.688 1 59.5 26 GLY B O 1
ATOM 2851 N N . GLY B 1 27 ? -7.086 8.148 34.25 1 61.81 27 GLY B N 1
ATOM 2852 C CA . GLY B 1 27 ? -8.031 9.148 34.75 1 61.81 27 GLY B CA 1
ATOM 2853 C C . GLY B 1 27 ? -7.879 9.453 36.219 1 61.81 27 GLY B C 1
ATOM 2854 O O . GLY B 1 27 ? -8.625 10.258 36.781 1 61.81 27 GLY B O 1
ATOM 2855 N N . GLN B 1 28 ? -6.98 8.781 36.844 1 59.38 28 GLN B N 1
ATOM 2856 C CA . GLN B 1 28 ? -6.805 8.953 38.281 1 59.38 28 GLN B CA 1
ATOM 2857 C C . GLN B 1 28 ? -6.629 10.422 38.656 1 59.38 28 GLN B C 1
ATOM 2859 O O . GLN B 1 28 ? -7.07 10.859 39.719 1 59.38 28 GLN B O 1
ATOM 2864 N N . TYR B 1 29 ? -5.996 11.172 37.844 1 60.69 29 TYR B N 1
ATOM 2865 C CA . TYR B 1 29 ? -5.68 12.562 38.156 1 60.69 29 TYR B CA 1
ATOM 2866 C C . TYR B 1 29 ? -6.75 13.5 37.625 1 60.69 29 TYR B C 1
ATOM 2868 O O . TYR B 1 29 ? -6.586 14.727 37.656 1 60.69 29 TYR B O 1
ATOM 2876 N N . GLY B 1 30 ? -7.898 12.93 37.219 1 54.19 30 GLY B N 1
ATOM 2877 C CA . GLY B 1 30 ? -9.047 13.711 36.75 1 54.19 30 GLY B CA 1
ATOM 2878 C C . GLY B 1 30 ? -8.883 14.258 35.344 1 54.19 30 GLY B C 1
ATOM 2879 O O . GLY B 1 30 ? -8.062 13.758 34.594 1 54.19 30 GLY B O 1
ATOM 2880 N N . LYS B 1 31 ? -9.781 15.188 35.219 1 62.38 31 LYS B N 1
ATOM 2881 C CA . LYS B 1 31 ? -9.797 15.883 33.938 1 62.38 31 LYS B CA 1
ATOM 2882 C C . LYS B 1 31 ? -8.789 17.031 33.906 1 62.38 31 LYS B C 1
ATOM 2884 O O . LYS B 1 31 ? -8.461 17.594 34.969 1 62.38 31 LYS B O 1
ATOM 2889 N N . ASN B 1 32 ? -8.125 17.312 32.969 1 62.06 32 ASN B N 1
ATOM 2890 C CA . ASN B 1 32 ? -7.234 18.453 32.75 1 62.06 32 ASN B CA 1
ATOM 2891 C C . ASN B 1 32 ? -5.855 18.203 33.344 1 62.06 32 ASN B C 1
ATOM 2893 O O . ASN B 1 32 ? -5.258 19.094 33.969 1 62.06 32 ASN B O 1
ATOM 2897 N N . TYR B 1 33 ? -5.586 16.953 33.5 1 66.12 33 TYR B N 1
ATOM 2898 C CA . TYR B 1 33 ? -4.199 16.625 33.812 1 66.12 33 TYR B CA 1
ATOM 2899 C C . TYR B 1 33 ? -3.285 17 32.656 1 66.12 33 TYR B C 1
ATOM 2901 O O . TYR B 1 33 ? -3.021 16.188 31.766 1 66.12 33 TYR B O 1
ATOM 2909 N N . ARG B 1 34 ? -2.809 18.25 32.688 1 77.56 34 ARG B N 1
ATOM 2910 C CA . ARG B 1 34 ? -2.129 18.844 31.547 1 77.56 34 ARG B CA 1
ATOM 2911 C C . ARG B 1 34 ? -0.616 18.703 31.672 1 77.56 34 ARG B C 1
ATOM 2913 O O . ARG B 1 34 ? -0.086 18.625 32.781 1 77.56 34 ARG B O 1
ATOM 2920 N N . ALA B 1 35 ? 0.026 18.609 30.516 1 80.88 35 ALA B N 1
ATOM 2921 C CA . ALA B 1 35 ? 1.48 18.5 30.453 1 80.88 35 ALA B CA 1
ATOM 2922 C C . ALA B 1 35 ? 2.148 19.766 30.969 1 80.88 35 ALA B C 1
ATOM 2924 O O . ALA B 1 35 ? 1.672 20.875 30.719 1 80.88 35 ALA B O 1
ATOM 2925 N N . LYS B 1 36 ? 3.246 19.5 31.828 1 81.44 36 LYS B N 1
ATOM 2926 C CA . LYS B 1 36 ? 4.082 20.609 32.281 1 81.44 36 LYS B CA 1
ATOM 2927 C C . LYS B 1 36 ? 5.434 20.594 31.578 1 81.44 36 LYS B C 1
ATOM 2929 O O . LYS B 1 36 ? 6.316 19.812 31.922 1 81.44 36 LYS B O 1
ATOM 2934 N N . VAL B 1 37 ? 5.516 21.359 30.5 1 87.75 37 VAL B N 1
ATOM 2935 C CA . VAL B 1 37 ? 6.75 21.531 29.734 1 87.75 37 VAL B CA 1
ATOM 2936 C C . VAL B 1 37 ? 7.23 22.984 29.844 1 87.75 37 VAL B C 1
ATOM 2938 O O . VAL B 1 37 ? 6.484 23.922 29.547 1 87.75 37 VAL B O 1
ATOM 2941 N N . SER B 1 38 ? 8.484 23.172 30.281 1 89 38 SER B N 1
ATOM 2942 C CA . SER B 1 38 ? 8.992 24.531 30.438 1 89 38 SER B CA 1
ATOM 2943 C C . SER B 1 38 ? 9.242 25.188 29.094 1 89 38 SER B C 1
ATOM 2945 O O . SER B 1 38 ? 9.516 24.5 28.094 1 89 38 SER B O 1
ATOM 2947 N N . ASP B 1 39 ? 9.109 26.516 29.109 1 91.38 39 ASP B N 1
ATOM 2948 C CA . ASP B 1 39 ? 9.398 27.266 27.891 1 91.38 39 ASP B CA 1
ATOM 2949 C C . ASP B 1 39 ? 10.844 27.047 27.438 1 91.38 39 ASP B C 1
ATOM 2951 O O . ASP B 1 39 ? 11.109 26.984 26.234 1 91.38 39 ASP B O 1
ATOM 2955 N N . GLY B 1 40 ? 11.68 26.953 28.375 1 91.25 40 GLY B N 1
ATOM 2956 C CA . GLY B 1 40 ? 13.07 26.719 28.047 1 91.25 40 GLY B CA 1
ATOM 2957 C C . GLY B 1 40 ? 13.297 25.406 27.297 1 91.25 40 GLY B C 1
ATOM 2958 O O . GLY B 1 40 ? 14 25.391 26.281 1 91.25 40 GLY B O 1
ATOM 2959 N N . ASP B 1 41 ? 12.719 24.406 27.781 1 91 41 ASP B N 1
ATOM 2960 C CA . ASP B 1 41 ? 12.852 23.094 27.156 1 91 41 ASP B CA 1
ATOM 2961 C C . ASP B 1 41 ? 12.234 23.094 25.766 1 91 41 ASP B C 1
ATOM 2963 O O . ASP B 1 41 ? 12.797 22.516 24.828 1 91 41 ASP B O 1
ATOM 2967 N N . LEU B 1 42 ? 11.102 23.641 25.672 1 92.56 42 LEU B N 1
ATOM 2968 C CA . LEU B 1 42 ? 10.406 23.703 24.391 1 92.56 42 LEU B CA 1
ATOM 2969 C C . LEU B 1 42 ? 11.188 24.547 23.391 1 92.56 42 LEU B C 1
ATOM 2971 O O . LEU B 1 42 ? 11.289 24.188 22.219 1 92.56 42 LEU B O 1
ATOM 2975 N N . GLN B 1 43 ? 11.742 25.609 23.859 1 93.44 43 GLN B N 1
ATOM 2976 C CA . GLN B 1 43 ? 12.547 26.469 23 1 93.44 43 GLN B CA 1
ATOM 2977 C C . GLN B 1 43 ? 13.781 25.734 22.469 1 93.44 43 GLN B C 1
ATOM 2979 O O . GLN B 1 43 ? 14.148 25.875 21.312 1 93.44 43 GLN B O 1
ATOM 2984 N N . GLU B 1 44 ? 14.359 25.031 23.328 1 92.25 44 GLU B N 1
ATOM 2985 C CA . GLU B 1 44 ? 15.531 24.266 22.922 1 92.25 44 GLU B CA 1
ATOM 2986 C C . GLU B 1 44 ? 15.18 23.266 21.812 1 92.25 44 GLU B C 1
ATOM 2988 O O . GLU B 1 44 ? 15.922 23.125 20.844 1 92.25 44 GLU B O 1
ATOM 2993 N N . SER B 1 45 ? 14.117 22.609 22 1 90.75 45 SER B N 1
ATOM 2994 C CA . SER B 1 45 ? 13.656 21.672 20.984 1 90.75 45 SER B CA 1
ATOM 2995 C C . SER B 1 45 ? 13.32 22.375 19.672 1 90.75 45 SER B C 1
ATOM 2997 O O . SER B 1 45 ? 13.688 21.906 18.594 1 90.75 45 SER B O 1
ATOM 2999 N N . ALA B 1 46 ? 12.633 23.469 19.734 1 92.81 46 ALA B N 1
ATOM 3000 C CA . ALA B 1 46 ? 12.242 24.234 18.562 1 92.81 46 ALA B CA 1
ATOM 3001 C C . ALA B 1 46 ? 13.477 24.766 17.828 1 92.81 46 ALA B C 1
ATOM 3003 O O . ALA B 1 46 ? 13.5 24.797 16.594 1 92.81 46 ALA B O 1
ATOM 3004 N N . GLU B 1 47 ? 14.453 25.156 18.547 1 93.75 47 GLU B N 1
ATOM 3005 C CA . GLU B 1 47 ? 15.68 25.656 17.953 1 93.75 47 GLU B CA 1
ATOM 3006 C C . GLU B 1 47 ? 16.391 24.578 17.156 1 93.75 47 GLU B C 1
ATOM 3008 O O . GLU B 1 47 ? 17 24.859 16.125 1 93.75 47 GLU B O 1
ATOM 3013 N N . GLN B 1 48 ? 16.297 23.438 17.656 1 88.38 48 GLN B N 1
ATOM 3014 C CA . GLN B 1 48 ? 16.875 22.328 16.906 1 88.38 48 GLN B CA 1
ATOM 3015 C C . GLN B 1 48 ? 16.188 22.156 15.562 1 88.38 48 GLN B C 1
ATOM 3017 O O . GLN B 1 48 ? 16.844 21.891 14.547 1 88.38 48 GLN B O 1
ATOM 3022 N N . ASN B 1 49 ? 14.953 22.312 15.578 1 88.56 49 ASN B N 1
ATOM 3023 C CA . ASN B 1 49 ? 14.188 22.203 14.344 1 88.56 49 ASN B CA 1
ATOM 3024 C C . ASN B 1 49 ? 14.539 23.328 13.375 1 88.56 49 ASN B C 1
ATOM 3026 O O . ASN B 1 49 ? 14.68 23.109 12.172 1 88.56 49 ASN B O 1
ATOM 3030 N N . VAL B 1 50 ? 14.656 24.484 13.891 1 94.44 50 VAL B N 1
ATOM 3031 C CA . VAL B 1 50 ? 15 25.641 13.078 1 94.44 50 VAL B CA 1
ATOM 3032 C C . VAL B 1 50 ? 16.391 25.453 12.461 1 94.44 50 VAL B C 1
ATOM 3034 O O . VAL B 1 50 ? 16.609 25.797 11.297 1 94.44 50 VAL B O 1
ATOM 3037 N N . LYS B 1 51 ? 17.281 24.875 13.242 1 91.81 51 LYS B N 1
ATOM 3038 C CA . LYS B 1 51 ? 18.609 24.609 12.734 1 91.81 51 LYS B CA 1
ATOM 3039 C C . LYS B 1 51 ? 18.562 23.641 11.555 1 91.81 51 LYS B C 1
ATOM 3041 O O . LYS B 1 51 ? 19.281 23.828 10.562 1 91.81 51 LYS B O 1
ATOM 3046 N N . ILE B 1 52 ? 17.75 22.656 11.68 1 87.81 52 ILE B N 1
ATOM 3047 C CA . ILE B 1 52 ? 17.594 21.672 10.609 1 87.81 52 ILE B CA 1
ATOM 3048 C C . ILE B 1 52 ? 17.016 22.359 9.375 1 87.81 52 ILE B C 1
ATOM 3050 O O . ILE B 1 52 ? 17.469 22.125 8.258 1 87.81 52 ILE B O 1
ATOM 3054 N N . MET B 1 53 ? 16.047 23.203 9.562 1 91.69 53 MET B N 1
ATOM 3055 C CA . MET B 1 53 ? 15.422 23.953 8.469 1 91.69 53 MET B CA 1
ATOM 3056 C C . MET B 1 53 ? 16.453 24.844 7.77 1 91.69 53 MET B C 1
ATOM 3058 O O . MET B 1 53 ? 16.547 24.828 6.539 1 91.69 53 MET B O 1
ATOM 3062 N N . ASP B 1 54 ? 17.25 25.5 8.547 1 92.12 54 ASP B N 1
ATOM 3063 C CA . ASP B 1 54 ? 18.25 26.422 8.008 1 92.12 54 ASP B CA 1
ATOM 3064 C C . ASP B 1 54 ? 19.312 25.656 7.207 1 92.12 54 ASP B C 1
ATOM 3066 O O . ASP B 1 54 ? 19.797 26.141 6.184 1 92.12 54 ASP B O 1
ATOM 3070 N N . ALA B 1 55 ? 19.594 24.531 7.648 1 86.56 55 ALA B N 1
ATOM 3071 C CA . ALA B 1 55 ? 20.641 23.734 7.012 1 86.56 55 ALA B CA 1
ATOM 3072 C C . ALA B 1 55 ? 20.234 23.312 5.602 1 86.56 55 ALA B C 1
ATOM 3074 O O . ALA B 1 55 ? 21.094 23.031 4.758 1 86.56 55 ALA B O 1
ATOM 3075 N N . VAL B 1 56 ? 18.953 23.359 5.328 1 84.88 56 VAL B N 1
ATOM 3076 C CA . VAL B 1 56 ? 18.516 22.859 4.023 1 84.88 56 VAL B CA 1
ATOM 3077 C C . VAL B 1 56 ? 17.766 23.953 3.281 1 84.88 56 VAL B C 1
ATOM 3079 O O . VAL B 1 56 ? 17.266 23.734 2.176 1 84.88 56 VAL B O 1
ATOM 3082 N N . GLY B 1 57 ? 17.547 25.062 3.904 1 89.56 57 GLY B N 1
ATOM 3083 C CA . GLY B 1 57 ? 16.953 26.203 3.236 1 89.56 57 GLY B CA 1
ATOM 3084 C C . GLY B 1 57 ? 15.445 26.219 3.301 1 89.56 57 GLY B C 1
ATOM 3085 O O . GLY B 1 57 ? 14.789 26.812 2.436 1 89.56 57 GLY B O 1
ATOM 3086 N N . THR B 1 58 ? 14.836 25.547 4.285 1 94.12 58 THR B N 1
ATOM 3087 C CA . THR B 1 58 ? 13.391 25.594 4.5 1 94.12 58 THR B CA 1
ATOM 3088 C C . THR B 1 58 ? 13.008 26.844 5.27 1 94.12 58 THR B C 1
ATOM 3090 O O . THR B 1 58 ? 13.586 27.156 6.312 1 94.12 58 THR B O 1
ATOM 3093 N N . ASP B 1 59 ? 12.023 27.594 4.758 1 96.38 59 ASP B N 1
ATOM 3094 C CA . ASP B 1 59 ? 11.641 28.859 5.371 1 96.38 59 ASP B CA 1
ATOM 3095 C C . ASP B 1 59 ? 10.578 28.656 6.441 1 96.38 59 ASP B C 1
ATOM 3097 O O . ASP B 1 59 ? 10.656 29.234 7.527 1 96.38 59 ASP B O 1
ATOM 3101 N N . VAL B 1 60 ? 9.602 27.875 6.16 1 96.88 60 VAL B N 1
ATOM 3102 C CA . VAL B 1 60 ? 8.469 27.672 7.047 1 96.88 60 VAL B CA 1
ATOM 3103 C C . VAL B 1 60 ? 8.102 26.188 7.078 1 96.88 60 VAL B C 1
ATOM 3105 O O . VAL B 1 60 ? 8.125 25.516 6.047 1 96.88 60 VAL B O 1
ATOM 3108 N N . GLN B 1 61 ? 7.797 25.688 8.227 1 96.69 61 GLN B N 1
ATOM 3109 C CA . GLN B 1 61 ? 7.25 24.344 8.391 1 96.69 61 GLN B CA 1
ATOM 3110 C C . GLN B 1 61 ? 5.848 24.391 8.984 1 96.69 61 GLN B C 1
ATOM 3112 O O . GLN B 1 61 ? 5.578 25.172 9.891 1 96.69 61 GLN B O 1
ATOM 3117 N N . LEU B 1 62 ? 4.957 23.656 8.391 1 97.69 62 LEU B N 1
ATOM 3118 C CA . LEU B 1 62 ? 3.67 23.406 9.031 1 97.69 62 LEU B CA 1
ATOM 3119 C C . LEU B 1 62 ? 3.77 22.234 10 1 97.69 62 LEU B C 1
ATOM 3121 O O . LEU B 1 62 ? 3.967 21.078 9.586 1 97.69 62 LEU B O 1
ATOM 3125 N N . LEU B 1 63 ? 3.615 22.484 11.289 1 96.62 63 LEU B N 1
ATOM 3126 C CA . LEU B 1 63 ? 3.852 21.5 12.352 1 96.62 63 LEU B CA 1
ATOM 3127 C C . LEU B 1 63 ? 2.555 20.812 12.742 1 96.62 63 LEU B C 1
ATOM 3129 O O . LEU B 1 63 ? 1.586 21.469 13.133 1 96.62 63 LEU B O 1
ATOM 3133 N N . SER B 1 64 ? 2.521 19.547 12.57 1 96.44 64 SER B N 1
ATOM 3134 C CA . SER B 1 64 ? 1.457 18.688 13.102 1 96.44 64 SER B CA 1
ATOM 3135 C C . SER B 1 64 ? 1.97 17.797 14.219 1 96.44 64 SER B C 1
ATOM 3137 O O . SER B 1 64 ? 3.178 17.703 14.453 1 96.44 64 SER B O 1
ATOM 3139 N N . PRO B 1 65 ? 1.101 17.219 14.984 1 90.94 65 PRO B N 1
ATOM 3140 C CA . PRO B 1 65 ? 1.552 16.219 15.953 1 90.94 65 PRO B CA 1
ATOM 3141 C C . PRO B 1 65 ? 2.283 15.047 15.305 1 90.94 65 PRO B C 1
ATOM 3143 O O . PRO B 1 65 ? 2.09 14.773 14.117 1 90.94 65 PRO B O 1
ATOM 3146 N N . ARG B 1 66 ? 3.141 14.43 16.047 1 84.75 66 ARG B N 1
ATOM 3147 C CA . ARG B 1 66 ? 3.646 13.141 15.594 1 84.75 66 ARG B CA 1
ATOM 3148 C C . ARG B 1 66 ? 2.537 12.094 15.57 1 84.75 66 ARG B C 1
ATOM 3150 O O . ARG B 1 66 ? 1.988 11.742 16.625 1 84.75 66 ARG B O 1
ATOM 3157 N N . PRO B 1 67 ? 2.285 11.57 14.461 1 81.81 67 PRO B N 1
ATOM 3158 C CA . PRO B 1 67 ? 1.068 10.766 14.312 1 81.81 67 PRO B CA 1
ATOM 3159 C C . PRO B 1 67 ? 1.1 9.492 15.156 1 81.81 67 PRO B C 1
ATOM 3161 O O . PRO B 1 67 ? 0.087 9.117 15.75 1 81.81 67 PRO B O 1
ATOM 3164 N N . PHE B 1 68 ? 2.238 8.852 15.273 1 72.06 68 PHE B N 1
ATOM 3165 C CA . PHE B 1 68 ? 2.271 7.574 15.984 1 72.06 68 PHE B CA 1
ATOM 3166 C C . PHE B 1 68 ? 2.182 7.793 17.484 1 72.06 68 PHE B C 1
ATOM 3168 O O . PHE B 1 68 ? 1.986 6.84 18.25 1 72.06 68 PHE B O 1
ATOM 3175 N N . LEU B 1 69 ? 2.199 9.047 17.922 1 71.94 69 LEU B N 1
ATOM 3176 C CA . LEU B 1 69 ? 2.094 9.352 19.344 1 71.94 69 LEU B CA 1
ATOM 3177 C C . LEU B 1 69 ? 0.711 9.898 19.688 1 71.94 69 LEU B C 1
ATOM 3179 O O . LEU B 1 69 ? 0.423 10.188 20.844 1 71.94 69 LEU B O 1
ATOM 3183 N N . THR B 1 70 ? -0.088 9.961 18.672 1 76.56 70 THR B N 1
ATOM 3184 C CA . THR B 1 70 ? -1.463 10.352 18.969 1 76.56 70 THR B CA 1
ATOM 3185 C C . THR B 1 70 ? -2.164 9.258 19.781 1 76.56 70 THR B C 1
ATOM 3187 O O . THR B 1 70 ? -1.773 8.094 19.734 1 76.56 70 THR B O 1
ATOM 3190 N N . LEU B 1 71 ? -2.984 9.68 20.641 1 75.62 71 LEU B N 1
ATOM 3191 C CA . LEU B 1 71 ? -3.816 8.758 21.406 1 75.62 71 LEU B CA 1
ATOM 3192 C C . LEU B 1 71 ? -5.191 8.609 20.766 1 75.62 71 LEU B C 1
ATOM 3194 O O . LEU B 1 71 ? -5.938 9.578 20.641 1 75.62 71 LEU B O 1
ATOM 3198 N N . ASN B 1 72 ? -5.422 7.488 20.141 1 80.44 72 ASN B N 1
ATOM 3199 C CA . ASN B 1 72 ? -6.676 7.176 19.469 1 80.44 72 ASN B CA 1
ATOM 3200 C C . ASN B 1 72 ? -7.246 5.84 19.922 1 80.44 72 ASN B C 1
ATOM 3202 O O . ASN B 1 72 ? -7.051 5.441 21.078 1 80.44 72 ASN B O 1
ATOM 3206 N N . GLY B 1 73 ? -8.047 5.367 19.141 1 72.44 73 GLY B N 1
ATOM 3207 C CA . GLY B 1 73 ? -8.531 4.016 19.375 1 72.44 73 GLY B CA 1
ATOM 3208 C C . GLY B 1 73 ? -9.539 3.928 20.516 1 72.44 73 GLY B C 1
ATOM 3209 O O . GLY B 1 73 ? -10.555 4.629 20.5 1 72.44 73 GLY B O 1
ATOM 3210 N N . THR B 1 74 ? -9.008 3.01 21.5 1 70.12 74 THR B N 1
ATOM 3211 C CA . THR B 1 74 ? -9.992 2.676 22.531 1 70.12 74 THR B CA 1
ATOM 3212 C C . THR B 1 74 ? -9.594 3.275 23.875 1 70.12 74 THR B C 1
ATOM 3214 O O . THR B 1 74 ? -10.125 2.883 24.906 1 70.12 74 THR B O 1
ATOM 3217 N N . ALA B 1 75 ? -8.734 4.219 23.766 1 74.75 75 ALA B N 1
ATOM 3218 C CA . ALA B 1 75 ? -8.383 4.891 25.016 1 74.75 75 ALA B CA 1
ATOM 3219 C C . ALA B 1 75 ? -9.57 5.66 25.578 1 74.75 75 ALA B C 1
ATOM 3221 O O . ALA B 1 75 ? -10.555 5.891 24.875 1 74.75 75 ALA B O 1
ATOM 3222 N N . ARG B 1 76 ? -9.438 5.992 26.969 1 81.69 76 ARG B N 1
ATOM 3223 C CA . ARG B 1 76 ? -10.469 6.793 27.609 1 81.69 76 ARG B CA 1
ATOM 3224 C C . ARG B 1 76 ? -10.633 8.141 26.922 1 81.69 76 ARG B C 1
ATOM 3226 O O . ARG B 1 76 ? -9.641 8.812 26.609 1 81.69 76 ARG B O 1
ATOM 3233 N N . TRP B 1 77 ? -11.836 8.523 26.609 1 87.88 77 TRP B N 1
ATOM 3234 C CA . TRP B 1 77 ? -12.148 9.734 25.844 1 87.88 77 TRP B CA 1
ATOM 3235 C C . TRP B 1 77 ? -11.461 10.953 26.453 1 87.88 77 TRP B C 1
ATOM 3237 O O . TRP B 1 77 ? -10.836 11.742 25.75 1 87.88 77 TRP B O 1
ATOM 3247 N N . GLU B 1 78 ? -11.578 11.109 27.734 1 86.5 78 GLU B N 1
ATOM 3248 C CA . GLU B 1 78 ? -11.016 12.273 28.406 1 86.5 78 GLU B CA 1
ATOM 3249 C C . GLU B 1 78 ? -9.5 12.336 28.219 1 86.5 78 GLU B C 1
ATOM 3251 O O . GLU B 1 78 ? -8.93 13.422 28.125 1 86.5 78 GLU B O 1
ATOM 3256 N N . ASP B 1 79 ? -8.891 11.188 28.203 1 86 79 ASP B N 1
ATOM 3257 C CA . ASP B 1 79 ? -7.445 11.133 27.984 1 86 79 ASP B CA 1
ATOM 3258 C C . ASP B 1 79 ? -7.094 11.531 26.562 1 86 79 ASP B C 1
ATOM 3260 O O . ASP B 1 79 ? -6.082 12.195 26.328 1 86 79 ASP B O 1
ATOM 3264 N N . ILE B 1 80 ? -7.922 11.102 25.578 1 89.81 80 ILE B N 1
ATOM 3265 C CA . ILE B 1 80 ? -7.719 11.453 24.188 1 89.81 80 ILE B CA 1
ATOM 3266 C C . ILE B 1 80 ? -7.824 12.969 24.016 1 89.81 80 ILE B C 1
ATOM 3268 O O . ILE B 1 80 ? -6.977 13.594 23.375 1 89.81 80 ILE B O 1
ATOM 3272 N N . VAL B 1 81 ? -8.828 13.531 24.672 1 91.12 81 VAL B N 1
ATOM 3273 C CA . VAL B 1 81 ? -9.055 14.977 24.578 1 91.12 81 VAL B CA 1
ATOM 3274 C C . VAL B 1 81 ? -7.891 15.727 25.219 1 91.12 81 VAL B C 1
ATOM 3276 O O . VAL B 1 81 ? -7.344 16.656 24.641 1 91.12 81 VAL B O 1
ATOM 3279 N N . ASP B 1 82 ? -7.496 15.289 26.391 1 87.88 82 ASP B N 1
ATOM 3280 C CA . ASP B 1 82 ? -6.418 15.953 27.109 1 87.88 82 ASP B CA 1
ATOM 3281 C C . ASP B 1 82 ? -5.113 15.906 26.312 1 87.88 82 ASP B C 1
ATOM 3283 O O . ASP B 1 82 ? -4.414 16.906 26.188 1 87.88 82 ASP B O 1
ATOM 3287 N N . TRP B 1 83 ? -4.785 14.773 25.844 1 89.75 83 TRP B N 1
ATOM 3288 C CA . TRP B 1 83 ? -3.547 14.617 25.078 1 89.75 83 TRP B CA 1
ATOM 3289 C C . TRP B 1 83 ? -3.566 15.461 23.812 1 89.75 83 TRP B C 1
ATOM 3291 O O . TRP B 1 83 ? -2.564 16.094 23.469 1 89.75 83 TRP B O 1
ATOM 3301 N N . THR B 1 84 ? -4.73 15.461 23.156 1 93.19 84 THR B N 1
ATOM 3302 C CA . THR B 1 84 ? -4.895 16.266 21.953 1 93.19 84 THR B CA 1
ATOM 3303 C C . THR B 1 84 ? -4.688 17.75 22.25 1 93.19 84 THR B C 1
ATOM 3305 O O . THR B 1 84 ? -3.936 18.438 21.562 1 93.19 84 THR B O 1
ATOM 3308 N N . CYS B 1 85 ? -5.281 18.219 23.266 1 92.81 85 CYS B N 1
ATOM 3309 C CA . CYS B 1 85 ? -5.16 19.609 23.672 1 92.81 85 CYS B CA 1
ATOM 3310 C C . CYS B 1 85 ? -3.721 19.953 24.031 1 92.81 85 CYS B C 1
ATOM 3312 O O . CYS B 1 85 ? -3.201 20.984 23.609 1 92.81 85 CYS B O 1
ATOM 3314 N N . ASP B 1 86 ? -3.098 19.062 24.766 1 90.69 86 ASP B N 1
ATOM 3315 C CA . ASP B 1 86 ? -1.708 19.266 25.172 1 90.69 86 ASP B CA 1
ATOM 3316 C C . ASP B 1 86 ? -0.798 19.375 23.953 1 90.69 86 ASP B C 1
ATOM 3318 O O . ASP B 1 86 ? 0.076 20.25 23.891 1 90.69 86 ASP B O 1
ATOM 3322 N N . THR B 1 87 ? -1 18.531 23.078 1 92.62 87 THR B N 1
ATOM 3323 C CA . THR B 1 87 ? -0.176 18.516 21.859 1 92.62 87 THR B CA 1
ATOM 3324 C C . THR B 1 87 ? -0.383 19.797 21.047 1 92.62 87 THR B C 1
ATOM 3326 O O . THR B 1 87 ? 0.584 20.422 20.609 1 92.62 87 THR B O 1
ATOM 3329 N N . ASN B 1 88 ? -1.656 20.172 20.844 1 96.38 88 ASN B N 1
ATOM 3330 C CA . ASN B 1 88 ? -1.955 21.391 20.125 1 96.38 88 ASN B CA 1
ATOM 3331 C C . ASN B 1 88 ? -1.408 22.625 20.828 1 96.38 88 ASN B C 1
ATOM 3333 O O . ASN B 1 88 ? -0.919 23.547 20.188 1 96.38 88 ASN B O 1
ATOM 3337 N N . ASP B 1 89 ? -1.471 22.594 22.156 1 95.19 89 ASP B N 1
ATOM 3338 C CA . ASP B 1 89 ? -0.917 23.703 22.922 1 95.19 89 ASP B CA 1
ATOM 3339 C C . ASP B 1 89 ? 0.595 23.812 22.734 1 95.19 89 ASP B C 1
ATOM 3341 O O . ASP B 1 89 ? 1.146 24.906 22.656 1 95.19 89 ASP B O 1
ATOM 3345 N N . MET B 1 90 ? 1.227 22.672 22.703 1 93.88 90 MET B N 1
ATOM 3346 C CA . MET B 1 90 ? 2.672 22.656 22.5 1 93.88 90 MET B CA 1
ATOM 3347 C C . MET B 1 90 ? 3.025 23.203 21.125 1 93.88 90 MET B C 1
ATOM 3349 O O . MET B 1 90 ? 4.004 23.953 20.984 1 93.88 90 MET B O 1
ATOM 3353 N N . ILE B 1 91 ? 2.258 22.875 20.125 1 96.5 91 ILE B N 1
ATOM 3354 C CA . ILE B 1 91 ? 2.48 23.391 18.781 1 96.5 91 ILE B CA 1
ATOM 3355 C C . ILE B 1 91 ? 2.273 24.906 18.766 1 96.5 91 ILE B C 1
ATOM 3357 O O . ILE B 1 91 ? 3.102 25.641 18.234 1 96.5 91 ILE B O 1
ATOM 3361 N N . ALA B 1 92 ? 1.201 25.344 19.406 1 97.44 92 ALA B N 1
ATOM 3362 C CA . ALA B 1 92 ? 0.903 26.766 19.453 1 97.44 92 ALA B CA 1
ATOM 3363 C C . ALA B 1 92 ? 2.029 27.547 20.141 1 97.44 92 ALA B C 1
ATOM 3365 O O . ALA B 1 92 ? 2.428 28.609 19.672 1 97.44 92 ALA B O 1
ATOM 3366 N N . ARG B 1 93 ? 2.525 27.031 21.234 1 96.38 93 ARG B N 1
ATOM 3367 C CA . ARG B 1 93 ? 3.637 27.656 21.938 1 96.38 93 ARG B CA 1
ATOM 3368 C C . ARG B 1 93 ? 4.883 27.719 21.062 1 96.38 93 ARG B C 1
ATOM 3370 O O . ARG B 1 93 ? 5.582 28.734 21.047 1 96.38 93 ARG B O 1
ATOM 3377 N N . THR B 1 94 ? 5.145 26.641 20.359 1 96.19 94 THR B N 1
ATOM 3378 C CA . THR B 1 94 ? 6.289 26.578 19.453 1 96.19 94 THR B CA 1
ATOM 3379 C C . THR B 1 94 ? 6.168 27.625 18.359 1 96.19 94 THR B C 1
ATOM 3381 O O . THR B 1 94 ? 7.137 28.312 18.031 1 96.19 94 THR B O 1
ATOM 3384 N N . VAL B 1 95 ? 5.004 27.797 17.797 1 96.69 95 VAL B N 1
ATOM 3385 C CA . VAL B 1 95 ? 4.738 28.781 16.75 1 96.69 95 VAL B CA 1
ATOM 3386 C C . VAL B 1 95 ? 4.961 30.188 17.297 1 96.69 95 VAL B C 1
ATOM 3388 O O . VAL B 1 95 ? 5.555 31.031 16.625 1 96.69 95 VAL B O 1
ATOM 3391 N N . LYS B 1 96 ? 4.516 30.422 18.484 1 96.31 96 LYS B N 1
ATOM 3392 C CA . LYS B 1 96 ? 4.68 31.734 19.109 1 96.31 96 LYS B CA 1
ATOM 3393 C C . LYS B 1 96 ? 6.152 32.062 19.312 1 96.31 96 LYS B C 1
ATOM 3395 O O . LYS B 1 96 ? 6.551 33.219 19.188 1 96.31 96 LYS B O 1
ATOM 3400 N N . MET B 1 97 ? 6.93 31.094 19.594 1 95.88 97 MET B N 1
ATOM 3401 C CA . MET B 1 97 ? 8.359 31.297 19.828 1 95.88 97 MET B CA 1
ATOM 3402 C C . MET B 1 97 ? 9.086 31.625 18.531 1 95.88 97 MET B C 1
ATOM 3404 O O . MET B 1 97 ? 10.07 32.375 18.531 1 95.88 97 MET B O 1
ATOM 3408 N N . PHE B 1 98 ? 8.625 31.062 17.438 1 96.31 98 PHE B N 1
ATOM 3409 C CA . PHE B 1 98 ? 9.203 31.297 16.125 1 96.31 98 PHE B CA 1
ATOM 3410 C C . PHE B 1 98 ? 8.117 31.625 15.102 1 96.31 98 PHE B C 1
ATOM 3412 O O . PHE B 1 98 ? 7.926 30.875 14.133 1 96.31 98 PHE B O 1
ATOM 3419 N N . PRO B 1 99 ? 7.496 32.781 15.219 1 95.06 99 PRO B N 1
ATOM 3420 C CA . PRO B 1 99 ? 6.281 33.094 14.461 1 95.06 99 PRO B CA 1
ATOM 3421 C C . PRO B 1 99 ? 6.535 33.219 12.961 1 95.06 99 PRO B C 1
ATOM 3423 O O . PRO B 1 99 ? 5.594 33.156 12.164 1 95.06 99 PRO B O 1
ATOM 3426 N N . ASN B 1 100 ? 7.766 33.312 12.531 1 95.62 100 ASN B N 1
ATOM 3427 C CA . ASN B 1 100 ? 8.055 33.406 11.102 1 95.62 100 ASN B CA 1
ATOM 3428 C C . ASN B 1 100 ? 8.531 32.094 10.523 1 95.62 100 ASN B C 1
ATOM 3430 O O . ASN B 1 100 ? 8.789 31.984 9.328 1 95.62 100 ASN B O 1
ATOM 3434 N N . ARG B 1 101 ? 8.586 31.031 11.367 1 96.88 101 ARG B N 1
ATOM 3435 C CA . ARG B 1 101 ? 9.203 29.797 10.914 1 96.88 101 ARG B CA 1
ATOM 3436 C C . ARG B 1 101 ? 8.203 28.641 10.938 1 96.88 101 ARG B C 1
ATOM 3438 O O . ARG B 1 101 ? 8.391 27.625 10.258 1 96.88 101 ARG B O 1
ATOM 3445 N N . PHE B 1 102 ? 7.18 28.812 11.75 1 97.25 102 PHE B N 1
ATOM 3446 C CA . PHE B 1 102 ? 6.27 27.688 11.938 1 97.25 102 PHE B CA 1
ATOM 3447 C C . PHE B 1 102 ? 4.82 28.125 11.812 1 97.25 102 PHE B C 1
ATOM 3449 O O . PHE B 1 102 ? 4.492 29.281 12.094 1 97.25 102 PHE B O 1
ATOM 3456 N N . ARG B 1 103 ? 3.936 27.297 11.344 1 97.88 103 ARG B N 1
ATOM 3457 C CA . ARG B 1 103 ? 2.482 27.344 11.469 1 97.88 103 ARG B CA 1
ATOM 3458 C C . ARG B 1 103 ? 1.937 26 11.938 1 97.88 103 ARG B C 1
ATOM 3460 O O . ARG B 1 103 ? 2.592 24.969 11.773 1 97.88 103 ARG B O 1
ATOM 3467 N N . GLY B 1 104 ? 0.806 26.047 12.555 1 98.06 104 GLY B N 1
ATOM 3468 C CA . GLY B 1 104 ? 0.294 24.844 13.18 1 98.06 104 GLY B CA 1
ATOM 3469 C C . GLY B 1 104 ? -0.767 24.141 12.352 1 98.06 104 GLY B C 1
ATOM 3470 O O . GLY B 1 104 ? -1.581 24.797 11.695 1 98.06 104 GLY B O 1
ATOM 3471 N N . VAL B 1 105 ? -0.759 22.797 12.336 1 98.31 105 VAL B N 1
ATOM 3472 C CA . VAL B 1 105 ? -1.799 21.875 11.898 1 98.31 105 VAL B CA 1
ATOM 3473 C C . VAL B 1 105 ? -2.279 21.031 13.078 1 98.31 105 VAL B C 1
ATOM 3475 O O . VAL B 1 105 ? -1.504 20.281 13.672 1 98.31 105 VAL B O 1
ATOM 3478 N N . GLY B 1 106 ? -3.512 21.141 13.422 1 97.69 106 GLY B N 1
ATOM 3479 C CA . GLY B 1 106 ? -3.977 20.672 14.719 1 97.69 106 GLY B CA 1
ATOM 3480 C C . GLY B 1 106 ? -4.434 19.234 14.711 1 97.69 106 GLY B C 1
ATOM 3481 O O . GLY B 1 106 ? -5.055 18.781 13.75 1 97.69 106 GLY B O 1
ATOM 3482 N N . ALA B 1 107 ? -4.164 18.562 15.797 1 95.06 107 ALA B N 1
ATOM 3483 C CA . ALA B 1 107 ? -4.703 17.219 16.031 1 95.06 107 ALA B CA 1
ATOM 3484 C C . ALA B 1 107 ? -6.191 17.281 16.375 1 95.06 107 ALA B C 1
ATOM 3486 O O . ALA B 1 107 ? -6.688 18.328 16.828 1 95.06 107 ALA B O 1
ATOM 3487 N N . LEU B 1 108 ? -6.848 16.219 16.156 1 96.94 108 LEU B N 1
ATOM 3488 C CA . LEU B 1 108 ? -8.234 16.047 16.578 1 96.94 108 LEU B CA 1
ATOM 3489 C C . LEU B 1 108 ? -8.375 14.859 17.531 1 96.94 108 LEU B C 1
ATOM 3491 O O . LEU B 1 108 ? -7.688 13.852 17.375 1 96.94 108 LEU B O 1
ATOM 3495 N N . PRO B 1 109 ? -9.234 15.008 18.578 1 95.38 109 PRO B N 1
ATOM 3496 C CA . PRO B 1 109 ? -9.484 13.875 19.469 1 95.38 109 PRO B CA 1
ATOM 3497 C C . PRO B 1 109 ? -10.352 12.797 18.828 1 95.38 109 PRO B C 1
ATOM 3499 O O . PRO B 1 109 ? -11.578 12.812 18.984 1 95.38 109 PRO B O 1
ATOM 3502 N N . GLN B 1 110 ? -9.789 11.828 18.188 1 95.25 110 GLN B N 1
ATOM 3503 C CA . GLN B 1 110 ? -10.516 10.805 17.438 1 95.25 110 GLN B CA 1
ATOM 3504 C C . GLN B 1 110 ? -10.594 9.5 18.234 1 95.25 110 GLN B C 1
ATOM 3506 O O . GLN B 1 110 ? -9.562 8.953 18.641 1 95.25 110 GLN B O 1
ATOM 3511 N N . GLN B 1 111 ? -11.766 9.062 18.484 1 93.06 111 GLN B N 1
ATOM 3512 C CA . GLN B 1 111 ? -12.023 7.777 19.125 1 93.06 111 GLN B CA 1
ATOM 3513 C C . GLN B 1 111 ? -12.914 6.895 18.25 1 93.06 111 GLN B C 1
ATOM 3515 O O . GLN B 1 111 ? -13.93 7.355 17.719 1 93.06 111 GLN B O 1
ATOM 3520 N N . ALA B 1 112 ? -12.492 5.652 18.109 1 91.12 112 ALA B N 1
ATOM 3521 C CA . ALA B 1 112 ? -13.297 4.715 17.328 1 91.12 112 ALA B CA 1
ATOM 3522 C C . ALA B 1 112 ? -14.703 4.598 17.906 1 91.12 112 ALA B C 1
ATOM 3524 O O . ALA B 1 112 ? -14.883 4.398 19.109 1 91.12 112 ALA B O 1
ATOM 3525 N N . GLY B 1 113 ? -15.664 4.758 17.078 1 90.5 113 GLY B N 1
ATOM 3526 C CA . GLY B 1 113 ? -17.047 4.57 17.5 1 90.5 113 GLY B CA 1
ATOM 3527 C C . GLY B 1 113 ? -17.703 5.848 17.969 1 90.5 113 GLY B C 1
ATOM 3528 O O . GLY B 1 113 ? -18.938 5.895 18.141 1 90.5 113 GLY B O 1
ATOM 3529 N N . ARG B 1 114 ? -17 6.871 18.203 1 94.5 114 ARG B N 1
ATOM 3530 C CA . ARG B 1 114 ? -17.547 8.141 18.672 1 94.5 114 ARG B CA 1
ATOM 3531 C C . ARG B 1 114 ? -18.031 8.984 17.484 1 94.5 114 ARG B C 1
ATOM 3533 O O . ARG B 1 114 ? -17.391 8.992 16.438 1 94.5 114 ARG B O 1
ATOM 3540 N N . PRO B 1 115 ? -19.125 9.742 17.688 1 96.12 115 PRO B N 1
ATOM 3541 C CA . PRO B 1 115 ? -19.594 10.609 16.609 1 96.12 115 PRO B CA 1
ATOM 3542 C C . PRO B 1 115 ? -18.547 11.617 16.156 1 96.12 115 PRO B C 1
ATOM 3544 O O . PRO B 1 115 ? -17.812 12.156 17 1 96.12 115 PRO B O 1
ATOM 3547 N N . VAL B 1 116 ? -18.516 11.82 14.891 1 96.88 116 VAL B N 1
ATOM 3548 C CA . VAL B 1 116 ? -17.484 12.664 14.305 1 96.88 116 VAL B CA 1
ATOM 3549 C C . VAL B 1 116 ? -17.641 14.102 14.789 1 96.88 116 VAL B C 1
ATOM 3551 O O . VAL B 1 116 ? -16.672 14.852 14.859 1 96.88 116 VAL B O 1
ATOM 3554 N N . GLU B 1 117 ? -18.828 14.523 15.242 1 97.56 117 GLU B N 1
ATOM 3555 C CA . GLU B 1 117 ? -19.109 15.867 15.719 1 97.56 117 GLU B CA 1
ATOM 3556 C C . GLU B 1 117 ? -18.375 16.172 17.016 1 97.56 117 GLU B C 1
ATOM 3558 O O . GLU B 1 117 ? -18.219 17.328 17.391 1 97.56 117 GLU B O 1
ATOM 3563 N N . SER B 1 118 ? -17.875 15.102 17.656 1 96.62 118 SER B N 1
ATOM 3564 C CA . SER B 1 118 ? -17.109 15.281 18.875 1 96.62 118 SER B CA 1
ATOM 3565 C C . SER B 1 118 ? -15.789 16 18.594 1 96.62 118 SER B C 1
ATOM 3567 O O . SER B 1 118 ? -15.117 16.469 19.531 1 96.62 118 SER B O 1
ATOM 3569 N N . LEU B 1 119 ? -15.445 16.125 17.391 1 97.25 119 LEU B N 1
ATOM 3570 C CA . LEU B 1 119 ? -14.188 16.75 16.984 1 97.25 119 LEU B CA 1
ATOM 3571 C C . LEU B 1 119 ? -14.344 18.266 16.891 1 97.25 119 LEU B C 1
ATOM 3573 O O . LEU B 1 119 ? -13.352 18.984 16.828 1 97.25 119 LEU B O 1
ATOM 3577 N N . PHE B 1 120 ? -15.594 18.781 16.859 1 98.06 120 PHE B N 1
ATOM 3578 C CA . PHE B 1 120 ? -15.883 20.141 16.422 1 98.06 120 PHE B CA 1
ATOM 3579 C C . PHE B 1 120 ? -15.359 21.172 17.438 1 98.06 120 PHE B C 1
ATOM 3581 O O . PHE B 1 120 ? -14.883 22.234 17.062 1 98.06 120 PHE B O 1
ATOM 3588 N N . ASP B 1 121 ? -15.414 20.812 18.719 1 97.31 121 ASP B N 1
ATOM 3589 C CA . ASP B 1 121 ? -14.914 21.734 19.734 1 97.31 121 ASP B CA 1
ATOM 3590 C C . ASP B 1 121 ? -13.43 22.016 19.531 1 97.31 121 ASP B C 1
ATOM 3592 O O . ASP B 1 121 ? -13 23.172 19.609 1 97.31 121 ASP B O 1
ATOM 3596 N N . GLU B 1 122 ? -12.734 20.984 19.297 1 97.81 122 GLU B N 1
ATOM 3597 C CA . GLU B 1 122 ? -11.297 21.172 19.109 1 97.81 122 GLU B CA 1
ATOM 3598 C C . GLU B 1 122 ? -10.992 21.875 17.797 1 97.81 122 GLU B C 1
ATOM 3600 O O . GLU B 1 122 ? -10.031 22.641 17.703 1 97.81 122 GLU B O 1
ATOM 3605 N N . ILE B 1 123 ? -11.766 21.641 16.75 1 98.31 123 ILE B N 1
ATOM 3606 C CA . ILE B 1 123 ? -11.594 22.344 15.484 1 98.31 123 ILE B CA 1
ATOM 3607 C C . ILE B 1 123 ? -11.781 23.844 15.695 1 98.31 123 ILE B C 1
ATOM 3609 O O . ILE B 1 123 ? -10.984 24.641 15.219 1 98.31 123 ILE B O 1
ATOM 3613 N N . GLU B 1 124 ? -12.781 24.172 16.422 1 97.75 124 GLU B N 1
ATOM 3614 C CA . GLU B 1 124 ? -13.031 25.578 16.719 1 97.75 124 GLU B CA 1
ATOM 3615 C C . GLU B 1 124 ? -11.867 26.188 17.5 1 97.75 124 GLU B C 1
ATOM 3617 O O . GLU B 1 124 ? -11.422 27.297 17.188 1 97.75 124 GLU B O 1
ATOM 3622 N N . ARG B 1 125 ? -11.398 25.469 18.406 1 98 125 ARG B N 1
ATOM 3623 C CA . ARG B 1 125 ? -10.289 25.938 19.219 1 98 125 ARG B CA 1
ATOM 3624 C C . ARG B 1 125 ? -9.031 26.125 18.375 1 98 125 ARG B C 1
ATOM 3626 O O . ARG B 1 125 ? -8.367 27.156 18.469 1 98 125 ARG B O 1
ATOM 3633 N N . VAL B 1 126 ? -8.711 25.156 17.578 1 96.69 126 VAL B N 1
ATOM 3634 C CA . VAL B 1 126 ? -7.488 25.172 16.781 1 96.69 126 VAL B CA 1
ATOM 3635 C C . VAL B 1 126 ? -7.547 26.328 15.773 1 96.69 126 VAL B C 1
ATOM 3637 O O . VAL B 1 126 ? -6.531 26.953 15.492 1 96.69 126 VAL B O 1
ATOM 3640 N N . VAL B 1 127 ? -8.711 26.656 15.273 1 96.75 127 VAL B N 1
ATOM 3641 C CA . VAL B 1 127 ? -8.875 27.688 14.25 1 96.75 127 VAL B CA 1
ATOM 3642 C C . VAL B 1 127 ? -8.969 29.062 14.914 1 96.75 127 VAL B C 1
ATOM 3644 O O . VAL B 1 127 ? -8.188 29.953 14.609 1 96.75 127 VAL B O 1
ATOM 3647 N N . ASP B 1 128 ? -9.812 29.203 15.875 1 97 128 ASP B N 1
ATOM 3648 C CA . ASP B 1 128 ? -10.18 30.516 16.406 1 97 128 ASP B CA 1
ATOM 3649 C C . ASP B 1 128 ? -9.195 30.953 17.484 1 97 128 ASP B C 1
ATOM 3651 O O . ASP B 1 128 ? -8.852 32.156 17.578 1 97 128 ASP B O 1
ATOM 3655 N N . ASP B 1 129 ? -8.766 30.031 18.312 1 97.56 129 ASP B N 1
ATOM 3656 C CA . ASP B 1 129 ? -7.93 30.406 19.453 1 97.56 129 ASP B CA 1
ATOM 3657 C C . ASP B 1 129 ? -6.445 30.266 19.109 1 97.56 129 ASP B C 1
ATOM 3659 O O . ASP B 1 129 ? -5.633 31.094 19.531 1 97.56 129 ASP B O 1
ATOM 3663 N N . LEU B 1 130 ? -6.109 29.25 18.375 1 97.75 130 LEU B N 1
ATOM 3664 C CA . LEU B 1 130 ? -4.695 28.938 18.203 1 97.75 130 LEU B CA 1
ATOM 3665 C C . LEU B 1 130 ? -4.195 29.406 16.844 1 97.75 130 LEU B C 1
ATOM 3667 O O . LEU B 1 130 ? -2.984 29.484 16.609 1 97.75 130 LEU B O 1
ATOM 3671 N N . GLY B 1 131 ? -5.098 29.641 15.875 1 97.44 131 GLY B N 1
ATOM 3672 C CA . GLY B 1 131 ? -4.719 30.188 14.578 1 97.44 131 GLY B CA 1
ATOM 3673 C C . GLY B 1 131 ? -4.066 29.172 13.672 1 97.44 131 GLY B C 1
ATOM 3674 O O . GLY B 1 131 ? -3.221 29.516 12.844 1 97.44 131 GLY B O 1
ATOM 3675 N N . PHE B 1 132 ? -4.363 27.922 13.828 1 98.38 132 PHE B N 1
ATOM 3676 C CA . PHE B 1 132 ? -3.785 26.875 13 1 98.38 132 PHE B CA 1
ATOM 3677 C C . PHE B 1 132 ? -4.312 26.953 11.57 1 98.38 132 PHE B C 1
ATOM 3679 O O . PHE B 1 132 ? -5.363 27.562 11.328 1 98.38 132 PHE B O 1
ATOM 3686 N N . VAL B 1 133 ? -3.572 26.438 10.617 1 98.5 133 VAL B N 1
ATOM 3687 C CA . VAL B 1 133 ? -3.867 26.641 9.203 1 98.5 133 VAL B CA 1
ATOM 3688 C C . VAL B 1 133 ? -4.508 25.375 8.625 1 98.5 133 VAL B C 1
ATOM 3690 O O . VAL B 1 133 ? -4.91 25.359 7.457 1 98.5 133 VAL B O 1
ATOM 3693 N N . GLY B 1 134 ? -4.637 24.344 9.375 1 98.44 134 GLY B N 1
ATOM 3694 C CA . GLY B 1 134 ? -5.23 23.062 8.984 1 98.44 134 GLY B CA 1
ATOM 3695 C C . GLY B 1 134 ? -5.395 22.109 10.141 1 98.44 134 GLY B C 1
ATOM 3696 O O . GLY B 1 134 ? -5.07 22.438 11.281 1 98.44 134 GLY B O 1
ATOM 3697 N N . ILE B 1 135 ? -5.953 20.922 9.867 1 98.38 135 ILE B N 1
ATOM 3698 C CA . ILE B 1 135 ? -6.082 19.875 10.875 1 98.38 135 ILE B CA 1
ATOM 3699 C C . ILE B 1 135 ? -5.457 18.578 10.359 1 98.38 135 ILE B C 1
ATOM 3701 O O . ILE B 1 135 ? -5.375 18.359 9.148 1 98.38 135 ILE B O 1
ATOM 3705 N N . LEU B 1 136 ? -4.91 17.844 11.25 1 97.88 136 LEU B N 1
ATOM 3706 C CA . LEU B 1 136 ? -4.441 16.484 10.992 1 97.88 136 LEU B CA 1
ATOM 3707 C C . LEU B 1 136 ? -5.559 15.469 11.219 1 97.88 136 LEU B C 1
ATOM 3709 O O . LEU B 1 136 ? -6.113 15.383 12.312 1 97.88 136 LEU B O 1
ATOM 3713 N N . LEU B 1 137 ? -5.914 14.75 10.195 1 97.81 137 LEU B N 1
ATOM 3714 C CA . LEU B 1 137 ? -7.008 13.789 10.273 1 97.81 137 LEU B CA 1
ATOM 3715 C C . LEU B 1 137 ? -6.488 12.359 10.102 1 97.81 137 LEU B C 1
ATOM 3717 O O . LEU B 1 137 ? -5.863 12.039 9.086 1 97.81 137 LEU B O 1
ATOM 3721 N N . ASN B 1 138 ? -6.656 11.562 11.117 1 96.62 138 ASN B N 1
ATOM 3722 C CA . ASN B 1 138 ? -6.383 10.133 11.039 1 96.62 138 ASN B CA 1
ATOM 3723 C C . ASN B 1 138 ? -7.512 9.383 10.344 1 96.62 138 ASN B C 1
ATOM 3725 O O . ASN B 1 138 ? -8.641 9.344 10.844 1 96.62 138 ASN B O 1
ATOM 3729 N N . PRO B 1 139 ? -7.227 8.789 9.203 1 96.69 139 PRO B N 1
ATOM 3730 C CA . PRO B 1 139 ? -8.281 8.094 8.461 1 96.69 139 PRO B CA 1
ATOM 3731 C C . PRO B 1 139 ? -8.711 6.785 9.125 1 96.69 139 PRO B C 1
ATOM 3733 O O . PRO B 1 139 ? -9.727 6.203 8.75 1 96.69 139 PRO B O 1
ATOM 3736 N N . ASP B 1 140 ? -7.961 6.312 10.102 1 95.25 140 ASP B N 1
ATOM 3737 C CA . ASP B 1 140 ? -8.32 5.105 10.844 1 95.25 140 ASP B CA 1
ATOM 3738 C C . ASP B 1 140 ? -8.086 5.293 12.344 1 95.25 140 ASP B C 1
ATOM 3740 O O . ASP B 1 140 ? -7.129 4.746 12.898 1 95.25 140 ASP B O 1
ATOM 3744 N N . PRO B 1 141 ? -9 5.906 13.008 1 93.5 141 PRO B N 1
ATOM 3745 C CA . PRO B 1 141 ? -8.844 6.102 14.453 1 93.5 141 PRO B CA 1
ATOM 3746 C C . PRO B 1 141 ? -8.82 4.785 15.227 1 93.5 141 PRO B C 1
ATOM 3748 O O . PRO B 1 141 ? -8.453 4.766 16.406 1 93.5 141 PRO B O 1
ATOM 3751 N N . SER B 1 142 ? -9.188 3.65 14.578 1 92.06 142 SER B N 1
ATOM 3752 C CA . SER B 1 142 ? -9.148 2.363 15.258 1 92.06 142 SER B CA 1
ATOM 3753 C C . SER B 1 142 ? -7.75 1.758 15.219 1 92.06 142 SER B C 1
ATOM 3755 O O . SER B 1 142 ? -7.477 0.771 15.906 1 92.06 142 SER B O 1
ATOM 3757 N N . GLU B 1 143 ? -6.887 2.322 14.422 1 90.5 143 GLU B N 1
ATOM 3758 C CA . GLU B 1 143 ? -5.473 1.957 14.383 1 90.5 143 GLU B CA 1
ATOM 3759 C C . GLU B 1 143 ? -5.289 0.501 13.961 1 90.5 143 GLU B C 1
ATOM 3761 O O . GLU B 1 143 ? -4.598 -0.262 14.641 1 90.5 143 GLU B O 1
ATOM 3766 N N . GLY B 1 144 ? -6.012 0.111 12.883 1 90.5 144 GLY B N 1
ATOM 3767 C CA . GLY B 1 144 ? -5.828 -1.204 12.289 1 90.5 144 GLY B CA 1
ATOM 3768 C C . GLY B 1 144 ? -6.805 -2.238 12.82 1 90.5 144 GLY B C 1
ATOM 3769 O O . GLY B 1 144 ? -6.77 -3.398 12.406 1 90.5 144 GLY B O 1
ATOM 3770 N N . MET B 1 145 ? -7.715 -1.834 13.695 1 89.88 145 MET B N 1
ATOM 3771 C CA . MET B 1 145 ? -8.594 -2.801 14.344 1 89.88 145 MET B CA 1
ATOM 3772 C C . MET B 1 145 ? -9.953 -2.861 13.648 1 89.88 145 MET B C 1
ATOM 3774 O O . MET B 1 145 ? -10.891 -3.471 14.164 1 89.88 145 MET B O 1
ATOM 3778 N N . ASN B 1 146 ? -10.039 -2.236 12.516 1 89.75 146 ASN B N 1
ATOM 3779 C CA . ASN B 1 146 ? -11.203 -2.281 11.633 1 89.75 146 ASN B CA 1
ATOM 3780 C C . ASN B 1 146 ? -12.43 -1.66 12.297 1 89.75 146 ASN B C 1
ATOM 3782 O O . ASN B 1 146 ? -13.562 -1.963 11.922 1 89.75 146 ASN B O 1
ATOM 3786 N N . GLY B 1 147 ? -12.266 -0.815 13.281 1 90.44 147 GLY B N 1
ATOM 3787 C CA . GLY B 1 147 ? -13.383 -0.286 14.055 1 90.44 147 GLY B CA 1
ATOM 3788 C C . GLY B 1 147 ? -13.844 1.079 13.578 1 90.44 147 GLY B C 1
ATOM 3789 O O . GLY B 1 147 ? -14.75 1.673 14.164 1 90.44 147 GLY B O 1
ATOM 3790 N N . SER B 1 148 ? -13.227 1.619 12.547 1 93.12 148 SER B N 1
ATOM 3791 C CA . SER B 1 148 ? -13.602 2.928 12.023 1 93.12 148 SER B CA 1
ATOM 3792 C C . SER B 1 148 ? -13.914 2.855 10.531 1 93.12 148 SER B C 1
ATOM 3794 O O . SER B 1 148 ? -13.242 2.143 9.789 1 93.12 148 SER B O 1
ATOM 3796 N N . PRO B 1 149 ? -14.945 3.572 10.133 1 95.25 149 PRO B N 1
ATOM 3797 C CA . PRO B 1 149 ? -15.258 3.584 8.703 1 95.25 149 PRO B CA 1
ATOM 3798 C C . PRO B 1 149 ? -14.195 4.312 7.879 1 95.25 149 PRO B C 1
ATOM 3800 O O . PRO B 1 149 ? -13.547 5.238 8.375 1 95.25 149 PRO B O 1
ATOM 3803 N N . PRO B 1 150 ? -14.031 3.885 6.602 1 96.31 150 PRO B N 1
ATOM 3804 C CA . PRO B 1 150 ? -13.117 4.625 5.73 1 96.31 150 PRO B CA 1
ATOM 3805 C C . PRO B 1 150 ? -13.625 6.031 5.402 1 96.31 150 PRO B C 1
ATOM 3807 O O . PRO B 1 150 ? -14.797 6.336 5.629 1 96.31 150 PRO B O 1
ATOM 3810 N N . LEU B 1 151 ? -12.844 6.883 4.805 1 98.19 151 LEU B N 1
ATOM 3811 C CA . LEU B 1 151 ? -13.086 8.312 4.66 1 98.19 151 LEU B CA 1
ATOM 3812 C C . LEU B 1 151 ? -14.227 8.57 3.684 1 98.19 151 LEU B C 1
ATOM 3814 O O . LEU B 1 151 ? -14.781 9.672 3.641 1 98.19 151 LEU B O 1
ATOM 3818 N N . GLY B 1 152 ? -14.586 7.578 2.889 1 97.81 152 GLY B N 1
ATOM 3819 C CA . GLY B 1 152 ? -15.711 7.75 1.979 1 97.81 152 GLY B CA 1
ATOM 3820 C C . GLY B 1 152 ? -17.062 7.578 2.656 1 97.81 152 GLY B C 1
ATOM 3821 O O . GLY B 1 152 ? -18.094 7.938 2.09 1 97.81 152 GLY B O 1
ATOM 3822 N N . ASP B 1 153 ? -17.062 7.07 3.848 1 97.06 153 ASP B N 1
ATOM 3823 C CA . ASP B 1 153 ? -18.281 6.742 4.559 1 97.06 153 ASP B CA 1
ATOM 3824 C C . ASP B 1 153 ? -19.031 8.008 4.992 1 97.06 153 ASP B C 1
ATOM 3826 O O . ASP B 1 153 ? -18.406 8.977 5.426 1 97.06 153 ASP B O 1
ATOM 3830 N N . PRO B 1 154 ? -20.375 7.992 5.031 1 97.5 154 PRO B N 1
ATOM 3831 C CA . PRO B 1 154 ? -21.172 9.148 5.445 1 97.5 154 PRO B CA 1
ATOM 3832 C C . PRO B 1 154 ? -20.875 9.578 6.883 1 97.5 154 PRO B C 1
ATOM 3834 O O . PRO B 1 154 ? -21.156 10.719 7.258 1 97.5 154 PRO B O 1
ATOM 3837 N N . TYR B 1 155 ? -20.281 8.703 7.629 1 97.44 155 TYR B N 1
ATOM 3838 C CA . TYR B 1 155 ? -19.844 9.031 8.984 1 97.44 155 TYR B CA 1
ATOM 3839 C C . TYR B 1 155 ? -19.047 10.336 8.992 1 97.44 155 TYR B C 1
ATOM 3841 O O . TYR B 1 155 ? -19.203 11.148 9.914 1 97.44 155 TYR B O 1
ATOM 3849 N N . TRP B 1 156 ? -18.312 10.609 7.977 1 98.44 156 TRP B N 1
ATOM 3850 C CA . TRP B 1 156 ? -17.359 11.711 7.953 1 98.44 156 TRP B CA 1
ATOM 3851 C C . TRP B 1 156 ? -18 12.977 7.391 1 98.44 156 TRP B C 1
ATOM 3853 O O . TRP B 1 156 ? -17.422 14.062 7.461 1 98.44 156 TRP B O 1
ATOM 3863 N N . TYR B 1 157 ? -19.203 12.922 6.805 1 98.56 157 TYR B N 1
ATOM 3864 C CA . TYR B 1 157 ? -19.766 13.992 5.996 1 98.56 157 TYR B CA 1
ATOM 3865 C C . TYR B 1 157 ? -20 15.242 6.832 1 98.56 157 TYR B C 1
ATOM 3867 O O . TYR B 1 157 ? -19.75 16.359 6.367 1 98.56 157 TYR B O 1
ATOM 3875 N N . PRO B 1 158 ? -20.453 15.086 8.141 1 98.69 158 PRO B N 1
ATOM 3876 C CA . PRO B 1 158 ? -20.562 16.312 8.9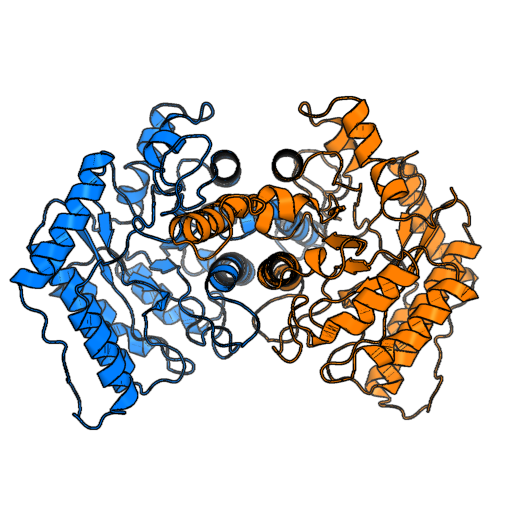45 1 98.69 158 PRO B CA 1
ATOM 3877 C C . PRO B 1 158 ? -19.234 17.031 9.094 1 98.69 158 PRO B C 1
ATOM 3879 O O . PRO B 1 158 ? -19.188 18.266 9.078 1 98.69 158 PRO B O 1
ATOM 3882 N N . LEU B 1 159 ? -18.156 16.297 9.266 1 98.69 159 LEU B N 1
ATOM 3883 C CA . LEU B 1 159 ? -16.828 16.891 9.344 1 98.69 159 LEU B CA 1
ATOM 3884 C C . LEU B 1 159 ? -16.469 17.594 8.039 1 98.69 159 LEU B C 1
ATOM 3886 O O . LEU B 1 159 ? -15.969 18.719 8.047 1 98.69 159 LEU B O 1
ATOM 3890 N N . TYR B 1 160 ? -16.75 16.969 6.898 1 98.81 160 TYR B N 1
ATOM 3891 C CA . TYR B 1 160 ? -16.438 17.547 5.598 1 98.81 160 TYR B CA 1
ATOM 3892 C C . TYR B 1 160 ? -17.188 18.859 5.391 1 98.81 160 TYR B C 1
ATOM 3894 O O . TYR B 1 160 ? -16.609 19.828 4.887 1 98.81 160 TYR B O 1
ATOM 3902 N N . ARG B 1 161 ? -18.438 18.828 5.789 1 98.62 161 ARG B N 1
ATOM 3903 C CA . ARG B 1 161 ? -19.219 20.062 5.703 1 98.62 161 ARG B CA 1
ATOM 3904 C C . ARG B 1 161 ? -18.562 21.172 6.516 1 98.62 161 ARG B C 1
ATOM 3906 O O . ARG B 1 161 ? -18.438 22.312 6.039 1 98.62 161 ARG B O 1
ATOM 3913 N N . ARG B 1 162 ? -18.188 20.859 7.695 1 98.44 162 ARG B N 1
ATOM 3914 C CA . ARG B 1 162 ? -17.562 21.844 8.578 1 98.44 162 ARG B CA 1
ATOM 3915 C C . ARG B 1 162 ? -16.25 22.359 7.992 1 98.44 162 ARG B C 1
ATOM 3917 O O . ARG B 1 162 ? -15.977 23.562 8.039 1 98.44 162 ARG B O 1
ATOM 3924 N N . LEU B 1 163 ? -15.438 21.469 7.461 1 98.62 163 LEU B N 1
ATOM 3925 C CA . LEU B 1 163 ? -14.156 21.844 6.875 1 98.62 163 LEU B CA 1
ATOM 3926 C C . LEU B 1 163 ? -14.359 22.75 5.672 1 98.62 163 LEU B C 1
ATOM 3928 O O . LEU B 1 163 ? -13.609 23.719 5.48 1 98.62 163 LEU B O 1
ATOM 3932 N N . CYS B 1 164 ? -15.352 22.469 4.863 1 98.56 164 CYS B N 1
ATOM 3933 C CA . CYS B 1 164 ? -15.672 23.312 3.721 1 98.56 164 CYS B CA 1
ATOM 3934 C C . CYS B 1 164 ? -16.109 24.703 4.176 1 98.56 164 CYS B C 1
ATOM 3936 O O . CYS B 1 164 ? -15.656 25.703 3.621 1 98.56 164 CYS B O 1
ATOM 3938 N N . GLU B 1 165 ? -16.953 24.734 5.199 1 97.9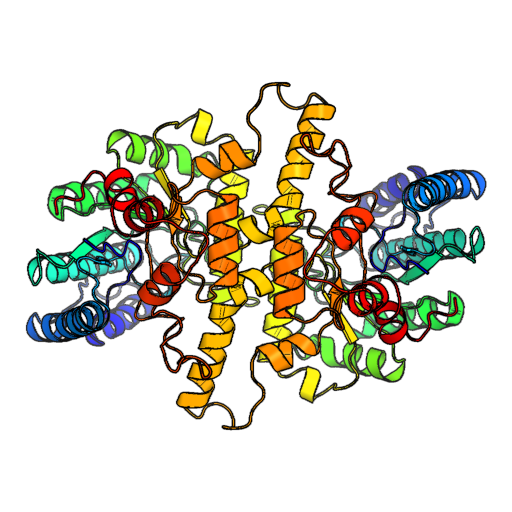4 165 GLU B N 1
ATOM 3939 C CA . GLU B 1 165 ? -17.422 26 5.734 1 97.94 165 GLU B CA 1
ATOM 3940 C C . GLU B 1 165 ? -16.266 26.875 6.211 1 97.94 165 GLU B C 1
ATOM 3942 O O . GLU B 1 165 ? -16.266 28.078 6.023 1 97.94 165 GLU B O 1
ATOM 3947 N N . LEU B 1 166 ? -15.297 26.266 6.766 1 97.75 166 LEU B N 1
ATOM 3948 C CA . LEU B 1 166 ? -14.172 26.984 7.359 1 97.75 166 LEU B CA 1
ATOM 3949 C C . LEU B 1 166 ? -13.055 27.188 6.34 1 97.75 166 LEU B C 1
ATOM 3951 O O . LEU B 1 166 ? -12.055 27.859 6.629 1 97.75 166 LEU B O 1
ATOM 3955 N N . ASP B 1 167 ? -13.156 26.562 5.141 1 98.06 167 ASP B N 1
ATOM 3956 C CA . ASP B 1 167 ? -12.07 26.5 4.168 1 98.06 167 ASP B CA 1
ATOM 3957 C C . ASP B 1 167 ? -10.781 26 4.816 1 98.06 167 ASP B C 1
ATOM 3959 O O . ASP B 1 167 ? -9.734 26.641 4.699 1 98.06 167 ASP B O 1
ATOM 3963 N N . LEU B 1 168 ? -10.914 24.922 5.578 1 98.56 168 LEU B N 1
ATOM 3964 C CA . LEU B 1 168 ? -9.828 24.328 6.352 1 98.56 168 LEU B CA 1
ATOM 3965 C C . LEU B 1 168 ? -9.383 23 5.75 1 98.56 168 LEU B C 1
ATOM 3967 O O . LEU B 1 168 ? -10.18 22.062 5.652 1 98.56 168 LEU B O 1
ATOM 3971 N N . PRO B 1 169 ? -8.109 22.938 5.289 1 98.75 169 PRO B N 1
ATOM 3972 C CA . PRO B 1 169 ? -7.648 21.656 4.738 1 98.75 169 PRO B CA 1
ATOM 3973 C C . PRO B 1 169 ? -7.41 20.609 5.816 1 98.75 169 PRO B C 1
ATOM 3975 O O . PRO B 1 169 ? -7.059 20.938 6.949 1 98.75 169 PRO B O 1
ATOM 3978 N N . ALA B 1 170 ? -7.648 19.391 5.465 1 98.81 170 ALA B N 1
ATOM 3979 C CA . ALA B 1 170 ? -7.285 18.25 6.301 1 98.81 170 ALA B CA 1
ATOM 3980 C C . ALA B 1 170 ? -6.051 17.531 5.75 1 98.81 170 ALA B C 1
ATOM 3982 O O . ALA B 1 170 ? -6.023 17.141 4.582 1 98.81 170 ALA B O 1
ATOM 3983 N N . HIS B 1 171 ? -4.992 17.5 6.559 1 98.56 171 HIS B N 1
ATOM 3984 C CA . HIS B 1 171 ? -3.822 16.672 6.301 1 98.56 171 HIS B CA 1
ATOM 3985 C C . HIS B 1 171 ? -4.059 15.234 6.738 1 98.56 171 HIS B C 1
ATOM 3987 O O . HIS B 1 171 ? -4.137 14.945 7.938 1 98.56 171 HIS B O 1
ATOM 3993 N N . ILE B 1 172 ? -4.195 14.32 5.773 1 98.56 172 ILE B N 1
ATOM 3994 C CA . ILE B 1 172 ? -4.52 12.93 6.059 1 98.56 172 ILE B CA 1
ATOM 3995 C C . ILE B 1 172 ? -3.246 12.164 6.418 1 98.56 172 ILE B C 1
ATOM 3997 O O . ILE B 1 172 ? -2.312 12.094 5.617 1 98.56 172 ILE B O 1
ATOM 4001 N N . HIS B 1 173 ? -3.211 11.648 7.602 1 96.94 173 HIS B N 1
ATOM 4002 C CA . HIS B 1 173 ? -2.076 10.875 8.102 1 96.94 173 HIS B CA 1
ATOM 4003 C C . HIS B 1 173 ? -2.518 9.852 9.141 1 96.94 173 HIS B C 1
ATOM 4005 O O . HIS B 1 173 ? -3.051 10.219 10.188 1 96.94 173 HIS B O 1
ATOM 4011 N N . SER B 1 174 ? -2.176 8.609 8.812 1 91.81 174 SER B N 1
ATOM 4012 C CA . SER B 1 174 ? -2.502 7.566 9.773 1 91.81 174 SER B CA 1
ATOM 4013 C C . SER B 1 174 ? -1.58 7.629 10.992 1 91.81 174 SER B C 1
ATOM 4015 O O . SER B 1 174 ? -0.547 8.305 10.961 1 91.81 174 SER B O 1
ATOM 4017 N N . GLY B 1 175 ? -1.988 7.008 12.086 1 87.69 175 GLY B N 1
ATOM 4018 C CA . GLY B 1 175 ? -1.264 7.055 13.344 1 87.69 175 GLY B CA 1
ATOM 4019 C C . GLY B 1 175 ? -0.547 5.758 13.672 1 87.69 175 GLY B C 1
ATOM 4020 O O . GLY B 1 175 ? 0.323 5.316 12.914 1 87.69 175 GLY B O 1
ATOM 4021 N N . GLN B 1 176 ? -0.981 5.109 14.703 1 80.69 176 GLN B N 1
ATOM 4022 C CA . GLN B 1 176 ? -0.407 3.836 15.117 1 80.69 176 GLN B CA 1
ATOM 4023 C C . GLN B 1 176 ? -1.081 2.668 14.406 1 80.69 176 GLN B C 1
ATOM 4025 O O . GLN B 1 176 ? -1.908 2.873 13.516 1 80.69 176 GLN B O 1
ATOM 4030 N N . CYS B 1 177 ? -0.631 1.505 14.641 1 82.69 177 CYS B N 1
ATOM 4031 C CA . CYS B 1 177 ? -1.289 0.262 14.25 1 82.69 177 CYS B CA 1
ATOM 4032 C C . CYS B 1 177 ? -1.15 -0.791 15.344 1 82.69 177 CYS B C 1
ATOM 4034 O O . CYS B 1 177 ? -0.036 -1.123 15.758 1 82.69 177 CYS B O 1
ATOM 4036 N N . CYS B 1 178 ? -2.277 -1.276 15.742 1 81.88 178 CYS B N 1
ATOM 4037 C CA . CYS B 1 178 ? -2.248 -2.213 16.859 1 81.88 178 CYS B CA 1
ATOM 4038 C C . CYS B 1 178 ? -2.848 -3.557 16.469 1 81.88 178 CYS B C 1
ATOM 4040 O O . CYS B 1 178 ? -3.354 -4.293 17.312 1 81.88 178 CYS B O 1
ATOM 4042 N N . ASN B 1 179 ? -2.828 -3.916 15.211 1 86.25 179 ASN B N 1
ATOM 4043 C CA . ASN B 1 179 ? -3.525 -5.113 14.75 1 86.25 179 ASN B CA 1
ATOM 4044 C C . ASN B 1 179 ? -2.65 -6.355 14.883 1 86.25 179 ASN B C 1
ATOM 4046 O O . ASN B 1 179 ? -3.113 -7.473 14.641 1 86.25 179 ASN B O 1
ATOM 4050 N N . GLY B 1 180 ? -1.357 -6.195 15.234 1 85.56 180 GLY B N 1
ATOM 4051 C CA . GLY B 1 180 ? -0.48 -7.328 15.484 1 85.56 180 GLY B CA 1
ATOM 4052 C C . GLY B 1 180 ? 0.187 -7.855 14.227 1 85.56 180 GLY B C 1
ATOM 4053 O O . GLY B 1 180 ? 1.036 -8.75 14.297 1 85.56 180 GLY B O 1
ATOM 4054 N N . ARG B 1 181 ? -0.153 -7.328 13.094 1 90.19 181 ARG B N 1
ATOM 4055 C CA . ARG B 1 181 ? 0.384 -7.832 11.836 1 90.19 181 ARG B CA 1
ATOM 4056 C C . ARG B 1 181 ? 1.333 -6.82 11.195 1 90.19 181 ARG B C 1
ATOM 4058 O O . ARG B 1 181 ? 2.414 -7.184 10.734 1 90.19 181 ARG B O 1
ATOM 4065 N N . GLU B 1 182 ? 0.941 -5.559 11.234 1 89.5 182 GLU B N 1
ATOM 4066 C CA . GLU B 1 182 ? 1.674 -4.508 10.539 1 89.5 182 GLU B CA 1
ATOM 4067 C C . GLU B 1 182 ? 2.299 -3.523 11.523 1 89.5 182 GLU B C 1
ATOM 4069 O O . GLU B 1 182 ? 1.764 -3.305 12.609 1 89.5 182 GLU B O 1
ATOM 4074 N N . SER B 1 183 ? 3.436 -2.947 11.156 1 86.19 183 SER B N 1
ATOM 4075 C CA . SER B 1 183 ? 3.898 -1.745 11.844 1 86.19 183 SER B CA 1
ATOM 4076 C C . SER B 1 183 ? 3.156 -0.507 11.352 1 86.19 183 SER B C 1
ATOM 4078 O O . SER B 1 183 ? 2.4 -0.575 10.383 1 86.19 183 SER B O 1
ATOM 4080 N N . TYR B 1 184 ? 3.387 0.587 12.008 1 85.81 184 TYR B N 1
ATOM 4081 C CA . TYR B 1 184 ? 2.721 1.817 11.586 1 85.81 184 TYR B CA 1
ATOM 4082 C C . TYR B 1 184 ? 3.221 2.273 10.227 1 85.81 184 TYR B C 1
ATOM 4084 O O . TYR B 1 184 ? 2.5 2.949 9.484 1 85.81 184 TYR B O 1
ATOM 4092 N N . ASP B 1 185 ? 4.434 1.848 9.797 1 87.88 185 ASP B N 1
ATOM 4093 C CA . ASP B 1 185 ? 4.98 2.229 8.5 1 87.88 185 ASP B CA 1
ATOM 4094 C C . ASP B 1 185 ? 4.145 1.649 7.359 1 87.88 18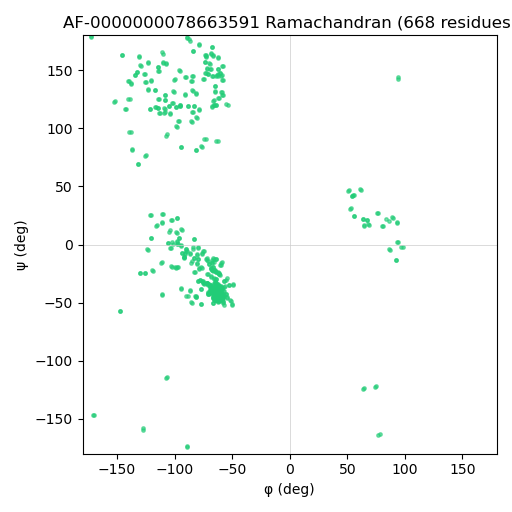5 ASP B C 1
ATOM 4096 O O . ASP B 1 185 ? 3.805 2.357 6.41 1 87.88 185 ASP B O 1
ATOM 4100 N N . GLU B 1 186 ? 3.863 0.378 7.504 1 92.5 186 GLU B N 1
ATOM 4101 C CA . GLU B 1 186 ? 3.02 -0.263 6.5 1 92.5 186 GLU B CA 1
ATOM 4102 C C . GLU B 1 186 ? 1.596 0.287 6.543 1 92.5 186 GLU B C 1
ATOM 4104 O O . GLU B 1 186 ? 0.977 0.504 5.5 1 92.5 186 GLU B O 1
ATOM 4109 N N . HIS B 1 187 ? 1.164 0.504 7.734 1 93.06 187 HIS B N 1
ATOM 4110 C CA . HIS B 1 187 ? -0.209 0.958 7.926 1 93.06 187 HIS B CA 1
ATOM 4111 C C . HIS B 1 187 ? -0.418 2.346 7.328 1 93.06 187 HIS B C 1
ATOM 4113 O O . HIS B 1 187 ? -1.47 2.625 6.746 1 93.06 187 HIS B O 1
ATOM 4119 N N . PHE B 1 188 ? 0.551 3.266 7.484 1 94 188 PHE B N 1
ATOM 4120 C CA . PHE B 1 188 ? 0.487 4.586 6.863 1 94 188 PHE B CA 1
ATOM 4121 C C . PHE B 1 188 ? 0.167 4.473 5.379 1 94 188 PHE B C 1
ATOM 4123 O O . PHE B 1 188 ? -0.805 5.059 4.898 1 94 188 PHE B O 1
ATOM 4130 N N . ILE B 1 189 ? 0.949 3.648 4.742 1 95.94 189 ILE B N 1
ATOM 4131 C CA . ILE B 1 189 ? 0.907 3.533 3.287 1 95.94 189 ILE B CA 1
ATOM 4132 C C . ILE B 1 189 ? -0.433 2.943 2.855 1 95.94 189 ILE B C 1
ATOM 4134 O O . ILE B 1 189 ? -1.089 3.469 1.952 1 95.94 189 ILE B O 1
ATOM 4138 N N . ALA B 1 190 ? -0.874 1.909 3.537 1 95.38 190 ALA B N 1
ATOM 4139 C CA . ALA B 1 190 ? -2.121 1.233 3.189 1 95.38 190 ALA B CA 1
ATOM 4140 C C . ALA B 1 190 ? -3.322 2.145 3.426 1 95.38 190 ALA B C 1
ATOM 4142 O O . ALA B 1 190 ? -4.199 2.26 2.568 1 95.38 190 ALA B O 1
ATOM 4143 N N . GLU B 1 191 ? -3.352 2.783 4.531 1 95.62 191 GLU B N 1
ATOM 4144 C CA . GLU B 1 191 ? -4.496 3.604 4.91 1 95.62 191 GLU B CA 1
ATOM 4145 C C . GLU B 1 191 ? -4.602 4.848 4.031 1 95.62 191 GLU B C 1
ATOM 4147 O O . GLU B 1 191 ? -5.703 5.316 3.74 1 95.62 191 GLU B O 1
ATOM 4152 N N . GLU B 1 192 ? -3.506 5.363 3.701 1 97 192 GLU B N 1
ATOM 4153 C CA . GLU B 1 192 ? -3.51 6.551 2.848 1 97 192 GLU B CA 1
ATOM 4154 C C . GLU B 1 192 ? -3.986 6.211 1.438 1 97 192 GLU B C 1
ATOM 4156 O O . GLU B 1 192 ? -4.668 7.016 0.798 1 97 192 GLU B O 1
ATOM 4161 N N . GLY B 1 193 ? -3.648 5.023 0.962 1 97.75 193 GLY B N 1
ATOM 4162 C CA . GLY B 1 193 ? -4.258 4.543 -0.267 1 97.75 193 GLY B CA 1
ATOM 4163 C C . GLY B 1 193 ? -5.758 4.352 -0.156 1 97.75 193 GLY B C 1
ATOM 4164 O O . GLY B 1 193 ? -6.512 4.77 -1.04 1 97.75 193 GLY B O 1
ATOM 4165 N N . LEU B 1 194 ? -6.168 3.74 0.941 1 97.19 194 LEU B N 1
ATOM 4166 C CA . LEU B 1 194 ? -7.586 3.496 1.176 1 97.19 194 LEU B CA 1
ATOM 4167 C C . LEU B 1 194 ? -8.359 4.809 1.269 1 97.19 194 LEU B C 1
ATOM 4169 O O . LEU B 1 194 ? -9.5 4.898 0.818 1 97.19 194 LEU B O 1
ATOM 4173 N N . ALA B 1 195 ? -7.742 5.809 1.863 1 98.19 195 ALA B N 1
ATOM 4174 C CA . ALA B 1 195 ? -8.367 7.129 1.927 1 98.19 195 ALA B CA 1
ATOM 4175 C C . ALA B 1 195 ? -8.75 7.621 0.535 1 98.19 195 ALA B C 1
ATOM 4177 O O . ALA B 1 195 ? -9.875 8.062 0.313 1 98.19 195 ALA B O 1
ATOM 4178 N N . ILE B 1 196 ? -7.871 7.488 -0.389 1 98.56 196 ILE B N 1
ATOM 4179 C CA . ILE B 1 196 ? -8.086 7.961 -1.752 1 98.56 196 ILE B CA 1
ATOM 4180 C C . ILE B 1 196 ? -9.195 7.152 -2.412 1 98.56 196 ILE B C 1
ATOM 4182 O O . ILE B 1 196 ? -10.156 7.719 -2.945 1 98.56 196 ILE B O 1
ATOM 4186 N N . THR B 1 197 ? -9.117 5.824 -2.35 1 96.94 197 THR B N 1
ATOM 4187 C CA . THR B 1 197 ? -10.039 4.98 -3.105 1 96.94 197 THR B CA 1
ATOM 4188 C C . THR B 1 197 ? -11.438 5.027 -2.494 1 96.94 197 THR B C 1
ATOM 4190 O O . THR B 1 197 ? -12.43 4.953 -3.213 1 96.94 197 THR B O 1
ATOM 4193 N N . SER B 1 198 ? -11.523 5.168 -1.151 1 96.44 198 SER B N 1
ATOM 4194 C CA . SER B 1 198 ? -12.828 5.262 -0.518 1 96.44 198 SER B CA 1
ATOM 4195 C C . SER B 1 198 ? -13.516 6.578 -0.865 1 96.44 198 SER B C 1
ATOM 4197 O O . SER B 1 198 ? -14.719 6.602 -1.146 1 96.44 198 SER B O 1
ATOM 4199 N N . VAL B 1 199 ? -12.789 7.668 -0.861 1 98 199 VAL B N 1
ATOM 4200 C CA . VAL B 1 199 ? -13.32 8.977 -1.229 1 98 199 VAL B CA 1
ATOM 4201 C C . VAL B 1 199 ? -13.773 8.961 -2.688 1 98 199 VAL B C 1
ATOM 4203 O O . VAL B 1 199 ? -14.836 9.484 -3.021 1 98 199 VAL B O 1
ATOM 4206 N N . TYR B 1 200 ? -12.945 8.297 -3.521 1 96.19 200 TYR B N 1
ATOM 4207 C CA . TYR B 1 200 ? -13.25 8.125 -4.938 1 96.19 200 TYR B CA 1
ATOM 4208 C C . TYR B 1 200 ? -14.531 7.324 -5.133 1 96.19 200 TYR B C 1
ATOM 4210 O O . TYR B 1 200 ? -15.445 7.773 -5.824 1 96.19 200 TYR B O 1
ATOM 4218 N N . ARG B 1 201 ? -14.672 6.227 -4.5 1 93.38 201 ARG B N 1
ATOM 4219 C CA . ARG B 1 201 ? -15.805 5.324 -4.707 1 93.38 201 ARG B CA 1
ATOM 4220 C C . ARG B 1 201 ? -17.094 5.945 -4.199 1 93.38 201 ARG B C 1
ATOM 4222 O O . ARG B 1 201 ? -18.172 5.695 -4.754 1 93.38 201 ARG B O 1
ATOM 4229 N N . ALA B 1 202 ? -17 6.836 -3.203 1 94.62 202 ALA B N 1
ATOM 4230 C CA . ALA B 1 202 ? -18.188 7.418 -2.574 1 94.62 202 ALA B CA 1
ATOM 4231 C C . ALA B 1 202 ? -18.547 8.742 -3.225 1 94.62 202 ALA B C 1
ATOM 4233 O O . ALA B 1 202 ? -19.5 9.406 -2.801 1 94.62 202 ALA B O 1
ATOM 4234 N N . ASN B 1 203 ? -17.797 9.211 -4.219 1 95.31 203 ASN B N 1
ATOM 4235 C CA . ASN B 1 203 ? -18.031 10.477 -4.902 1 95.31 203 ASN B CA 1
ATOM 4236 C C . ASN B 1 203 ? -18.078 11.648 -3.918 1 95.31 203 ASN B C 1
ATOM 4238 O O . ASN B 1 203 ? -18.969 12.484 -3.98 1 95.31 203 ASN B O 1
ATOM 4242 N N . VAL B 1 204 ? -17.156 11.633 -2.977 1 97.94 204 VAL B N 1
ATOM 4243 C CA . VAL B 1 204 ? -17.141 12.609 -1.896 1 97.94 204 VAL B CA 1
ATOM 4244 C C . VAL B 1 204 ? -16.953 14.016 -2.473 1 97.94 204 VAL B C 1
ATOM 4246 O O . VAL B 1 204 ? -17.625 14.953 -2.047 1 97.94 204 VAL B O 1
ATOM 4249 N N . PHE B 1 205 ? -16.125 14.188 -3.482 1 98.06 205 PHE B N 1
ATOM 4250 C CA . PHE B 1 205 ? -15.828 15.508 -4.02 1 98.06 205 PHE B CA 1
ATOM 4251 C C . PHE B 1 205 ? -17.031 16.062 -4.781 1 98.06 205 PHE B C 1
ATOM 4253 O O . PHE B 1 205 ? -17.141 17.281 -4.973 1 98.06 205 PHE B O 1
ATOM 4260 N N . ASP B 1 206 ? -17.891 15.211 -5.301 1 96.25 206 ASP B N 1
ATOM 4261 C CA . ASP B 1 206 ? -19.125 15.695 -5.91 1 96.25 206 ASP B CA 1
ATOM 4262 C C . ASP B 1 206 ? -20.047 16.328 -4.859 1 96.25 206 ASP B C 1
ATOM 4264 O O . ASP B 1 206 ? -20.703 17.328 -5.125 1 96.25 206 ASP B O 1
ATOM 4268 N N . ARG B 1 207 ? -20.094 15.75 -3.713 1 96.69 207 ARG B N 1
ATOM 4269 C CA . ARG B 1 207 ? -20.922 16.234 -2.615 1 96.69 207 ARG B CA 1
ATOM 4270 C C . ARG B 1 207 ? -20.297 17.438 -1.927 1 96.69 207 ARG B C 1
ATOM 4272 O O . ARG B 1 207 ? -21 18.328 -1.464 1 96.69 207 ARG B O 1
ATOM 4279 N N . PHE B 1 208 ? -18.969 17.391 -1.796 1 98.5 208 PHE B N 1
ATOM 4280 C CA . PHE B 1 208 ? -18.203 18.453 -1.147 1 98.5 208 PHE B CA 1
ATOM 4281 C C . PHE B 1 208 ? -17.109 18.969 -2.072 1 98.5 208 PHE B C 1
ATOM 4283 O O . PHE B 1 208 ? -15.922 18.719 -1.838 1 98.5 208 PHE B O 1
ATOM 4290 N N . PRO B 1 209 ? -17.422 19.766 -3.041 1 97.62 209 PRO B N 1
ATOM 4291 C CA . PRO B 1 209 ? -16.469 20.156 -4.082 1 97.62 209 PRO B CA 1
ATOM 4292 C C . PRO B 1 209 ? -15.344 21.047 -3.549 1 97.62 209 PRO B C 1
ATOM 4294 O O . PRO B 1 209 ? -14.281 21.156 -4.168 1 97.62 209 PRO B O 1
ATOM 4297 N N . ASP B 1 210 ? -15.586 21.688 -2.357 1 98.12 210 ASP B N 1
ATOM 4298 C CA . ASP B 1 210 ? -14.586 22.609 -1.825 1 98.12 210 ASP B CA 1
ATOM 4299 C C . ASP B 1 210 ? -13.711 21.922 -0.78 1 98.12 210 ASP B C 1
ATOM 4301 O O . ASP B 1 210 ? -12.836 22.562 -0.184 1 98.12 210 ASP B O 1
ATOM 4305 N N . LEU B 1 211 ? -13.953 20.609 -0.545 1 98.75 211 LEU B N 1
ATOM 4306 C CA . LEU B 1 211 ? -13.18 19.859 0.44 1 98.75 211 LEU B CA 1
ATOM 4307 C C . LEU B 1 211 ? -11.719 19.75 0.018 1 98.75 211 LEU B C 1
ATOM 4309 O O . LEU B 1 211 ? -11.422 19.5 -1.151 1 98.75 211 LEU B O 1
ATOM 4313 N N . LYS B 1 212 ? -10.797 20.047 0.927 1 98.81 212 LYS B N 1
ATOM 4314 C CA . LYS B 1 212 ? -9.367 19.984 0.679 1 98.81 212 LYS B CA 1
ATOM 4315 C C . LYS B 1 212 ? -8.711 18.875 1.502 1 98.81 212 LYS B C 1
ATOM 4317 O O . LYS B 1 212 ? -8.648 18.969 2.729 1 98.81 212 LYS B O 1
ATOM 4322 N N . LEU B 1 213 ? -8.227 17.859 0.82 1 98.88 213 LEU B N 1
ATOM 4323 C CA . LEU B 1 213 ? -7.566 16.719 1.46 1 98.88 213 LEU B CA 1
ATOM 4324 C C . LEU B 1 213 ? -6.145 16.562 0.938 1 98.88 213 LEU B C 1
ATOM 4326 O O . LEU B 1 213 ? -5.938 16.344 -0.26 1 98.88 213 LEU B O 1
ATOM 4330 N N . MET B 1 214 ? -5.137 16.703 1.762 1 98.88 214 MET B N 1
ATOM 4331 C CA . MET B 1 214 ? -3.752 16.406 1.406 1 98.88 214 MET B CA 1
ATOM 4332 C C . MET B 1 214 ? -3.35 15.023 1.923 1 98.88 214 MET B C 1
ATOM 4334 O O . MET B 1 214 ? -3.348 14.781 3.131 1 98.88 214 MET B O 1
ATOM 4338 N N . ILE B 1 215 ? -3.004 14.133 1.036 1 98.81 215 ILE B N 1
ATOM 4339 C CA . ILE B 1 215 ? -2.643 12.758 1.372 1 98.81 215 ILE B CA 1
ATOM 4340 C C . ILE B 1 215 ? -1.138 12.664 1.61 1 98.81 215 ILE B C 1
ATOM 4342 O O . ILE B 1 215 ? -0.343 13.109 0.779 1 98.81 215 ILE B O 1
ATOM 4346 N N . SER B 1 216 ? -0.745 12.086 2.729 1 97.62 216 SER B N 1
ATOM 4347 C CA . SER B 1 216 ? 0.657 11.969 3.113 1 97.62 216 SER B CA 1
ATOM 4348 C C . SER B 1 216 ? 1.376 10.922 2.264 1 97.62 216 SER B C 1
ATOM 4350 O O . SER B 1 216 ? 0.735 10.109 1.597 1 97.62 216 SER B O 1
ATOM 4352 N N . HIS B 1 217 ? 2.652 11 2.289 1 97.62 217 HIS B N 1
ATOM 4353 C CA . HIS B 1 217 ? 3.596 10.039 1.731 1 97.62 217 HIS B CA 1
ATOM 4354 C C . HIS B 1 217 ? 3.311 9.773 0.256 1 97.62 217 HIS B C 1
ATOM 4356 O O . HIS B 1 217 ? 3.232 8.617 -0.171 1 97.62 217 HIS B O 1
ATOM 4362 N N . GLY B 1 218 ? 3.02 10.836 -0.403 1 98.12 218 GLY B N 1
ATOM 4363 C CA . GLY B 1 218 ? 2.863 10.797 -1.848 1 98.12 218 GLY B CA 1
ATOM 4364 C C . GLY B 1 218 ? 1.652 10 -2.297 1 98.12 218 GLY B C 1
ATOM 4365 O O . GLY B 1 218 ? 1.651 9.422 -3.385 1 98.12 218 GLY B O 1
ATOM 4366 N N . GLY B 1 219 ? 0.672 9.789 -1.446 1 98.25 219 GLY B N 1
ATOM 4367 C CA . GLY B 1 219 ? -0.543 9.102 -1.857 1 98.25 219 GLY B CA 1
ATOM 4368 C C . GLY B 1 219 ? -0.501 7.605 -1.607 1 98.25 219 GLY B C 1
ATOM 4369 O O . GLY B 1 219 ? -1.257 6.848 -2.219 1 98.25 219 GLY B O 1
ATOM 4370 N N . GLY B 1 220 ? 0.402 7.211 -0.721 1 97.88 220 GLY B N 1
ATOM 4371 C CA . GLY B 1 220 ? 0.483 5.793 -0.418 1 97.88 220 GLY B CA 1
ATOM 4372 C C . GLY B 1 220 ? 0.893 4.949 -1.611 1 97.88 220 GLY B C 1
ATOM 4373 O O . GLY B 1 220 ? 1.927 5.207 -2.232 1 97.88 220 GLY B O 1
ATOM 4374 N N . PRO B 1 221 ? 0.1 3.975 -1.969 1 98.31 221 PRO B N 1
ATOM 4375 C CA . PRO B 1 221 ? 0.465 3.111 -3.094 1 98.31 221 PRO B CA 1
ATOM 4376 C C . PRO B 1 221 ? -0.135 3.582 -4.418 1 98.31 221 PRO B C 1
ATOM 4378 O O . PRO B 1 221 ? 0.234 3.078 -5.48 1 98.31 221 PRO B O 1
ATOM 4381 N N . ILE B 1 222 ? -0.96 4.52 -4.453 1 98.5 222 ILE B N 1
ATOM 4382 C CA . ILE B 1 222 ? -1.925 4.727 -5.527 1 98.5 222 ILE B CA 1
ATOM 4383 C C . ILE B 1 222 ? -1.199 5.176 -6.797 1 98.5 222 ILE B C 1
ATOM 4385 O O . ILE B 1 222 ? -1.451 4.652 -7.883 1 98.5 222 ILE B O 1
ATOM 4389 N N . PRO B 1 223 ? -0.209 6.098 -6.703 1 98.69 223 PRO B N 1
ATOM 4390 C CA . PRO B 1 223 ? 0.445 6.492 -7.953 1 98.69 223 PRO B CA 1
ATOM 4391 C C . PRO B 1 223 ? 1.149 5.328 -8.641 1 98.69 223 PRO B C 1
ATOM 4393 O O . PRO B 1 223 ? 1.127 5.227 -9.875 1 98.69 223 PRO B O 1
ATOM 4396 N N . TYR B 1 224 ? 1.709 4.426 -7.871 1 98.5 224 TYR B N 1
ATOM 4397 C CA . TYR B 1 224 ? 2.422 3.27 -8.398 1 98.5 224 TYR B CA 1
ATOM 4398 C C . TYR B 1 224 ? 1.448 2.227 -8.938 1 98.5 224 TYR B C 1
ATOM 4400 O O . TYR B 1 224 ? 1.734 1.55 -9.93 1 98.5 224 TYR B O 1
ATOM 4408 N N . GLN B 1 225 ? 0.321 2.111 -8.336 1 97.94 225 GLN B N 1
ATOM 4409 C CA . GLN B 1 225 ? -0.673 1.101 -8.68 1 97.94 225 GLN B CA 1
ATOM 4410 C C . GLN B 1 225 ? -1.809 1.708 -9.5 1 97.94 225 GLN B C 1
ATOM 4412 O O . GLN B 1 225 ? -2.896 1.134 -9.586 1 97.94 225 GLN B O 1
ATOM 4417 N N . ILE B 1 226 ? -1.625 2.84 -10.148 1 97.19 226 ILE B N 1
ATOM 4418 C CA . ILE B 1 226 ? -2.668 3.686 -10.719 1 97.19 226 ILE B CA 1
ATOM 4419 C C . ILE B 1 226 ? -3.375 2.939 -11.844 1 97.19 226 ILE B C 1
ATOM 4421 O O . ILE B 1 226 ? -4.57 3.137 -12.078 1 97.19 226 ILE B O 1
ATOM 4425 N N . GLY B 1 227 ? -2.658 2.064 -12.586 1 95.31 227 GLY B N 1
ATOM 4426 C CA . GLY B 1 227 ? -3.23 1.356 -13.719 1 95.31 227 GLY B CA 1
ATOM 4427 C C . GLY B 1 227 ? -4.465 0.551 -13.359 1 95.31 227 GLY B C 1
ATOM 4428 O O . GLY B 1 227 ? -5.395 0.44 -14.156 1 95.31 227 GLY B O 1
ATOM 4429 N N . ARG B 1 228 ? -4.457 -0.01 -12.18 1 93.44 228 ARG B N 1
ATOM 4430 C CA . ARG B 1 228 ? -5.57 -0.824 -11.703 1 93.44 228 ARG B CA 1
ATOM 4431 C C . ARG B 1 228 ? -6.852 -0.001 -11.609 1 93.44 228 ARG B C 1
ATOM 4433 O O . ARG B 1 228 ? -7.902 -0.428 -12.094 1 93.44 228 ARG B O 1
ATOM 4440 N N . TRP B 1 229 ? -6.777 1.149 -11.031 1 93.62 229 TRP B N 1
ATOM 4441 C CA . TRP B 1 229 ? -7.969 1.961 -10.812 1 93.62 229 TRP B CA 1
ATOM 4442 C C . TRP B 1 229 ? -8.383 2.672 -12.102 1 93.62 229 TRP B C 1
ATOM 4444 O O . TRP B 1 229 ? -9.578 2.887 -12.336 1 93.62 229 TRP B O 1
ATOM 4454 N N . ARG B 1 230 ? -7.398 3.004 -12.992 1 95.5 230 ARG B N 1
ATOM 4455 C CA . ARG B 1 230 ? -7.746 3.473 -14.328 1 95.5 230 ARG B CA 1
ATOM 4456 C C . ARG B 1 230 ? -8.586 2.436 -15.07 1 95.5 230 ARG B C 1
ATOM 4458 O O . ARG B 1 230 ? -9.625 2.766 -15.641 1 95.5 230 ARG B O 1
ATOM 4465 N N . SER B 1 231 ? -8.133 1.197 -14.969 1 93.25 231 SER B N 1
ATOM 4466 C CA . SER B 1 231 ? -8.82 0.103 -15.641 1 93.25 231 SER B CA 1
ATOM 4467 C C . SER B 1 231 ? -10.234 -0.079 -15.094 1 93.25 231 SER B C 1
ATOM 4469 O O . SER B 1 231 ? -11.195 -0.187 -15.852 1 93.25 231 SER B O 1
ATOM 4471 N N . HIS B 1 232 ? -10.336 -0.053 -13.773 1 90.62 232 HIS B N 1
ATOM 4472 C CA . HIS B 1 232 ? -11.641 -0.214 -13.141 1 90.62 232 HIS B CA 1
ATOM 4473 C C . HIS B 1 232 ? -12.617 0.865 -13.594 1 90.62 232 HIS B C 1
ATOM 4475 O O . HIS B 1 232 ? -13.789 0.583 -13.836 1 90.62 232 HIS B O 1
ATOM 4481 N N . ARG B 1 233 ? -12.086 2.049 -13.656 1 92.81 233 ARG B N 1
ATOM 4482 C CA . ARG B 1 233 ? -12.914 3.178 -14.055 1 92.81 233 ARG B CA 1
ATOM 4483 C C . ARG B 1 233 ? -13.422 3.004 -15.484 1 92.81 233 ARG B C 1
ATOM 4485 O O . ARG B 1 233 ? -14.602 3.221 -15.766 1 92.81 233 ARG B O 1
ATOM 4492 N N . GLU B 1 234 ? -12.617 2.531 -16.375 1 93.19 234 GLU B N 1
ATOM 4493 C CA . GLU B 1 234 ? -12.977 2.365 -17.766 1 93.19 234 GLU B CA 1
ATOM 4494 C C . GLU B 1 234 ? -13.906 1.166 -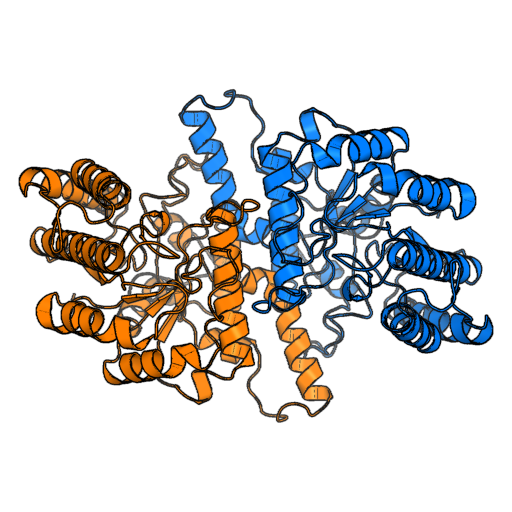17.969 1 93.19 234 GLU B C 1
ATOM 4496 O O . GLU B 1 234 ? -14.781 1.184 -18.828 1 93.19 234 GLU B O 1
ATOM 4501 N N . MET B 1 235 ? -13.695 0.16 -17.156 1 90.06 235 MET B N 1
ATOM 4502 C CA . MET B 1 235 ? -14.625 -0.968 -17.172 1 90.06 235 MET B CA 1
ATOM 4503 C C . MET B 1 235 ? -16.016 -0.53 -16.75 1 90.06 235 MET B C 1
ATOM 4505 O O . MET B 1 235 ? -17.016 -0.918 -17.391 1 90.06 235 MET B O 1
ATOM 4509 N N . ALA B 1 236 ? -16.078 0.297 -15.727 1 89.94 236 ALA B N 1
ATOM 4510 C CA . ALA B 1 236 ? -17.359 0.818 -15.266 1 89.94 236 ALA B CA 1
ATOM 4511 C C . ALA B 1 236 ? -18.031 1.654 -16.359 1 89.94 236 ALA B C 1
ATOM 4513 O O . ALA B 1 236 ? -19.25 1.571 -16.547 1 89.94 236 ALA B O 1
ATOM 4514 N N . ARG B 1 237 ? -17.25 2.412 -17.047 1 91.81 237 ARG B N 1
ATOM 4515 C CA . ARG B 1 237 ? -17.75 3.236 -18.141 1 91.81 237 ARG B CA 1
ATOM 4516 C C . ARG B 1 237 ? -18.281 2.371 -19.281 1 91.81 237 ARG B C 1
ATOM 4518 O O . ARG B 1 237 ? -19.391 2.594 -19.781 1 91.81 237 ARG B O 1
ATOM 4525 N N . ALA B 1 238 ? -17.578 1.339 -19.672 1 90.25 238 ALA B N 1
ATOM 4526 C CA . ALA B 1 238 ? -17.953 0.448 -20.766 1 90.25 238 ALA B CA 1
ATOM 4527 C C . ALA B 1 238 ? -19.219 -0.333 -20.438 1 90.25 238 ALA B C 1
ATOM 4529 O O . ALA B 1 238 ? -20.016 -0.632 -21.328 1 90.25 238 ALA B O 1
ATOM 4530 N N . GLN B 1 239 ? -19.422 -0.564 -19.156 1 91.5 239 GLN B N 1
ATOM 4531 C CA . GLN B 1 239 ? -20.562 -1.353 -18.703 1 91.5 239 GLN B CA 1
ATOM 4532 C C . GLN B 1 239 ? -21.781 -0.464 -18.453 1 91.5 239 GLN B C 1
ATOM 4534 O O . GLN B 1 239 ? -22.859 -0.957 -18.109 1 91.5 239 GLN B O 1
ATOM 4539 N N . GLY B 1 240 ? -21.641 0.814 -18.547 1 90.19 240 GLY B N 1
ATOM 4540 C CA . GLY B 1 240 ? -22.734 1.749 -18.359 1 90.19 240 GLY B CA 1
ATOM 4541 C C . GLY B 1 240 ? -23.047 2.02 -16.906 1 90.19 240 GLY B C 1
ATOM 4542 O O . GLY B 1 240 ? -24.125 2.543 -16.578 1 90.19 240 GLY B O 1
ATOM 4543 N N . ARG B 1 241 ? -22.109 1.656 -16.047 1 91.19 241 ARG B N 1
ATOM 4544 C CA . ARG B 1 241 ? -22.328 1.866 -14.609 1 91.19 241 ARG B CA 1
ATOM 4545 C C . ARG B 1 241 ? -22.078 3.318 -14.227 1 91.19 241 ARG B C 1
ATOM 4547 O O . ARG B 1 241 ? -22.484 3.768 -13.156 1 91.19 241 ARG B O 1
ATOM 4554 N N . ILE B 1 242 ? -21.297 4.07 -15.078 1 90.25 242 ILE B N 1
ATOM 4555 C CA . ILE B 1 242 ? -21.094 5.504 -14.922 1 90.25 242 ILE B CA 1
ATOM 4556 C C . ILE B 1 242 ? -21.344 6.211 -16.25 1 90.25 242 ILE B C 1
ATOM 4558 O O . ILE B 1 242 ? -21.375 5.57 -17.312 1 90.25 242 ILE B O 1
ATOM 4562 N N . ALA B 1 243 ? -21.578 7.527 -16.156 1 93.19 243 ALA B N 1
ATOM 4563 C CA . ALA B 1 243 ? -21.844 8.312 -17.359 1 93.19 243 ALA B CA 1
ATOM 4564 C C . ALA B 1 243 ? -20.641 8.297 -18.297 1 93.19 243 ALA B C 1
ATOM 4566 O O . ALA B 1 243 ? -19.484 8.203 -17.844 1 93.19 243 ALA B O 1
ATOM 4567 N N . ALA B 1 244 ? -20.891 8.297 -19.562 1 93.19 244 ALA B N 1
ATOM 4568 C CA . ALA B 1 244 ? -19.844 8.297 -20.578 1 93.19 244 ALA B CA 1
ATOM 4569 C C . ALA B 1 244 ? -18.875 9.461 -20.375 1 93.19 244 ALA B C 1
ATOM 4571 O O . ALA B 1 244 ? -17.688 9.344 -20.656 1 93.19 244 ALA B O 1
ATOM 4572 N N . ASP B 1 245 ? -19.422 10.539 -19.797 1 94.38 245 ASP B N 1
ATOM 4573 C CA . ASP B 1 245 ? -18.609 11.734 -19.641 1 94.38 245 ASP B CA 1
ATOM 4574 C C . ASP B 1 245 ? -18.156 11.906 -18.188 1 94.38 245 ASP B C 1
ATOM 4576 O O . ASP B 1 245 ? -17.672 12.969 -17.812 1 94.38 245 ASP B O 1
ATOM 4580 N N . ALA B 1 246 ? -18.375 10.852 -17.406 1 94.19 246 ALA B N 1
ATOM 4581 C CA . ALA B 1 246 ? -17.891 10.914 -16.031 1 94.19 246 ALA B CA 1
ATOM 4582 C C . ALA B 1 246 ? -16.375 11.094 -15.984 1 94.19 246 ALA B C 1
ATOM 4584 O O . ALA B 1 246 ? -15.656 10.641 -16.875 1 94.19 246 ALA B O 1
ATOM 4585 N N . PRO B 1 247 ? -15.914 11.781 -14.984 1 96.06 247 PRO B N 1
ATOM 4586 C CA . PRO B 1 247 ? -14.469 12 -14.898 1 96.06 247 PRO B CA 1
ATOM 4587 C C . PRO B 1 247 ? -13.672 10.703 -14.828 1 96.06 247 PRO B C 1
ATOM 4589 O O . PRO B 1 247 ? -14.156 9.703 -14.281 1 96.06 247 PRO B O 1
ATOM 4592 N N . SER B 1 248 ? -12.492 10.719 -15.43 1 96.25 248 SER B N 1
ATOM 4593 C CA . SER B 1 248 ? -11.555 9.617 -15.297 1 96.25 248 SER B CA 1
ATOM 4594 C C . SER B 1 248 ? -11 9.523 -13.883 1 96.25 248 SER B C 1
ATOM 4596 O O . SER B 1 248 ? -11.203 10.43 -13.07 1 96.25 248 SER B O 1
ATOM 4598 N N . PHE B 1 249 ? -10.391 8.406 -13.562 1 96.62 249 PHE B N 1
ATOM 4599 C CA . PHE B 1 249 ? -9.766 8.273 -12.258 1 96.62 249 PHE B CA 1
ATOM 4600 C C . PHE B 1 249 ? -8.711 9.359 -12.047 1 96.62 249 PHE B C 1
ATOM 4602 O O . PHE B 1 249 ? -8.594 9.914 -10.953 1 96.62 249 PHE B O 1
ATOM 4609 N N . ASP B 1 250 ? -7.938 9.672 -13.109 1 97.44 250 ASP B N 1
ATOM 4610 C CA . ASP B 1 250 ? -6.902 10.695 -13.016 1 97.44 250 ASP B CA 1
ATOM 4611 C C . ASP B 1 250 ? -7.496 12.055 -12.648 1 97.44 250 ASP B C 1
ATOM 4613 O O . ASP B 1 250 ? -6.93 12.789 -11.836 1 97.44 250 ASP B O 1
ATOM 4617 N N . GLU B 1 251 ? -8.609 12.367 -13.234 1 97.31 251 GLU B N 1
ATOM 4618 C CA . GLU B 1 251 ? -9.273 13.641 -12.953 1 97.31 251 GLU B CA 1
ATOM 4619 C C . GLU B 1 251 ? -9.719 13.711 -11.492 1 97.31 251 GLU B C 1
ATOM 4621 O O . GLU B 1 251 ? -9.617 14.766 -10.859 1 97.31 251 GLU B O 1
ATOM 4626 N N . ILE B 1 252 ? -10.195 12.625 -11 1 97.31 252 ILE B N 1
ATOM 4627 C CA . ILE B 1 252 ? -10.641 12.578 -9.617 1 97.31 252 ILE B CA 1
ATOM 4628 C C . ILE B 1 252 ? -9.438 12.641 -8.68 1 97.31 252 ILE B C 1
ATOM 4630 O O . ILE B 1 252 ? -9.469 13.344 -7.664 1 97.31 252 ILE B O 1
ATOM 4634 N N . LEU B 1 253 ? -8.375 11.891 -9.039 1 98.38 253 LEU B N 1
ATOM 4635 C CA . LEU B 1 253 ? -7.16 11.867 -8.234 1 98.38 253 LEU B CA 1
ATOM 4636 C C . LEU B 1 253 ? -6.59 13.266 -8.062 1 98.38 253 LEU B C 1
ATOM 4638 O O . LEU B 1 253 ? -6.07 13.609 -7 1 98.38 253 LEU B O 1
ATOM 4642 N N . ARG B 1 254 ? -6.773 14.125 -9.047 1 98.12 254 ARG B N 1
ATOM 4643 C CA . ARG B 1 254 ? -6.199 15.469 -9.039 1 98.12 254 ARG B CA 1
ATOM 4644 C C . ARG B 1 254 ? -7.031 16.406 -8.18 1 98.12 254 ARG B C 1
ATOM 4646 O O . ARG B 1 254 ? -6.695 17.594 -8.039 1 98.12 254 ARG B O 1
ATOM 4653 N N . LYS B 1 255 ? -8.109 15.93 -7.641 1 98.31 255 LYS B N 1
ATOM 4654 C CA . LYS B 1 255 ? -8.844 16.734 -6.672 1 98.31 255 LYS B CA 1
ATOM 4655 C C . LYS B 1 255 ? -8.203 16.656 -5.289 1 98.31 255 LYS B C 1
ATOM 4657 O O . LYS B 1 255 ? -8.484 17.484 -4.418 1 98.31 255 LYS B O 1
ATOM 4662 N N . PHE B 1 256 ? -7.355 15.68 -5.094 1 98.81 256 PHE B N 1
ATOM 4663 C CA . PHE B 1 256 ? -6.562 15.578 -3.875 1 98.81 256 PHE B CA 1
ATOM 4664 C C . PHE B 1 256 ? -5.301 16.438 -3.977 1 98.81 256 PHE B C 1
ATOM 4666 O O . PHE B 1 256 ? -4.977 16.938 -5.047 1 98.81 256 PHE B O 1
ATOM 4673 N N . TRP B 1 257 ? -4.672 16.641 -2.84 1 98.88 257 TRP B N 1
ATOM 4674 C CA . TRP B 1 257 ? -3.322 17.188 -2.719 1 98.88 257 TRP B CA 1
ATOM 4675 C C . TRP B 1 257 ? -2.369 16.141 -2.143 1 98.88 257 TRP B C 1
ATOM 4677 O O . TRP B 1 257 ? -2.795 15.219 -1.439 1 98.88 257 TRP B O 1
ATOM 4687 N N . PHE B 1 258 ? -1.077 16.281 -2.5 1 98.88 258 PHE B N 1
ATOM 4688 C CA . PHE B 1 258 ? -0.101 15.273 -2.082 1 98.88 258 PHE B CA 1
ATOM 4689 C C . PHE B 1 258 ? 1.161 15.938 -1.549 1 98.88 258 PHE B C 1
ATOM 4691 O O . PHE B 1 258 ? 1.57 17 -2.043 1 98.88 258 PHE B O 1
ATOM 4698 N N . ASP B 1 259 ? 1.793 15.32 -0.549 1 98.5 259 ASP B N 1
ATOM 4699 C CA . ASP B 1 259 ? 3.123 15.766 -0.145 1 98.5 259 ASP B CA 1
ATOM 4700 C C . ASP B 1 259 ? 4.211 15.039 -0.938 1 98.5 259 ASP B C 1
ATOM 4702 O O . ASP B 1 259 ? 3.908 14.211 -1.8 1 98.5 259 ASP B O 1
ATOM 4706 N N . THR B 1 260 ? 5.406 15.398 -0.676 1 97.69 260 THR B N 1
ATOM 4707 C CA . THR B 1 260 ? 6.527 14.836 -1.422 1 97.69 260 THR B CA 1
ATOM 4708 C C . THR B 1 260 ? 7.355 13.906 -0.538 1 97.69 260 THR B C 1
ATOM 4710 O O . THR B 1 260 ? 8.547 13.703 -0.783 1 97.69 260 THR B O 1
ATOM 4713 N N . VAL B 1 261 ? 6.781 13.297 0.496 1 96.69 261 VAL B N 1
ATOM 4714 C CA . VAL B 1 261 ? 7.508 12.445 1.431 1 96.69 261 VAL B CA 1
ATOM 4715 C C . VAL B 1 261 ? 7.68 11.047 0.832 1 96.69 261 VAL B C 1
ATOM 4717 O O . VAL B 1 261 ? 6.973 10.109 1.213 1 96.69 261 VAL B O 1
ATOM 4720 N N . LEU B 1 262 ? 8.609 10.766 -0.021 1 95.44 262 LEU B N 1
ATOM 4721 C CA . LEU B 1 262 ? 8.82 9.484 -0.686 1 95.44 262 LEU B CA 1
ATOM 4722 C C . LEU B 1 262 ? 10.273 9.039 -0.56 1 95.44 262 LEU B C 1
ATOM 4724 O O . LEU B 1 262 ? 10.578 7.852 -0.705 1 95.44 262 LEU B O 1
ATOM 4728 N N . HIS B 1 263 ? 11.188 9.93 -0.378 1 92.06 263 HIS B N 1
ATOM 4729 C CA . HIS B 1 263 ? 12.586 9.648 -0.07 1 92.06 263 HIS B CA 1
ATOM 4730 C C . HIS B 1 263 ? 13.266 8.922 -1.223 1 92.06 263 HIS B C 1
ATOM 4732 O O . HIS B 1 263 ? 14.18 8.125 -1.005 1 92.06 263 HIS B O 1
ATOM 4738 N N . ASN B 1 264 ? 12.805 8.875 -2.375 1 93.88 264 ASN B N 1
ATOM 4739 C CA . ASN B 1 264 ? 13.312 8.273 -3.604 1 93.88 264 ASN B CA 1
ATOM 4740 C C . ASN B 1 264 ? 12.992 9.133 -4.824 1 93.88 264 ASN B C 1
ATOM 4742 O O . ASN B 1 264 ? 11.828 9.352 -5.148 1 93.88 264 ASN B O 1
ATOM 4746 N N . PRO B 1 265 ? 14.047 9.633 -5.488 1 94.81 265 PRO B N 1
ATOM 4747 C CA . PRO B 1 265 ? 13.836 10.562 -6.602 1 94.81 265 PRO B CA 1
ATOM 4748 C C . PRO B 1 265 ? 12.922 9.984 -7.684 1 94.81 265 PRO B C 1
ATOM 4750 O O . PRO B 1 265 ? 12.07 10.695 -8.219 1 94.81 265 PRO B O 1
ATOM 4753 N N . ASP B 1 266 ? 13.094 8.703 -8.047 1 95.75 266 ASP B N 1
ATOM 4754 C CA . ASP B 1 266 ? 12.273 8.086 -9.086 1 95.75 266 ASP B CA 1
ATOM 4755 C C . ASP B 1 266 ? 10.812 8.016 -8.664 1 95.75 266 ASP B C 1
ATOM 4757 O O . ASP B 1 266 ? 9.914 8.156 -9.492 1 95.75 266 ASP B O 1
ATOM 4761 N N . SER B 1 267 ? 10.562 7.777 -7.387 1 97.69 267 SER B N 1
ATOM 4762 C CA . SER B 1 267 ? 9.203 7.773 -6.855 1 97.69 267 SER B CA 1
ATOM 4763 C C . SER B 1 267 ? 8.57 9.156 -6.945 1 97.69 267 SER B C 1
ATOM 4765 O O . SER B 1 267 ? 7.391 9.289 -7.273 1 97.69 267 SER B O 1
ATOM 4767 N N . LEU B 1 268 ? 9.383 10.172 -6.641 1 97.38 268 LEU B N 1
ATOM 4768 C CA . LEU B 1 268 ? 8.906 11.547 -6.73 1 97.38 268 LEU B CA 1
ATOM 4769 C C . LEU B 1 268 ? 8.555 11.906 -8.172 1 97.38 268 LEU B C 1
ATOM 4771 O O . LEU B 1 268 ? 7.531 12.547 -8.422 1 97.38 268 LEU B O 1
ATOM 4775 N N . ASP B 1 269 ? 9.391 11.445 -9.07 1 97.06 269 ASP B N 1
ATOM 4776 C CA . ASP B 1 269 ? 9.117 11.672 -10.484 1 97.06 269 ASP B CA 1
ATOM 4777 C C . ASP B 1 269 ? 7.805 11.023 -10.906 1 97.06 269 ASP B C 1
ATOM 4779 O O . ASP B 1 269 ? 7.008 11.625 -11.625 1 97.06 269 ASP B O 1
ATOM 4783 N N . LEU B 1 270 ? 7.582 9.805 -10.469 1 97.88 270 LEU B N 1
ATOM 4784 C CA . LEU B 1 270 ? 6.344 9.109 -10.781 1 97.88 270 LEU B CA 1
ATOM 4785 C C . LEU B 1 270 ? 5.141 9.852 -10.211 1 97.88 270 LEU B C 1
ATOM 4787 O O . LEU B 1 270 ? 4.109 9.977 -10.875 1 97.88 270 LEU B O 1
ATOM 4791 N N . LEU B 1 271 ? 5.238 10.344 -8.992 1 98.44 271 LEU B N 1
ATOM 4792 C CA . LEU B 1 271 ? 4.16 11.102 -8.375 1 98.44 271 LEU B CA 1
ATOM 4793 C C . LEU B 1 271 ? 3.797 12.32 -9.219 1 98.44 271 LEU B C 1
ATOM 4795 O O . LEU B 1 271 ? 2.633 12.508 -9.578 1 98.44 271 LEU B O 1
ATOM 4799 N N . VAL B 1 272 ? 4.816 13.109 -9.594 1 97.94 272 VAL B N 1
ATOM 4800 C CA . VAL B 1 272 ? 4.602 14.359 -10.32 1 97.94 272 VAL B CA 1
ATOM 4801 C C . VAL B 1 272 ? 4 14.055 -11.688 1 97.94 272 VAL B C 1
ATOM 4803 O O . VAL B 1 272 ? 3.086 14.75 -12.141 1 97.94 272 VAL B O 1
ATOM 4806 N N . LYS B 1 273 ? 4.477 13.008 -12.305 1 96.62 273 LYS B N 1
ATOM 4807 C CA . LYS B 1 273 ? 3.936 12.617 -13.602 1 96.62 273 LYS B CA 1
ATOM 4808 C C . LYS B 1 273 ? 2.473 12.203 -13.484 1 96.62 273 LYS B C 1
ATOM 4810 O O . LYS B 1 273 ? 1.683 12.422 -14.406 1 96.62 273 LYS B O 1
ATOM 4815 N N . THR B 1 274 ? 2.133 11.633 -12.414 1 97.56 274 THR B N 1
ATOM 4816 C CA . THR B 1 274 ? 0.817 11.031 -12.227 1 97.56 274 THR B CA 1
ATOM 4817 C C . THR B 1 274 ? -0.217 12.094 -11.867 1 97.56 274 THR B C 1
ATOM 4819 O O . THR B 1 274 ? -1.307 12.125 -12.438 1 97.56 274 THR B O 1
ATOM 4822 N N . VAL B 1 275 ? 0.131 13.008 -10.938 1 98.12 275 VAL B N 1
ATOM 4823 C CA . VAL B 1 275 ? -0.901 13.883 -10.383 1 98.12 275 VAL B CA 1
ATOM 4824 C C . VAL B 1 275 ? -0.669 15.32 -10.852 1 98.12 275 VAL B C 1
ATOM 4826 O O . VAL B 1 275 ? -1.549 16.172 -10.719 1 98.12 275 VAL B O 1
ATOM 4829 N N . GLY B 1 276 ? 0.519 15.609 -11.367 1 97.81 276 GLY B N 1
ATOM 4830 C CA . GLY B 1 276 ? 0.869 16.969 -11.75 1 97.81 276 GLY B CA 1
ATOM 4831 C C . GLY B 1 276 ? 1.595 17.734 -10.656 1 97.81 276 GLY B C 1
ATOM 4832 O O . GLY B 1 276 ? 1.279 17.578 -9.477 1 97.81 276 GLY B O 1
ATOM 4833 N N . TYR B 1 277 ? 2.574 18.562 -11.086 1 98.06 277 TYR B N 1
ATOM 4834 C CA . TYR B 1 277 ? 3.369 19.344 -10.141 1 98.06 277 TYR B CA 1
ATOM 4835 C C . TYR B 1 277 ? 2.49 20.297 -9.344 1 98.06 277 TYR B C 1
ATOM 4837 O O . TYR B 1 277 ? 2.824 20.656 -8.219 1 98.06 277 TYR B O 1
ATOM 4845 N N . ASP B 1 278 ? 1.343 20.672 -9.898 1 98.5 278 ASP B N 1
ATOM 4846 C CA . ASP B 1 278 ? 0.479 21.688 -9.305 1 98.5 278 ASP B CA 1
ATOM 4847 C C . ASP B 1 278 ? -0.414 21.078 -8.219 1 98.5 278 ASP B C 1
ATOM 4849 O O . ASP B 1 278 ? -1.221 21.781 -7.609 1 98.5 278 ASP B O 1
ATOM 4853 N N . ARG B 1 279 ? -0.197 19.781 -7.922 1 98.75 279 ARG B N 1
ATOM 4854 C CA . ARG B 1 279 ? -0.962 19.125 -6.867 1 98.75 279 ARG B CA 1
ATOM 4855 C C . ARG B 1 279 ? -0.043 18.594 -5.773 1 98.75 279 ARG B C 1
ATOM 4857 O O . ARG B 1 279 ? -0.503 17.953 -4.824 1 98.75 279 ARG B O 1
ATOM 4864 N N . CYS B 1 280 ? 1.221 18.891 -5.883 1 98.75 280 CYS B N 1
ATOM 4865 C CA . CYS B 1 280 ? 2.213 18.406 -4.93 1 98.75 280 CYS B CA 1
ATOM 4866 C C . CYS B 1 280 ? 2.707 19.531 -4.035 1 98.75 280 CYS B C 1
ATOM 4868 O O . CYS B 1 280 ? 3.152 20.578 -4.531 1 98.75 280 CYS B O 1
ATOM 4870 N N . CYS B 1 281 ? 2.609 19.375 -2.732 1 98.75 281 CYS B N 1
ATOM 4871 C CA . CYS B 1 281 ? 3.189 20.297 -1.761 1 98.75 281 CYS B CA 1
ATOM 4872 C C . CYS B 1 281 ? 4.492 19.734 -1.196 1 98.75 281 CYS B C 1
ATOM 4874 O O . CYS B 1 281 ? 4.555 18.578 -0.797 1 98.75 281 CYS B O 1
ATOM 4876 N N . PHE B 1 282 ? 5.496 20.594 -1.184 1 98.19 282 PHE B N 1
ATOM 4877 C CA . PHE B 1 282 ? 6.75 20.188 -0.557 1 98.19 282 PHE B CA 1
ATOM 4878 C C . PHE B 1 282 ? 6.52 19.75 0.885 1 98.19 282 PHE B C 1
ATOM 4880 O O . PHE B 1 282 ? 5.891 20.469 1.664 1 98.19 282 PHE B O 1
ATOM 4887 N N . GLY B 1 283 ? 6.852 18.562 1.213 1 97.25 283 GLY B N 1
ATOM 4888 C CA . GLY B 1 283 ? 6.836 17.953 2.535 1 97.25 283 GLY B CA 1
ATOM 4889 C C . GLY B 1 283 ? 8.023 17.047 2.785 1 97.25 283 GLY B C 1
ATOM 4890 O O . GLY B 1 283 ? 8.438 16.297 1.896 1 97.25 283 GLY B O 1
ATOM 4891 N N . THR B 1 284 ? 8.562 17.094 4.02 1 93.12 284 THR B N 1
ATOM 4892 C CA . THR B 1 284 ? 9.773 16.312 4.258 1 93.12 284 THR B CA 1
ATOM 4893 C C . THR B 1 284 ? 9.594 15.383 5.453 1 93.12 284 THR B C 1
ATOM 4895 O O . THR B 1 284 ? 10.297 14.375 5.574 1 93.12 284 THR B O 1
ATOM 4898 N N . GLU B 1 285 ? 8.742 15.68 6.348 1 89.88 285 GLU B N 1
ATOM 4899 C CA . GLU B 1 285 ? 8.617 14.977 7.621 1 89.88 285 GLU B CA 1
ATOM 4900 C C . GLU B 1 285 ? 9.938 14.977 8.383 1 89.88 285 GLU B C 1
ATOM 4902 O O . GLU B 1 285 ? 10.195 14.086 9.195 1 89.88 285 GLU B O 1
ATOM 4907 N N . ARG B 1 286 ? 10.773 15.898 8.141 1 86.62 286 ARG B N 1
ATOM 4908 C CA . ARG B 1 286 ? 12.086 16.016 8.773 1 86.62 286 ARG B CA 1
ATOM 4909 C C . ARG B 1 286 ? 11.984 16.734 10.109 1 86.62 286 ARG B C 1
ATOM 4911 O O . ARG B 1 286 ? 11.422 17.828 10.188 1 86.62 286 ARG B O 1
ATOM 4918 N N . PRO B 1 287 ? 12.562 16.234 11.078 1 80 287 PRO B N 1
ATOM 4919 C CA . PRO B 1 287 ? 13.172 14.906 11.18 1 80 287 PRO B CA 1
ATOM 4920 C C . PRO B 1 287 ? 12.148 13.789 11.312 1 80 287 PRO B C 1
ATOM 4922 O O . PRO B 1 287 ? 11.086 13.984 11.914 1 80 287 PRO B O 1
ATOM 4925 N N . GLY B 1 288 ? 12.422 12.672 10.688 1 78.06 288 GLY B N 1
ATOM 4926 C CA . GLY B 1 288 ? 11.484 11.562 10.758 1 78.06 288 GLY B CA 1
ATOM 4927 C C . GLY B 1 288 ? 12.031 10.273 10.18 1 78.06 288 GLY B C 1
ATOM 4928 O O . GLY B 1 288 ? 13.211 9.969 10.359 1 78.06 288 GLY B O 1
ATOM 4929 N N . SER B 1 289 ? 11.203 9.523 9.625 1 72.56 289 SER B N 1
ATOM 4930 C CA . SER B 1 289 ? 11.523 8.195 9.109 1 72.56 289 SER B CA 1
ATOM 4931 C C . SER B 1 289 ? 12.617 8.258 8.047 1 72.56 289 SER B C 1
ATOM 4933 O O . SER B 1 289 ? 13.273 7.258 7.762 1 72.56 289 SER B O 1
ATOM 4935 N N . GLY B 1 290 ? 12.875 9.383 7.551 1 79.19 290 GLY B N 1
ATOM 4936 C CA . GLY B 1 290 ? 13.883 9.562 6.52 1 79.19 290 GLY B CA 1
ATOM 4937 C C . GLY B 1 290 ? 15.219 10.039 7.066 1 79.19 290 GLY B C 1
ATOM 4938 O O . GLY B 1 290 ? 16.047 10.57 6.32 1 79.19 290 GLY B O 1
ATOM 4939 N N . ASP B 1 291 ? 15.414 9.789 8.281 1 83.62 291 ASP B N 1
ATOM 4940 C CA . ASP B 1 291 ? 16.594 10.359 8.914 1 83.62 291 ASP B CA 1
ATOM 4941 C C . ASP B 1 291 ? 17.844 9.539 8.594 1 83.62 291 ASP B C 1
ATOM 4943 O O . ASP B 1 291 ? 18.969 9.977 8.867 1 83.62 291 ASP B O 1
ATOM 4947 N N . GLY B 1 292 ? 17.656 8.391 7.98 1 86.06 292 GLY B N 1
ATOM 4948 C CA . GLY B 1 292 ? 18.812 7.613 7.555 1 86.06 292 GLY B CA 1
ATOM 4949 C C . GLY B 1 292 ? 19.672 8.336 6.527 1 86.06 292 GLY B C 1
ATOM 4950 O O . GLY B 1 292 ? 19.172 9.164 5.762 1 86.06 292 GLY B O 1
ATOM 4951 N N . ILE B 1 293 ? 20.953 8.016 6.555 1 91 293 ILE B N 1
ATOM 4952 C CA . ILE B 1 293 ? 21.875 8.641 5.621 1 91 293 ILE B CA 1
ATOM 4953 C C . ILE B 1 293 ? 22.062 7.738 4.398 1 91 293 ILE B C 1
ATOM 4955 O O . ILE B 1 293 ? 22.469 6.582 4.527 1 91 293 ILE B O 1
ATOM 4959 N N . ASP B 1 294 ? 21.734 8.25 3.287 1 91 294 ASP B N 1
ATOM 49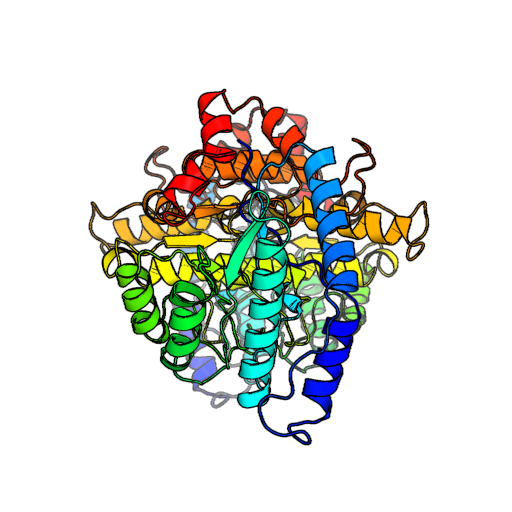60 C CA . ASP B 1 294 ? 21.953 7.547 2.027 1 91 294 ASP B CA 1
ATOM 4961 C C . ASP B 1 294 ? 23.438 7.332 1.769 1 91 294 ASP B C 1
ATOM 4963 O O . ASP B 1 294 ? 24.203 8.297 1.671 1 91 294 ASP B O 1
ATOM 4967 N N . PRO B 1 295 ? 23.828 6.109 1.655 1 89.31 295 PRO B N 1
ATOM 4968 C CA . PRO B 1 295 ? 25.25 5.848 1.464 1 89.31 295 PRO B CA 1
ATOM 4969 C C . PRO B 1 295 ? 25.766 6.383 0.131 1 89.31 295 PRO B C 1
ATOM 4971 O O . PRO B 1 295 ? 26.984 6.59 -0.024 1 89.31 295 PRO B O 1
ATOM 4974 N N . LEU B 1 296 ? 24.906 6.59 -0.837 1 86.62 296 LEU B N 1
ATOM 4975 C CA . LEU B 1 296 ? 25.328 7.055 -2.156 1 86.62 296 LEU B CA 1
ATOM 4976 C C . LEU B 1 296 ? 25.516 8.57 -2.168 1 86.62 296 LEU B C 1
ATOM 4978 O O . LEU B 1 296 ? 26.547 9.07 -2.633 1 86.62 296 LEU B O 1
ATOM 4982 N N . THR B 1 297 ? 24.594 9.328 -1.577 1 87.38 297 THR B N 1
ATOM 4983 C CA . THR B 1 297 ? 24.609 10.789 -1.647 1 87.38 297 THR B CA 1
ATOM 4984 C C . THR B 1 297 ? 25.219 11.383 -0.378 1 87.38 297 THR B C 1
ATOM 4986 O O . THR B 1 297 ? 25.578 12.555 -0.35 1 87.38 297 THR B O 1
ATOM 4989 N N . ARG B 1 298 ? 25.25 10.586 0.735 1 89.31 298 ARG B N 1
ATOM 4990 C CA . ARG B 1 298 ? 25.75 10.992 2.043 1 89.31 298 ARG B CA 1
ATOM 4991 C C . ARG B 1 298 ? 24.844 12.039 2.678 1 89.31 298 ARG B C 1
ATOM 4993 O O . ARG B 1 298 ? 25.266 12.805 3.543 1 89.31 298 ARG B O 1
ATOM 5000 N N . ARG B 1 299 ? 23.609 12.125 2.131 1 88.75 299 ARG B N 1
ATOM 5001 C CA . ARG B 1 299 ? 22.562 12.984 2.689 1 88.75 299 ARG B CA 1
ATOM 5002 C C . ARG B 1 299 ? 21.453 12.148 3.322 1 88.75 299 ARG B C 1
ATOM 5004 O O . ARG B 1 299 ? 21.281 10.977 2.992 1 88.75 299 ARG B O 1
ATOM 5011 N N . HIS B 1 300 ? 20.812 12.836 4.227 1 89.75 300 HIS B N 1
ATOM 5012 C CA . HIS B 1 300 ? 19.641 12.172 4.781 1 89.75 300 HIS B CA 1
ATOM 5013 C C . HIS B 1 300 ? 18.594 11.906 3.705 1 89.75 300 HIS B C 1
ATOM 5015 O O . HIS B 1 300 ? 18.406 12.727 2.801 1 89.75 300 HIS B O 1
ATOM 5021 N N . TYR B 1 301 ? 17.891 10.812 3.854 1 87.5 301 TYR B N 1
ATOM 5022 C CA . TYR B 1 301 ? 16.844 10.477 2.893 1 87.5 301 TYR B CA 1
ATOM 5023 C C . TYR B 1 301 ? 15.727 11.516 2.916 1 87.5 301 TYR B C 1
ATOM 5025 O O . TYR B 1 301 ? 15.023 11.703 1.921 1 87.5 301 TYR B O 1
ATOM 5033 N N . ASP B 1 302 ? 15.547 12.242 3.998 1 85.62 302 ASP B N 1
ATOM 5034 C CA . ASP B 1 302 ? 14.469 13.227 4.098 1 85.62 302 ASP B CA 1
ATOM 5035 C C . ASP B 1 302 ? 14.969 14.625 3.756 1 85.62 302 ASP B C 1
ATOM 5037 O O . ASP B 1 302 ? 14.273 15.617 3.992 1 85.62 302 ASP B O 1
ATOM 5041 N N . ASP B 1 303 ? 16.25 14.727 3.316 1 87.88 303 ASP B N 1
ATOM 5042 C CA . ASP B 1 303 ? 16.719 15.961 2.689 1 87.88 303 ASP B CA 1
ATOM 5043 C C . ASP B 1 303 ? 16.203 16.078 1.253 1 87.88 303 ASP B C 1
ATOM 5045 O O . ASP B 1 303 ? 16.969 15.859 0.303 1 87.88 303 ASP B O 1
ATOM 5049 N N . LEU B 1 304 ? 14.992 16.578 1.097 1 90.31 304 LEU B N 1
ATOM 5050 C CA . LEU B 1 304 ? 14.273 16.359 -0.159 1 90.31 304 LEU B CA 1
ATOM 5051 C C . LEU B 1 304 ? 14.422 17.578 -1.075 1 90.31 304 LEU B C 1
ATOM 5053 O O . LEU B 1 304 ? 14.164 17.484 -2.277 1 90.31 304 LEU B O 1
ATOM 5057 N N . LYS B 1 305 ? 14.789 18.75 -0.565 1 90.88 305 LYS B N 1
ATOM 5058 C CA . LYS B 1 305 ? 14.898 19.938 -1.405 1 90.88 305 LYS B CA 1
ATOM 5059 C C . LYS B 1 305 ? 15.883 19.703 -2.551 1 90.88 305 LYS B C 1
ATOM 5061 O O . LYS B 1 305 ? 15.539 19.906 -3.717 1 90.88 305 LYS B O 1
ATOM 5066 N N . PRO B 1 306 ? 17.078 19.188 -2.234 1 88.5 306 PRO B N 1
ATOM 5067 C CA . PRO B 1 306 ? 18.016 18.953 -3.342 1 88.5 306 PRO B CA 1
ATOM 5068 C C . PRO B 1 306 ? 17.5 17.891 -4.324 1 88.5 306 PRO B C 1
ATOM 5070 O O . PRO B 1 306 ? 17.812 17.953 -5.52 1 88.5 306 PRO B O 1
ATOM 5073 N N . VAL B 1 307 ? 16.75 16.984 -3.822 1 89.56 307 VAL B N 1
ATOM 5074 C CA . VAL B 1 307 ? 16.219 15.938 -4.68 1 89.56 307 VAL B CA 1
ATOM 5075 C C . VAL B 1 307 ? 15.258 16.547 -5.699 1 89.56 307 VAL B C 1
ATOM 5077 O O . VAL B 1 307 ? 15.367 16.281 -6.898 1 89.56 307 VAL B O 1
ATOM 5080 N N . ILE B 1 308 ? 14.391 17.375 -5.215 1 93.62 308 ILE B N 1
ATOM 5081 C CA . ILE B 1 308 ? 13.398 18 -6.078 1 93.62 308 ILE B CA 1
ATOM 5082 C C . ILE B 1 308 ? 14.094 18.969 -7.035 1 93.62 308 ILE B C 1
ATOM 5084 O O . ILE B 1 308 ? 13.75 19.031 -8.219 1 93.62 308 ILE B O 1
ATOM 5088 N N . GLU B 1 309 ? 15.062 19.688 -6.57 1 92.88 309 GLU B N 1
ATOM 5089 C CA . GLU B 1 309 ? 15.828 20.594 -7.406 1 92.88 309 GLU B CA 1
ATOM 5090 C C . GLU B 1 309 ? 16.562 19.844 -8.516 1 92.88 309 GLU B C 1
ATOM 5092 O O . GLU B 1 309 ? 16.797 20.391 -9.594 1 92.88 309 GLU B O 1
ATOM 5097 N N . GLY B 1 310 ? 16.828 18.609 -8.297 1 90.75 310 GLY B N 1
ATOM 5098 C CA . GLY B 1 310 ? 17.609 17.812 -9.242 1 90.75 310 GLY B CA 1
ATOM 5099 C C . GLY B 1 310 ? 16.734 17.094 -10.258 1 90.75 310 GLY B C 1
ATOM 5100 O O . GLY B 1 310 ? 17.25 16.5 -11.211 1 90.75 310 GLY B O 1
ATOM 5101 N N . LEU B 1 311 ? 15.477 17.094 -10.016 1 92.75 311 LEU B N 1
ATOM 5102 C CA . LEU B 1 311 ? 14.602 16.438 -10.984 1 92.75 311 LEU B CA 1
ATOM 5103 C C . LEU B 1 311 ? 14.586 17.203 -12.305 1 92.75 311 LEU B C 1
ATOM 5105 O O . LEU B 1 311 ? 14.078 18.328 -12.367 1 92.75 311 LEU B O 1
ATOM 5109 N N . THR B 1 312 ? 15 16.562 -13.352 1 91.19 312 THR B N 1
ATOM 5110 C CA . THR B 1 312 ? 15.141 17.203 -14.656 1 91.19 312 THR B CA 1
ATOM 5111 C C . THR B 1 312 ? 13.781 17.391 -15.32 1 91.19 312 THR B C 1
ATOM 5113 O O . THR B 1 312 ? 13.633 18.219 -16.219 1 91.19 312 THR B O 1
ATOM 5116 N N . SER B 1 313 ? 12.875 16.641 -14.859 1 91.06 313 SER B N 1
ATOM 5117 C CA . SER B 1 313 ? 11.547 16.703 -15.453 1 91.06 313 SER B CA 1
ATOM 5118 C C . SER B 1 313 ? 10.789 17.938 -14.992 1 91.06 313 SER B C 1
ATOM 5120 O O . SER B 1 313 ? 9.734 18.266 -15.523 1 91.06 313 SER B O 1
ATOM 5122 N N . LEU B 1 314 ? 11.328 18.688 -14.047 1 95.81 314 LEU B N 1
ATOM 5123 C CA . LEU B 1 314 ? 10.672 19.875 -13.5 1 95.81 314 LEU B CA 1
ATOM 5124 C C . LEU B 1 314 ? 11.359 21.156 -13.969 1 95.81 314 LEU B C 1
ATOM 5126 O O . LEU B 1 314 ? 12.578 21.266 -13.883 1 95.81 314 LEU B O 1
ATOM 5130 N N . ASP B 1 315 ? 10.641 22.078 -14.484 1 96.62 315 ASP B N 1
ATOM 5131 C CA . ASP B 1 315 ? 11.172 23.406 -14.773 1 96.62 315 ASP B CA 1
ATOM 5132 C C . ASP B 1 315 ? 11.008 24.328 -13.57 1 96.62 315 ASP B C 1
ATOM 5134 O O . ASP B 1 315 ? 10.578 23.906 -12.5 1 96.62 315 ASP B O 1
ATOM 5138 N N . ASP B 1 316 ? 11.328 25.562 -13.758 1 96.31 316 ASP B N 1
ATOM 5139 C CA . ASP B 1 316 ? 11.344 26.516 -12.656 1 96.31 316 ASP B CA 1
ATOM 5140 C C . ASP B 1 316 ? 9.938 26.766 -12.117 1 96.31 316 ASP B C 1
ATOM 5142 O O . ASP B 1 316 ? 9.742 26.906 -10.914 1 96.31 316 ASP B O 1
ATOM 5146 N N . GLU B 1 317 ? 9.039 26.828 -12.953 1 97.31 317 GLU B N 1
ATOM 5147 C CA . GLU B 1 317 ? 7.652 27.031 -12.539 1 97.31 317 GLU B CA 1
ATOM 5148 C C . GLU B 1 317 ? 7.145 25.875 -11.695 1 97.31 317 GLU B C 1
ATOM 5150 O O . GLU B 1 317 ? 6.504 26.078 -10.664 1 97.31 317 GLU B O 1
ATOM 5155 N N . ALA B 1 318 ? 7.41 24.703 -12.172 1 97.75 318 ALA B N 1
ATOM 5156 C CA . ALA B 1 318 ? 7.008 23.5 -11.453 1 97.75 318 ALA B CA 1
ATOM 5157 C C . ALA B 1 318 ? 7.637 23.453 -10.062 1 97.75 318 ALA B C 1
ATOM 5159 O O . ALA B 1 318 ? 6.965 23.156 -9.07 1 97.75 318 ALA B O 1
ATOM 5160 N N . ARG B 1 319 ? 8.906 23.766 -9.977 1 97.56 319 ARG B N 1
ATOM 5161 C CA . ARG B 1 319 ? 9.594 23.781 -8.688 1 97.56 319 ARG B CA 1
ATOM 5162 C C . ARG B 1 319 ? 9 24.828 -7.758 1 97.56 319 ARG B C 1
ATOM 5164 O O . ARG B 1 319 ? 8.797 24.578 -6.57 1 97.56 319 ARG B O 1
ATOM 5171 N N . ALA B 1 320 ? 8.688 26 -8.32 1 97.75 320 ALA B N 1
ATOM 5172 C CA . ALA B 1 320 ? 8.07 27.047 -7.52 1 97.75 320 ALA B CA 1
ATOM 5173 C C . ALA B 1 320 ? 6.711 26.609 -6.98 1 97.75 320 ALA B C 1
ATOM 5175 O O . ALA B 1 320 ? 6.363 26.922 -5.84 1 97.75 320 ALA B O 1
ATOM 5176 N N . CYS B 1 321 ? 5.984 25.906 -7.801 1 98.19 321 CYS B N 1
ATOM 5177 C CA . CYS B 1 321 ? 4.688 25.391 -7.371 1 98.19 321 CYS B CA 1
ATOM 5178 C C . CYS B 1 321 ? 4.852 24.406 -6.219 1 98.19 321 CYS B C 1
ATOM 5180 O O . CYS B 1 321 ? 4.195 24.547 -5.184 1 98.19 321 CYS B O 1
ATOM 5182 N N . ILE B 1 322 ? 5.754 23.5 -6.352 1 98.56 322 ILE B N 1
ATOM 5183 C CA . ILE B 1 322 ? 5.941 22.469 -5.348 1 98.56 322 ILE B CA 1
ATOM 5184 C C . ILE B 1 322 ? 6.461 23.078 -4.055 1 98.56 322 ILE B C 1
ATOM 5186 O O . ILE B 1 322 ? 5.973 22.766 -2.967 1 98.56 322 ILE B O 1
ATOM 5190 N N . PHE B 1 323 ? 7.367 24.078 -4.145 1 98.12 323 PHE B N 1
ATOM 5191 C CA . PHE B 1 323 ? 8.07 24.578 -2.973 1 98.12 323 PHE B CA 1
ATOM 5192 C C . PHE B 1 323 ? 7.215 25.609 -2.236 1 98.12 323 PHE B C 1
ATOM 5194 O O . PHE B 1 323 ? 7.395 25.828 -1.036 1 98.12 323 PHE B O 1
ATOM 5201 N N . GLU B 1 324 ? 6.25 26.25 -2.994 1 98.12 324 GLU B N 1
ATOM 5202 C CA . GLU B 1 324 ? 5.598 27.359 -2.32 1 98.12 324 GLU B CA 1
ATOM 5203 C C . GLU B 1 324 ? 4.141 27.5 -2.752 1 98.12 324 GLU B C 1
ATOM 5205 O O . GLU B 1 324 ? 3.232 27.438 -1.918 1 98.12 324 GLU B O 1
ATOM 5210 N N . HIS B 1 325 ? 3.887 27.656 -4.02 1 98.38 325 HIS B N 1
ATOM 5211 C CA . HIS B 1 325 ? 2.59 28.094 -4.516 1 98.38 325 HIS B CA 1
ATOM 5212 C C . HIS B 1 325 ? 1.483 27.125 -4.129 1 98.38 325 HIS B C 1
ATOM 5214 O O . HIS B 1 325 ? 0.386 27.531 -3.752 1 98.38 325 HIS B O 1
ATOM 5220 N N . ASN B 1 326 ? 1.756 25.859 -4.219 1 98.75 326 ASN B N 1
ATOM 5221 C CA . ASN B 1 326 ? 0.732 24.875 -3.918 1 98.75 326 ASN B CA 1
ATOM 5222 C C . ASN B 1 326 ? 0.335 24.906 -2.445 1 98.75 326 ASN B C 1
ATOM 5224 O O . ASN B 1 326 ? -0.848 24.812 -2.115 1 98.75 326 ASN B O 1
ATOM 5228 N N . ALA B 1 327 ? 1.298 25.016 -1.555 1 98.56 327 ALA B N 1
ATOM 5229 C CA . ALA B 1 327 ? 0.984 25.109 -0.131 1 98.56 327 ALA B CA 1
ATOM 5230 C C . ALA B 1 327 ? 0.12 26.328 0.164 1 98.56 327 ALA B C 1
ATOM 5232 O O . ALA B 1 327 ? -0.824 26.25 0.954 1 98.56 327 ALA B O 1
ATOM 5233 N N . ARG B 1 328 ? 0.399 27.453 -0.502 1 98.12 328 ARG B N 1
ATOM 5234 C CA . ARG B 1 328 ? -0.372 28.672 -0.301 1 98.12 328 ARG B CA 1
ATOM 5235 C C . ARG B 1 328 ? -1.798 28.516 -0.818 1 98.12 328 ARG B C 1
ATOM 5237 O O . ARG B 1 328 ? -2.74 29.047 -0.234 1 98.12 328 ARG B O 1
ATOM 5244 N N . LYS B 1 329 ? -1.897 27.828 -1.9 1 98 329 LYS B N 1
ATOM 5245 C CA . LYS B 1 329 ? -3.215 27.562 -2.479 1 98 329 LYS B CA 1
ATOM 5246 C C . LYS B 1 329 ? -4.039 26.641 -1.589 1 98 329 LYS B C 1
ATOM 5248 O O . LYS B 1 329 ? -5.246 26.828 -1.442 1 98 329 LYS B O 1
ATOM 5253 N N . LEU B 1 330 ? -3.416 25.609 -1.002 1 98.62 330 LEU B N 1
ATOM 5254 C CA . LEU B 1 330 ? -4.094 24.594 -0.199 1 98.62 330 LEU B CA 1
ATOM 5255 C C . LEU B 1 330 ? -4.426 25.141 1.188 1 98.62 330 LEU B C 1
ATOM 5257 O O . LEU B 1 330 ? -5.562 25.016 1.65 1 98.62 330 LEU B O 1
ATOM 5261 N N . PHE B 1 331 ? -3.414 25.688 1.819 1 98.44 331 PHE B N 1
ATOM 5262 C CA . PHE B 1 331 ? -3.568 26.25 3.158 1 98.44 331 PHE B CA 1
ATOM 5263 C C . PHE B 1 331 ? -3.855 27.75 3.09 1 98.44 331 PHE B C 1
ATOM 5265 O O . PHE B 1 331 ? -2.979 28.562 3.369 1 98.44 331 PHE B O 1
ATOM 5272 N N . THR B 1 332 ? -5.074 28.109 2.91 1 97.06 332 THR B N 1
ATOM 5273 C CA . THR B 1 332 ? -5.477 29.484 2.588 1 97.06 332 THR B CA 1
ATOM 5274 C C . THR B 1 332 ? -5.309 30.391 3.795 1 97.06 332 THR B C 1
ATOM 5276 O O . THR B 1 332 ? -5.309 31.625 3.658 1 97.06 332 THR B O 1
ATOM 5279 N N . ARG B 1 333 ? -5.125 29.812 4.922 1 95.38 333 ARG B N 1
ATOM 5280 C CA . ARG B 1 333 ? -4.941 30.594 6.137 1 95.38 333 ARG B CA 1
ATOM 5281 C C . ARG B 1 333 ? -3.465 30.906 6.379 1 95.38 333 ARG B C 1
ATOM 5283 O O . ARG B 1 333 ? -3.115 31.609 7.328 1 95.38 333 ARG B O 1
ATOM 5290 N N . LEU B 1 334 ? -2.646 30.344 5.496 1 94.38 334 LEU B N 1
ATOM 5291 C CA . LEU B 1 334 ? -1.217 30.609 5.598 1 94.38 334 LEU B CA 1
ATOM 5292 C C . LEU B 1 334 ? -0.919 32.062 5.297 1 94.38 334 LEU B C 1
ATOM 5294 O O . LEU B 1 334 ? -1.274 32.594 4.23 1 94.38 334 LEU B O 1
ATOM 5298 N N . ASP B 1 335 ? -0.253 32.875 6.195 1 86.38 335 ASP B N 1
ATOM 5299 C CA . ASP B 1 335 ? -0.089 34.344 6.102 1 86.38 335 ASP B CA 1
ATOM 5300 C C . ASP B 1 335 ? 1.38 34.719 5.93 1 86.38 335 ASP B C 1
ATOM 5302 O O . ASP B 1 335 ? 1.768 35.844 6.18 1 86.38 335 ASP B O 1
ATOM 5306 N N . VAL B 1 336 ? 2.156 33.875 5.59 1 81.44 336 VAL B N 1
ATOM 5307 C CA . VAL B 1 336 ? 3.557 34.219 5.391 1 81.44 336 VAL B CA 1
ATOM 5308 C C . VAL B 1 336 ? 3.814 34.5 3.914 1 81.44 336 VAL B C 1
ATOM 5310 O O . VAL B 1 336 ? 3.104 34 3.045 1 81.44 336 VAL B O 1
#

Organism: Novosphingobium aromaticivorans (strain ATCC 700278 / DSM 12444 / CCUG 56034 / CIP 105152 / NBRC 16084 / F199) (NCBI:txid279238)

Sequence (672 aa):
MIIDAHAHLVAPSSLYAHRSNLIVSGGQYGKNYRAKVSDGDLQESAEQNVKIMDAVGTDVQLLSPRPFLTLNGTARWEDIVDWTCDTNDMIARTVKMFPNRFRGVGALPQQAGRPVESLFDEIERVVDDLGFVGILLNPDPSEGMNGSPPLGDPYWYPLYRRLCELDLPAHIHSGQCCNGRESYDEHFIAEEGLAITSVYRANVFDRFPDLKLMISHGGGPIPYQIGRWRSHREMARAQGRIAADAPSFDEILRKFWFDTVLHNPDSLDLLVKTVGYDRCCFGTERPGSGDGIDPLTRRHYDDLKPVIEGLTSLDDEARACIFEHNARKLFTRLDVMIIDAHAHLVAPSSLYAHRSNLIVSGGQYGKNYRAKVSDGDLQESAEQNVKIMDAVGTDVQLLSPRPFLTLNGTARWEDIVDWTCDTNDMIARTVKMFPNRFRGVGALPQQAGRPVESLFDEIERVVDDLGFVGILLNPDPSEGMNGSPPLGDPYWYPLYRRLCELDLPAHIHSGQCCNGRESYDEHFIAEEGLAITSVYRANVFDRFPDLKLMISHGGGPIPYQIGRWRSHREMARAQGRIAADAPSFDEILRKFWFDTVLHNPDSLDLLVKTVGYDRCCFGTERPGSGDGIDPLTRRHYDDLKPVIEGLTSLDDEARACIFEHNARKLFTRLDV

InterPro domains:
  IPR006680 Amidohydrolase-related [PF04909] (3-331)
  IPR032465 2-amino-3-carboxymuconate-6-semialdehyde decarboxylase [PTHR21240] (2-334)
  IPR032466 Metal-dependent hydrolase [SSF51556] (1-332)

Secondary structure (DSSP, 8-state):
--EEEEEE----HHHHHHHHHHHHHTTTT-TT------HHHHHHHHHHHHHHHHHHT--EEEEE--GGG---TTS-HHHHHHHHHHHHHHHHHHHHHSTTTEEEEE-----TTS-GGGGHHHHHIIIIIT--SEEEE-S-TTSSSS-S--TTSGGGHHHHHHHHHHT--EEE------SSS--HHHHHHHHHHHHHHHHHHTTHHHH-TT--EEESGGGTTTTTTHHHHHHHHHHHHHTTSS-TTSPPHHHHHTTSEEE-TTS-HHHHHHHHHHH-GGGEE-----SSTT-SBPTTT-SBTT-HHHHHHH-TT--HHHHHIIIIIHHHHH-TT---/--EEEEEE----HHHHHHHHHHHHHTTTT-S-------HHHHHHHHHHHHHHHHHHT--EEEEE--GGG---TTS-HHHHHHHHHHHHHHHHHHHHHSTTTEEEEE-----TTS-GGGGHHHHHIIIIIT--SEEEE-S-TTSSSS-S--TTSGGGHHHHHHHHHHT--EEE------SSS--HHHHHHHHHHHHHHHHHHTTHHHH-TT--EEESGGGTTTTTTHHHHHHHHHHHHHTTSS-TTSPPHHHHHTTSEEE-TTS-HHHHHHHHHHH-GGGEE-----SSTT-SBPTTT-SBTT-HHHHHHH-TT--HHHHHIIIIIHHHHH-TT---

Foldseek 3Di:
DFEAAAAAQQADVQLLVQLVVLQVCLQVVHAQPAGDDDLVRLVVRLVVVVVVCVVQVHFAYAYEHAQQSQDFAATDQRSNVRSQVRRLVSQLSSCVSVVRHYAYAGEFSYYQPDQPCNRVVVVCCSCPPSNHLAYEDAQCRNQAPPRHDGCLDCSCVVVQVVCLVVLHAYEYFHYAHDPPPDGSVLVRLVNLLSNLVSVVVNVVCVVRVSYAYEGEQLSRCCLVVVVVQQVVQVVCCVVVVDDVPDDGSLVSSLSYAYEQAHLDLVSSVSSCVRRNLLRYAYHQNPPDPQQDQDPVVRHTSSSCLVSLVPDPVDDPVSNCNRRPVNCCVSRVSDDD/DFEAAAAAQQADVQLLVQLVVLQVCLQVVHAQPAGDDDLVRLVVRLVVVVVVCVVLVHFAYAYEHQQQSQDFAATDQRSNVRSQVNRLVSQLSSCVSVVRHYAYAGEFSYYQPDQPCNRVVVVCCSCPPSNHLAYEDAQCRNQAPPRHDGCLDCSCVVVQVVCLVVLHAYEYFHYAHDPPPDGSVLVRLVNLLSNLVSVVVNVVCVVRVSYAYEGEQLSRCCLVVVVVQQVVQVVCCVVVVDPVPDDGSLVSSLSYAYEQAHLDLVSSVSSCVRRNLLRYAYHQNPPDPQQDQDPVVRHGSSSCLVSLVPDPVDDPVSNCNRRPVNCCVSRVSDDD